Protein AF-A0A3M0W443-F1 (afdb_monomer)

Radius of gyration: 32.16 Å; Cα contacts (8 Å, |Δi|>4): 1362; chains: 1; bounding box: 77×66×103 Å

Structure (mmCIF, N/CA/C/O backbone):
data_AF-A0A3M0W443-F1
#
_entry.id   AF-A0A3M0W443-F1
#
loop_
_atom_site.group_PDB
_atom_site.id
_atom_site.type_symbol
_atom_site.label_atom_id
_atom_site.label_alt_id
_atom_site.label_comp_id
_atom_site.label_asym_id
_atom_site.label_entity_id
_atom_site.label_seq_id
_atom_site.pdbx_PDB_ins_code
_atom_site.Cartn_x
_atom_site.Cartn_y
_atom_site.Cartn_z
_atom_site.occupancy
_atom_site.B_iso_or_equiv
_atom_site.auth_seq_id
_atom_site.auth_comp_id
_atom_site.auth_asym_id
_atom_site.auth_atom_id
_atom_site.pdbx_PDB_model_num
ATOM 1 N N . MET A 1 1 ? 9.229 -8.876 -56.384 1.00 38.84 1 MET A N 1
ATOM 2 C CA . MET A 1 1 ? 10.598 -8.695 -56.905 1.00 38.84 1 MET A CA 1
ATOM 3 C C . MET A 1 1 ? 10.706 -7.308 -57.513 1.00 38.84 1 MET A C 1
ATOM 5 O O . MET A 1 1 ? 10.241 -7.099 -58.625 1.00 38.84 1 MET A O 1
ATOM 9 N N . ALA A 1 2 ? 11.272 -6.370 -56.761 1.00 31.39 2 ALA A N 1
ATOM 10 C CA . ALA A 1 2 ? 11.863 -5.150 -57.291 1.00 31.39 2 ALA A CA 1
ATOM 11 C C . ALA A 1 2 ? 13.340 -5.218 -56.890 1.00 31.39 2 ALA A C 1
ATOM 13 O O . ALA A 1 2 ? 13.657 -5.441 -55.725 1.00 31.39 2 ALA A O 1
ATOM 14 N N . SER A 1 3 ? 14.213 -5.166 -57.888 1.00 41.12 3 SER A N 1
ATOM 15 C CA . SER A 1 3 ? 15.664 -5.176 -57.744 1.00 41.12 3 SER A CA 1
ATOM 16 C C . SER A 1 3 ? 16.095 -3.906 -57.006 1.00 41.12 3 SER A C 1
ATOM 18 O O . SER A 1 3 ? 15.983 -2.812 -57.553 1.00 41.12 3 SER A O 1
ATOM 20 N N . VAL A 1 4 ? 16.552 -4.056 -55.760 1.00 38.44 4 VAL A N 1
ATOM 21 C CA . VAL A 1 4 ? 17.279 -3.011 -55.033 1.00 38.44 4 VAL A CA 1
ATOM 22 C C . VAL A 1 4 ? 18.750 -3.382 -55.111 1.00 38.44 4 VAL A C 1
ATOM 24 O O . VAL A 1 4 ? 19.192 -4.401 -54.588 1.00 38.44 4 VAL A O 1
ATOM 27 N N . THR A 1 5 ? 19.496 -2.577 -55.851 1.00 38.31 5 THR A N 1
ATOM 28 C CA . THR A 1 5 ? 20.954 -2.570 -55.858 1.00 38.31 5 THR A CA 1
ATOM 29 C C . THR A 1 5 ? 21.461 -2.375 -54.430 1.00 38.31 5 THR A C 1
ATOM 31 O O . THR A 1 5 ? 21.249 -1.319 -53.838 1.00 38.31 5 THR A O 1
ATOM 34 N N . ASN A 1 6 ? 22.103 -3.410 -53.889 1.00 46.53 6 ASN A N 1
ATOM 35 C CA . ASN A 1 6 ? 22.711 -3.452 -52.563 1.00 46.53 6 ASN A CA 1
ATOM 36 C C . ASN A 1 6 ? 23.965 -2.553 -52.560 1.00 46.53 6 ASN A C 1
ATOM 38 O O . ASN A 1 6 ? 25.074 -3.010 -52.826 1.00 46.53 6 ASN A O 1
ATOM 42 N N . GLY A 1 7 ? 23.783 -1.244 -52.377 1.00 52.50 7 GLY A N 1
ATOM 43 C CA . GLY A 1 7 ? 24.890 -0.326 -52.123 1.00 52.50 7 GLY A CA 1
ATOM 44 C C . GLY A 1 7 ? 25.320 -0.471 -50.667 1.00 52.50 7 GLY A C 1
ATOM 45 O O . GLY A 1 7 ? 24.514 -0.201 -49.782 1.00 52.50 7 GLY A O 1
ATOM 46 N N . GLN A 1 8 ? 26.556 -0.912 -50.415 1.00 63.31 8 GLN A N 1
ATOM 47 C CA . GLN A 1 8 ? 27.132 -0.928 -49.065 1.00 63.31 8 GLN A CA 1
ATOM 48 C C . GLN A 1 8 ? 27.006 0.463 -48.428 1.00 63.31 8 GLN A C 1
ATOM 50 O O . GLN A 1 8 ? 27.448 1.462 -49.002 1.00 63.31 8 GLN A O 1
ATOM 55 N N . ARG A 1 9 ? 26.393 0.523 -47.246 1.00 85.06 9 ARG A N 1
ATOM 56 C CA . ARG A 1 9 ? 26.243 1.744 -46.456 1.00 85.06 9 ARG A CA 1
ATOM 57 C C . ARG A 1 9 ? 27.448 1.882 -45.529 1.00 85.06 9 ARG A C 1
ATOM 59 O O . ARG A 1 9 ? 27.934 0.887 -45.008 1.00 85.06 9 ARG A O 1
ATOM 66 N N . SER A 1 10 ? 27.937 3.095 -45.281 1.00 90.62 10 SER A N 1
ATOM 67 C CA . SER A 1 10 ? 29.006 3.294 -44.293 1.00 90.62 10 SER A CA 1
ATOM 68 C C . SER A 1 10 ? 28.479 3.189 -42.856 1.00 90.62 10 SER A C 1
ATOM 70 O O . SER A 1 10 ? 27.363 3.628 -42.570 1.00 90.62 10 SER A O 1
ATOM 72 N N . LEU A 1 11 ? 29.312 2.691 -41.934 1.00 92.19 11 LEU A N 1
ATOM 73 C CA . LEU A 1 11 ? 28.991 2.642 -40.501 1.00 92.19 11 LEU A CA 1
ATOM 74 C C . LEU A 1 11 ? 28.669 4.039 -39.938 1.00 92.19 11 LEU A C 1
ATOM 76 O O . LEU A 1 11 ? 27.749 4.190 -39.142 1.00 92.19 11 LEU A O 1
ATOM 80 N N . ALA A 1 12 ? 29.355 5.078 -40.425 1.00 92.44 12 ALA A N 1
ATOM 81 C CA . ALA A 1 12 ? 29.089 6.469 -40.057 1.00 92.44 12 ALA A CA 1
ATOM 82 C C . ALA A 1 12 ? 27.677 6.939 -40.456 1.00 92.44 12 ALA A C 1
ATOM 84 O O . ALA A 1 12 ? 27.015 7.624 -39.684 1.00 92.44 12 ALA A O 1
ATOM 85 N N . SER A 1 13 ? 27.188 6.544 -41.639 1.00 94.25 13 SER A N 1
ATOM 86 C CA . SER A 1 13 ? 25.825 6.877 -42.070 1.00 94.25 13 SER A CA 1
ATOM 87 C C . SER A 1 13 ? 24.769 6.163 -41.226 1.00 94.25 13 SER A C 1
ATOM 89 O O . SER A 1 13 ? 23.693 6.719 -41.004 1.00 94.25 13 SER A O 1
ATOM 91 N N . LEU A 1 14 ? 25.038 4.931 -40.781 1.00 95.69 14 LEU A N 1
ATOM 92 C CA . LEU A 1 14 ? 24.151 4.224 -39.857 1.00 95.69 14 LEU A CA 1
ATOM 93 C C . LEU A 1 14 ? 24.172 4.862 -38.465 1.00 95.69 14 LEU A C 1
ATOM 95 O O . LEU A 1 14 ? 23.110 5.049 -37.884 1.00 95.69 14 LEU A O 1
ATOM 99 N N . ALA A 1 15 ? 25.346 5.262 -37.971 1.00 95.81 15 ALA A N 1
ATOM 100 C CA . ALA A 1 15 ? 25.482 5.982 -36.706 1.00 95.81 15 ALA A CA 1
ATOM 101 C C . ALA A 1 15 ? 24.633 7.264 -36.686 1.00 95.81 15 ALA A C 1
ATOM 103 O O . ALA A 1 15 ? 23.873 7.478 -35.748 1.00 95.81 15 ALA A O 1
ATOM 104 N N . GLU A 1 16 ? 24.678 8.064 -37.758 1.00 95.94 16 GLU A N 1
ATOM 105 C CA . GLU A 1 16 ? 23.859 9.277 -37.881 1.00 95.94 16 GLU A CA 1
ATOM 106 C C . GLU A 1 16 ? 22.350 8.970 -37.890 1.00 95.94 16 GLU A C 1
ATOM 108 O O . GLU A 1 16 ? 21.563 9.713 -37.304 1.00 95.94 16 GLU A O 1
ATOM 113 N N . GLU A 1 17 ? 21.922 7.866 -38.516 1.00 96.31 17 GLU A N 1
ATOM 114 C CA . GLU A 1 17 ? 20.520 7.433 -38.446 1.00 96.31 17 GLU A CA 1
ATOM 115 C C . GLU A 1 17 ? 20.123 7.016 -37.035 1.00 96.31 17 GLU A C 1
ATOM 117 O O . GLU A 1 17 ? 19.039 7.396 -36.599 1.00 96.31 17 GLU A O 1
ATOM 122 N N . VAL A 1 18 ? 20.964 6.250 -36.336 1.00 97.50 18 VAL A N 1
ATOM 123 C CA . VAL A 1 18 ? 20.711 5.836 -34.951 1.00 97.50 18 VAL A CA 1
ATOM 124 C C . VAL A 1 18 ? 20.575 7.078 -34.072 1.00 97.50 18 VAL A C 1
ATOM 126 O O . VAL A 1 18 ? 19.527 7.278 -33.459 1.00 97.50 18 VAL A O 1
ATOM 129 N N . ASP A 1 19 ? 21.559 7.975 -34.089 1.00 96.06 19 ASP A N 1
ATOM 130 C CA . ASP A 1 19 ? 21.515 9.208 -33.301 1.00 96.06 19 ASP A CA 1
ATOM 131 C C . ASP A 1 19 ? 20.263 10.025 -33.622 1.00 96.06 19 ASP A C 1
ATOM 133 O O . ASP A 1 19 ? 19.522 10.420 -32.724 1.00 96.06 19 ASP A O 1
ATOM 137 N N . LYS A 1 20 ? 19.951 10.224 -34.905 1.00 96.00 20 LYS A N 1
ATOM 138 C CA . LYS A 1 20 ? 18.750 10.958 -35.308 1.00 96.00 20 LYS A CA 1
ATOM 139 C C . LYS A 1 20 ? 17.468 10.272 -34.831 1.00 96.00 20 LYS A C 1
ATOM 141 O O . LYS A 1 20 ? 16.594 10.925 -34.265 1.00 96.00 20 LYS A O 1
ATOM 146 N N . ALA A 1 21 ? 17.334 8.968 -35.047 1.00 96.75 21 ALA A N 1
ATOM 147 C CA . ALA A 1 21 ? 16.121 8.225 -34.731 1.00 96.75 21 ALA A CA 1
ATOM 148 C C . ALA A 1 21 ? 15.843 8.187 -33.221 1.00 96.75 21 ALA A C 1
ATOM 150 O O . ALA A 1 21 ? 14.692 8.343 -32.810 1.00 96.75 21 ALA A O 1
ATOM 151 N N . PHE A 1 22 ? 16.882 8.008 -32.402 1.00 97.19 22 PHE A N 1
ATOM 152 C CA . PHE A 1 22 ? 16.743 7.889 -30.952 1.00 97.19 22 PHE A CA 1
ATOM 153 C C . PHE A 1 22 ? 16.803 9.244 -30.225 1.00 97.19 22 PHE A C 1
ATOM 155 O O . PHE A 1 22 ? 16.067 9.424 -29.258 1.00 97.19 22 PHE A O 1
ATOM 162 N N . LEU A 1 23 ? 17.607 10.216 -30.679 1.00 94.62 23 LEU A N 1
ATOM 163 C CA . LEU A 1 23 ? 17.858 11.469 -29.943 1.00 94.62 23 LEU A CA 1
ATOM 164 C C . LEU A 1 23 ? 17.062 12.679 -30.435 1.00 94.62 23 LEU A C 1
ATOM 166 O O . LEU A 1 23 ? 16.750 13.561 -29.634 1.00 94.62 23 LEU A O 1
ATOM 170 N N . GLU A 1 24 ? 16.687 12.755 -31.716 1.00 93.38 24 GLU A N 1
ATOM 171 C CA . GLU A 1 24 ? 15.877 13.874 -32.225 1.00 93.38 24 GLU A CA 1
ATOM 172 C C . GLU A 1 24 ? 14.530 14.025 -31.475 1.00 93.38 24 GLU A C 1
ATOM 174 O O . GLU A 1 24 ? 14.090 15.159 -31.242 1.00 93.38 24 GLU A O 1
ATOM 179 N N . PRO A 1 25 ? 13.851 12.939 -31.040 1.00 93.31 25 PRO A N 1
ATOM 180 C CA . PRO A 1 25 ? 12.674 13.030 -30.172 1.00 93.31 25 PRO A CA 1
ATOM 181 C C . PRO A 1 25 ? 12.939 13.629 -28.779 1.00 93.31 25 PRO A C 1
ATOM 183 O O . PRO A 1 25 ? 12.010 14.156 -28.170 1.00 93.31 25 PRO A O 1
ATOM 186 N N . CYS A 1 26 ? 14.177 13.600 -28.282 1.00 91.19 26 CYS A N 1
ATOM 187 C CA . CYS A 1 26 ? 14.545 13.923 -26.895 1.00 91.19 26 CYS A CA 1
ATOM 188 C C . CYS A 1 26 ? 14.793 15.418 -26.639 1.00 91.19 26 CYS A C 1
ATOM 190 O O . CYS A 1 26 ? 15.353 15.804 -25.614 1.00 91.19 26 CYS A O 1
ATOM 192 N N . THR A 1 27 ? 14.384 16.291 -27.560 1.00 87.69 27 THR A N 1
ATOM 193 C CA . THR A 1 27 ? 14.431 17.742 -27.333 1.00 87.69 27 THR A CA 1
ATOM 194 C C . THR A 1 27 ? 13.337 18.173 -26.354 1.00 87.69 27 THR A C 1
ATOM 196 O O . THR A 1 27 ? 12.224 17.645 -26.384 1.00 87.69 27 THR A O 1
ATOM 199 N N . ILE A 1 28 ? 13.612 19.189 -25.525 1.00 83.50 28 ILE A N 1
ATOM 200 C CA . ILE A 1 28 ? 12.654 19.695 -24.522 1.00 83.50 28 ILE A CA 1
ATOM 201 C C . ILE A 1 28 ? 11.259 19.976 -25.122 1.00 83.50 28 ILE A C 1
ATOM 203 O O . ILE A 1 28 ? 10.278 19.489 -24.558 1.00 83.50 28 ILE A O 1
ATOM 207 N N . PRO A 1 29 ? 11.107 20.680 -26.267 1.00 88.12 29 PRO A N 1
ATOM 208 C CA . PRO A 1 29 ? 9.782 20.941 -26.835 1.00 88.12 29 PRO A CA 1
ATOM 209 C C . PRO A 1 29 ? 9.017 19.668 -27.217 1.00 88.12 29 PRO A C 1
ATOM 211 O O . PRO A 1 29 ? 7.807 19.589 -27.010 1.00 88.12 29 PRO A O 1
ATOM 214 N N . ARG A 1 30 ? 9.712 18.652 -27.744 1.00 90.94 30 ARG A N 1
ATOM 215 C CA . ARG A 1 30 ? 9.094 17.371 -28.108 1.00 90.94 30 ARG A CA 1
ATOM 216 C C . ARG A 1 30 ? 8.718 16.560 -26.876 1.00 90.94 30 ARG A C 1
ATOM 218 O O . ARG A 1 30 ? 7.613 16.034 -26.830 1.00 90.94 30 ARG A O 1
ATOM 225 N N . MET A 1 31 ? 9.570 16.527 -25.855 1.00 89.81 31 MET A N 1
ATOM 226 C CA . MET A 1 31 ? 9.254 15.877 -24.580 1.00 89.81 31 MET A CA 1
ATOM 227 C C . MET A 1 31 ? 8.050 16.526 -23.882 1.00 89.81 31 MET A C 1
ATOM 229 O O . MET A 1 31 ? 7.203 15.821 -23.339 1.00 89.81 31 MET A O 1
ATOM 233 N N . LEU A 1 32 ? 7.919 17.857 -23.939 1.00 84.12 32 LEU A N 1
ATOM 234 C CA . LEU A 1 32 ? 6.736 18.563 -23.433 1.00 84.12 32 LEU A CA 1
ATOM 235 C C . LEU A 1 32 ? 5.469 18.200 -24.220 1.00 84.12 32 LEU A C 1
ATOM 237 O O . LEU A 1 32 ? 4.416 18.00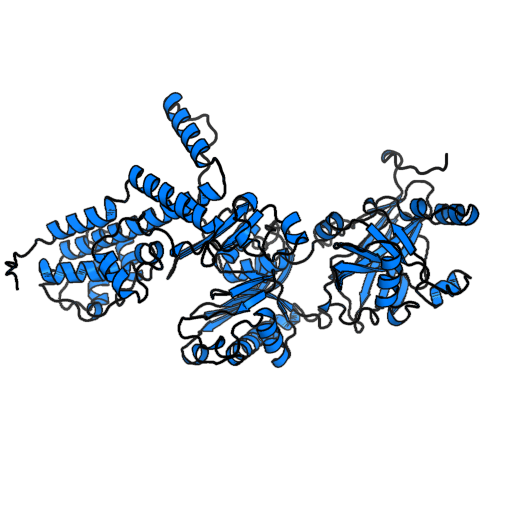5 -23.613 1.00 84.12 32 LEU A O 1
ATOM 241 N N . ALA A 1 33 ? 5.566 18.057 -25.546 1.00 90.12 33 ALA A N 1
ATOM 242 C CA . ALA A 1 33 ? 4.456 17.587 -26.374 1.00 90.12 33 ALA A CA 1
ATOM 243 C C . ALA A 1 33 ? 4.066 16.133 -26.046 1.00 90.12 33 ALA A C 1
ATOM 245 O O . ALA A 1 33 ? 2.881 15.840 -25.891 1.00 90.12 33 ALA A O 1
ATOM 246 N N . MET A 1 34 ? 5.048 15.242 -25.853 1.00 95.12 34 MET A N 1
ATOM 247 C CA . MET A 1 34 ? 4.806 13.868 -25.396 1.00 95.12 34 MET A CA 1
ATOM 248 C C . MET A 1 34 ? 4.117 13.855 -24.032 1.00 95.12 34 MET A C 1
ATOM 250 O O . MET A 1 34 ? 3.130 13.153 -23.840 1.00 95.12 34 MET A O 1
ATOM 254 N N . SER A 1 35 ? 4.597 14.667 -23.089 1.00 92.44 35 SER A N 1
ATOM 255 C CA . SER A 1 35 ? 4.005 14.772 -21.758 1.00 92.44 35 SER A CA 1
ATOM 256 C C . SER A 1 35 ? 2.559 15.277 -21.808 1.00 92.44 35 SER A C 1
ATOM 258 O O . SER A 1 35 ? 1.697 14.741 -21.113 1.00 92.44 35 SER A O 1
ATOM 260 N N . ALA A 1 36 ? 2.252 16.250 -22.671 1.00 89.56 36 ALA A N 1
ATOM 261 C CA . ALA A 1 36 ? 0.882 16.709 -22.886 1.00 89.56 36 ALA A CA 1
ATOM 262 C C . ALA A 1 36 ? -0.016 15.583 -23.432 1.00 89.56 36 ALA A C 1
ATOM 264 O O . ALA A 1 36 ? -1.065 15.316 -22.849 1.00 89.56 36 ALA A O 1
ATOM 265 N N . GLY A 1 37 ? 0.430 14.863 -24.468 1.00 96.12 37 GLY A N 1
ATOM 266 C CA . GLY A 1 37 ? -0.318 13.730 -25.025 1.00 96.12 37 GLY A CA 1
ATOM 267 C C . GLY A 1 37 ? -0.519 12.586 -24.023 1.00 96.12 37 GLY A C 1
ATOM 268 O O . GLY A 1 37 ? -1.605 12.021 -23.930 1.00 96.12 37 GLY A O 1
ATOM 269 N N . LEU A 1 38 ? 0.492 12.275 -23.206 1.00 95.88 38 LEU A N 1
ATOM 270 C CA . LEU A 1 38 ? 0.377 11.286 -22.128 1.00 95.88 38 LEU A CA 1
ATOM 271 C C . LEU A 1 38 ? -0.598 11.746 -21.039 1.00 95.88 38 LEU A C 1
ATOM 273 O O . LEU A 1 38 ? -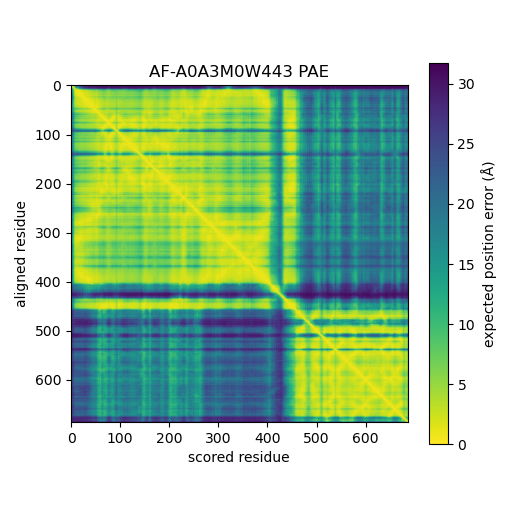1.378 10.938 -20.543 1.00 95.88 38 LEU A O 1
ATOM 277 N N . THR A 1 39 ? -0.609 13.040 -20.705 1.00 93.75 39 THR A N 1
ATOM 278 C CA . THR A 1 39 ? -1.568 13.617 -19.746 1.00 93.75 39 THR A CA 1
ATOM 279 C C . THR A 1 39 ? -3.007 13.410 -20.216 1.00 93.75 39 THR A C 1
ATOM 281 O O . THR A 1 39 ? -3.857 13.004 -19.424 1.00 93.75 39 THR A O 1
ATOM 284 N N . GLU A 1 40 ? -3.279 13.630 -21.505 1.00 95.12 40 GLU A N 1
ATOM 285 C CA . GLU A 1 40 ? -4.598 13.387 -22.099 1.00 95.12 40 GLU A CA 1
ATOM 286 C C . GLU A 1 40 ? -4.990 11.906 -22.025 1.00 95.12 40 GLU A C 1
ATOM 288 O O . GLU A 1 40 ? -6.088 11.585 -21.567 1.00 95.12 40 GLU A O 1
ATOM 293 N N . GLN A 1 41 ? -4.079 10.996 -22.394 1.00 96.88 41 GLN A N 1
ATOM 294 C CA . GLN A 1 41 ? -4.338 9.555 -22.314 1.00 96.88 41 GLN A CA 1
ATOM 295 C C . GLN A 1 41 ? -4.622 9.105 -20.878 1.00 96.88 41 GLN A C 1
ATOM 297 O O . GLN A 1 41 ? -5.580 8.377 -20.629 1.00 96.88 41 GLN A O 1
ATOM 302 N N . TYR A 1 42 ? -3.813 9.535 -19.915 1.00 95.88 42 TYR A N 1
ATOM 303 C CA . TYR A 1 42 ? -4.025 9.217 -18.508 1.00 95.88 42 TYR A CA 1
ATOM 304 C C . TYR A 1 42 ? -5.362 9.755 -17.989 1.00 95.88 42 TYR A C 1
ATOM 306 O O . TYR A 1 42 ? -6.069 9.035 -17.282 1.00 95.88 42 TYR A O 1
ATOM 314 N N . HIS A 1 43 ? -5.725 10.994 -18.339 1.00 93.81 43 HIS A N 1
ATOM 315 C CA . HIS A 1 43 ? -6.994 11.587 -17.927 1.00 93.81 43 HIS A CA 1
ATOM 316 C C . HIS A 1 43 ? -8.186 10.793 -18.475 1.00 93.81 43 HIS A C 1
ATOM 318 O O . HIS A 1 43 ? -9.071 10.425 -17.705 1.00 93.81 43 HIS A O 1
ATOM 324 N N . ASP A 1 44 ? -8.171 10.439 -19.763 1.00 95.19 44 ASP A N 1
ATOM 325 C CA . ASP A 1 44 ? -9.199 9.592 -20.381 1.00 95.19 44 ASP A CA 1
ATOM 326 C C . ASP A 1 44 ? -9.332 8.232 -19.668 1.00 95.19 44 ASP A C 1
ATOM 328 O O . ASP A 1 44 ? -10.425 7.807 -19.272 1.00 95.19 44 ASP A O 1
ATOM 332 N N . ARG A 1 45 ? -8.205 7.562 -19.393 1.00 96.12 45 ARG A N 1
ATOM 333 C CA . ARG A 1 45 ? -8.209 6.246 -18.730 1.00 96.12 45 ARG A CA 1
ATOM 334 C C . ARG A 1 45 ? -8.592 6.304 -17.248 1.00 96.12 45 ARG A C 1
ATOM 336 O O . ARG A 1 45 ? -9.142 5.325 -16.728 1.00 96.12 45 ARG A O 1
ATOM 343 N N . LEU A 1 46 ? -8.368 7.434 -16.576 1.00 94.75 46 LEU A N 1
ATOM 344 C CA . LEU A 1 46 ? -8.901 7.710 -15.237 1.00 94.75 46 LEU A CA 1
ATOM 345 C C . LEU A 1 46 ? -10.422 7.842 -15.222 1.00 94.75 46 LEU A C 1
ATOM 347 O O . LEU A 1 46 ? -11.028 7.580 -14.186 1.00 94.75 46 LEU A O 1
ATOM 351 N N . GLN A 1 47 ? -11.047 8.209 -16.341 1.00 94.81 47 GLN A N 1
ATOM 352 C CA . GLN A 1 47 ? -12.501 8.282 -16.404 1.00 94.81 47 GLN A CA 1
ATOM 353 C C . GLN A 1 47 ? -13.134 6.903 -16.589 1.00 94.81 47 GLN A C 1
ATOM 355 O O . GLN A 1 47 ? -14.083 6.581 -15.885 1.00 94.81 47 GLN A O 1
ATOM 360 N N . ASN A 1 48 ? -12.624 6.078 -17.515 1.00 90.75 48 ASN A N 1
ATOM 361 C CA . ASN A 1 48 ? -13.423 4.953 -18.030 1.00 90.75 48 ASN A CA 1
ATOM 362 C C . ASN A 1 48 ? -12.677 3.621 -18.248 1.00 90.75 48 ASN A C 1
ATOM 364 O O . ASN A 1 48 ? -13.276 2.668 -18.743 1.00 90.75 48 ASN A O 1
ATOM 368 N N . SER A 1 49 ? -11.384 3.510 -17.920 1.00 92.38 49 SER A N 1
ATOM 369 C CA . SER A 1 49 ? -10.623 2.278 -18.199 1.00 92.38 49 SER A CA 1
ATOM 370 C C . SER A 1 49 ? -10.759 1.223 -17.103 1.00 92.38 49 SER A C 1
ATOM 372 O O . SER A 1 49 ? -10.443 1.501 -15.951 1.00 92.38 49 SER A O 1
ATOM 374 N N . SER A 1 50 ? -11.110 -0.013 -17.455 1.00 88.62 50 SER A N 1
ATOM 375 C CA . SER A 1 50 ? -11.050 -1.163 -16.537 1.00 88.62 50 SER A CA 1
ATOM 376 C C . SER A 1 50 ? -9.679 -1.850 -16.487 1.00 88.62 50 SER A C 1
ATOM 378 O O . SER A 1 50 ? -9.474 -2.717 -15.646 1.00 88.62 50 SER A O 1
ATOM 380 N N . ALA A 1 51 ? -8.747 -1.485 -17.374 1.00 88.75 51 ALA A N 1
ATOM 381 C CA . ALA A 1 51 ? -7.457 -2.168 -17.522 1.00 88.75 51 ALA A CA 1
ATOM 382 C C . ALA A 1 51 ? -6.269 -1.418 -16.897 1.00 88.75 51 ALA A C 1
ATOM 384 O O . ALA A 1 51 ? -5.251 -2.029 -16.607 1.00 88.75 51 ALA A O 1
ATOM 385 N N . CYS A 1 52 ? -6.383 -0.102 -16.708 1.00 93.69 52 CYS A N 1
ATOM 386 C CA . CYS A 1 52 ? -5.305 0.759 -16.216 1.00 93.69 52 CYS A CA 1
ATOM 387 C C . CYS A 1 52 ? -5.868 1.931 -15.401 1.00 93.69 52 CYS A C 1
ATOM 389 O O . CYS A 1 52 ? -7.088 2.124 -15.351 1.00 93.69 52 CYS A O 1
ATOM 391 N N . MET A 1 53 ? -5.000 2.720 -14.759 1.00 95.56 53 MET A N 1
ATOM 392 C CA . MET A 1 53 ? -5.383 3.785 -13.814 1.00 95.56 53 MET A CA 1
ATOM 393 C C . MET A 1 53 ? -6.334 3.279 -12.718 1.00 95.56 53 MET A C 1
ATOM 395 O O . MET A 1 53 ? -7.362 3.895 -12.434 1.00 95.56 53 MET A O 1
ATOM 399 N N . LEU A 1 54 ? -6.041 2.105 -12.170 1.00 94.19 54 LEU A N 1
ATOM 400 C CA . LEU A 1 54 ? -6.899 1.334 -11.281 1.00 94.19 54 LEU A CA 1
ATOM 401 C C . LEU A 1 54 ? -6.872 1.930 -9.862 1.00 94.19 54 LEU A C 1
ATOM 403 O O . LEU A 1 54 ? -5.814 1.920 -9.226 1.00 94.19 54 LEU A O 1
ATOM 407 N N . PRO A 1 55 ? -7.999 2.455 -9.342 1.00 94.31 55 PRO A N 1
ATOM 408 C CA . PRO A 1 55 ? -8.050 2.927 -7.968 1.00 94.31 55 PRO A CA 1
ATOM 409 C C . PRO A 1 55 ? -7.950 1.753 -6.998 1.00 94.31 55 PRO A C 1
ATOM 411 O O . PRO A 1 55 ? -8.765 0.832 -7.034 1.00 94.31 55 PRO A O 1
ATOM 414 N N . SER A 1 56 ? -6.968 1.799 -6.105 1.00 92.81 56 SER A N 1
ATOM 415 C CA . SER A 1 56 ? -6.857 0.838 -5.006 1.00 92.81 56 SER A CA 1
ATOM 416 C C . SER A 1 56 ? -7.915 1.108 -3.927 1.00 92.81 56 SER A C 1
ATOM 418 O O . SER A 1 56 ? -8.766 1.989 -4.064 1.00 92.81 56 SER A O 1
ATOM 420 N N . PHE A 1 57 ? -7.892 0.354 -2.830 1.00 90.44 57 PHE A N 1
ATOM 421 C CA . PHE A 1 57 ? -8.659 0.673 -1.617 1.00 90.44 57 PHE A CA 1
ATOM 422 C C . PHE A 1 57 ? -7.863 1.489 -0.590 1.00 90.44 57 PHE A C 1
ATOM 424 O O . PHE A 1 57 ? -8.420 1.841 0.448 1.00 90.44 57 PHE A O 1
ATOM 431 N N . CYS A 1 58 ? -6.605 1.832 -0.886 1.00 90.38 58 CYS A N 1
ATOM 432 C CA . CYS A 1 58 ? -5.745 2.633 -0.020 1.00 90.38 58 CYS A CA 1
ATOM 433 C C . CYS A 1 58 ? -6.049 4.127 -0.222 1.00 90.38 58 CYS A C 1
ATOM 435 O O . CYS A 1 58 ? -5.545 4.763 -1.152 1.00 90.38 58 CYS A O 1
ATOM 437 N N . TYR A 1 59 ? -6.926 4.672 0.624 1.00 88.25 59 TYR A N 1
ATOM 438 C CA . TYR A 1 59 ? -7.305 6.094 0.637 1.00 88.25 59 TYR A CA 1
ATOM 439 C C . TYR A 1 59 ? -6.651 6.886 1.776 1.00 88.25 59 TYR A C 1
ATOM 441 O O . TYR A 1 59 ? -6.820 8.098 1.865 1.00 88.25 59 TYR A O 1
ATOM 449 N N . THR A 1 60 ? -5.908 6.204 2.643 1.00 84.31 60 THR A N 1
ATOM 450 C CA . THR A 1 60 ? -5.043 6.776 3.673 1.00 84.31 60 THR A CA 1
ATOM 451 C C . THR A 1 60 ? -3.590 6.740 3.203 1.00 84.31 60 THR A C 1
ATOM 453 O O . THR A 1 60 ? -3.204 5.913 2.375 1.00 84.31 60 THR A O 1
ATOM 456 N N . PHE A 1 61 ? -2.787 7.678 3.698 1.00 87.69 61 PHE A N 1
ATOM 457 C CA . PHE A 1 61 ? -1.365 7.811 3.386 1.00 87.69 61 PHE A CA 1
ATOM 458 C C . PHE A 1 61 ? -0.588 7.824 4.704 1.00 87.69 61 PHE A C 1
ATOM 460 O O . PHE A 1 61 ? -1.130 8.352 5.680 1.00 87.69 61 PHE A O 1
ATOM 467 N N . PRO A 1 62 ? 0.623 7.248 4.766 1.00 90.00 62 PRO A N 1
ATOM 468 C CA . PRO A 1 62 ? 1.303 7.067 6.037 1.00 90.00 62 PRO A CA 1
ATOM 469 C C . PRO A 1 62 ? 1.732 8.388 6.663 1.00 90.00 62 PRO A C 1
ATOM 471 O O . PRO A 1 62 ? 2.161 9.317 5.975 1.00 90.00 62 PRO A O 1
ATOM 474 N N . THR A 1 63 ? 1.620 8.459 7.987 1.00 86.19 63 THR A N 1
ATOM 475 C CA . THR A 1 63 ? 2.126 9.576 8.791 1.00 86.19 63 THR A CA 1
ATOM 476 C C . THR A 1 63 ? 3.607 9.401 9.117 1.00 86.19 63 THR A C 1
ATOM 478 O O . THR A 1 63 ? 4.300 10.385 9.396 1.00 86.19 63 THR A O 1
ATOM 481 N N . GLY A 1 64 ? 4.098 8.160 9.064 1.00 86.19 64 GLY A N 1
ATOM 482 C CA . GLY A 1 64 ? 5.406 7.765 9.562 1.00 86.19 64 GLY A CA 1
ATOM 483 C C . GLY A 1 64 ? 5.389 7.438 11.056 1.00 86.19 64 GLY A C 1
ATOM 484 O O . GLY A 1 64 ? 6.449 7.230 11.632 1.00 86.19 64 GLY A O 1
ATOM 485 N N . GLU A 1 65 ? 4.231 7.430 11.714 1.00 83.44 65 GLU A N 1
ATOM 486 C CA . GLU A 1 65 ? 4.086 7.070 13.134 1.00 83.44 65 GLU A CA 1
ATOM 487 C C . GLU A 1 65 ? 3.525 5.659 13.324 1.00 83.44 65 GLU A C 1
ATOM 489 O O . GLU A 1 65 ? 3.370 5.192 14.452 1.00 83.44 65 GLU A O 1
ATOM 494 N N . GLU A 1 66 ? 3.215 4.971 12.227 1.00 85.88 66 GLU A N 1
ATOM 495 C CA . GLU A 1 66 ? 2.708 3.612 12.250 1.00 85.88 66 GLU A CA 1
ATOM 496 C C . GLU A 1 66 ? 3.686 2.674 12.967 1.00 85.88 66 GLU A C 1
ATOM 498 O O . GLU A 1 66 ? 4.902 2.720 12.763 1.00 85.88 66 GLU A O 1
ATOM 503 N N . THR A 1 67 ? 3.139 1.796 13.810 1.00 86.12 67 THR A N 1
ATOM 504 C CA . THR A 1 67 ? 3.915 0.819 14.575 1.00 86.12 67 THR A CA 1
ATOM 505 C C . THR A 1 67 ? 3.284 -0.566 14.526 1.00 86.12 67 THR A C 1
ATOM 507 O O . THR A 1 67 ? 2.070 -0.703 14.362 1.00 86.12 67 THR A O 1
ATOM 510 N N . GLY A 1 68 ? 4.101 -1.606 14.684 1.00 85.69 68 GLY A N 1
ATOM 511 C CA . GLY A 1 68 ? 3.642 -2.987 14.815 1.00 85.69 68 GLY A CA 1
ATOM 512 C C . GLY A 1 68 ? 4.494 -3.990 14.048 1.00 85.69 68 GLY A C 1
ATOM 513 O O . GLY A 1 68 ? 5.373 -3.621 13.277 1.00 85.69 68 GLY A O 1
ATOM 514 N N . HIS A 1 69 ? 4.209 -5.275 14.266 1.00 88.94 69 HIS A N 1
ATOM 515 C CA . HIS A 1 69 ? 4.856 -6.390 13.574 1.00 88.94 69 HIS A CA 1
ATOM 516 C C . HIS A 1 69 ? 3.885 -7.025 12.577 1.00 88.94 69 HIS A C 1
ATOM 518 O O . HIS A 1 69 ? 2.819 -7.520 12.971 1.00 88.94 69 HIS A O 1
ATOM 524 N N . PHE A 1 70 ? 4.279 -7.052 11.307 1.00 94.12 70 PHE A N 1
ATOM 525 C CA . PHE A 1 70 ? 3.451 -7.472 10.183 1.00 94.12 70 PHE A CA 1
ATOM 526 C C . PHE A 1 70 ? 4.182 -8.499 9.325 1.00 94.12 70 PHE A C 1
ATOM 528 O O . PHE A 1 70 ? 5.381 -8.381 9.068 1.00 94.12 70 PHE A O 1
ATOM 535 N N . LEU A 1 71 ? 3.448 -9.503 8.855 1.00 97.25 71 LEU A N 1
ATOM 536 C CA . LEU A 1 71 ? 3.945 -10.413 7.836 1.00 97.25 71 LEU A CA 1
ATOM 537 C C . LEU A 1 71 ? 3.777 -9.736 6.471 1.00 97.25 71 LEU A C 1
ATOM 539 O O . LEU A 1 71 ? 2.667 -9.387 6.079 1.00 97.25 71 LEU A O 1
ATOM 543 N N . ALA A 1 72 ? 4.868 -9.539 5.747 1.00 98.25 72 ALA A N 1
ATOM 544 C CA . ALA A 1 72 ? 4.874 -8.919 4.432 1.00 98.25 72 ALA A CA 1
ATOM 545 C C . ALA A 1 72 ? 5.256 -9.942 3.366 1.00 98.25 72 ALA A C 1
ATOM 547 O O . ALA A 1 72 ? 6.249 -10.660 3.504 1.00 98.25 72 ALA A O 1
ATOM 548 N N . LEU A 1 73 ? 4.470 -9.995 2.296 1.00 98.38 73 LEU A N 1
ATOM 549 C CA . LEU A 1 73 ? 4.673 -10.889 1.167 1.00 98.38 73 LEU A CA 1
ATOM 550 C C . LEU A 1 73 ? 4.880 -10.093 -0.117 1.00 98.38 73 LEU A C 1
ATOM 552 O O . LEU A 1 73 ? 4.194 -9.103 -0.352 1.00 98.38 73 LEU A O 1
ATOM 556 N N . ASP A 1 74 ? 5.759 -10.581 -0.982 1.00 97.81 74 ASP A N 1
ATOM 557 C CA . ASP A 1 74 ? 5.930 -10.075 -2.341 1.00 97.81 74 ASP A CA 1
ATOM 558 C C . ASP A 1 74 ? 5.975 -11.236 -3.337 1.00 97.81 74 ASP A C 1
ATOM 560 O O . ASP A 1 74 ? 6.869 -12.089 -3.283 1.00 97.81 74 ASP A O 1
ATOM 564 N N . VAL A 1 75 ? 4.995 -11.279 -4.242 1.00 95.12 75 VAL A N 1
ATOM 565 C CA . VAL A 1 75 ? 4.857 -12.341 -5.244 1.00 95.12 75 VAL A CA 1
ATOM 566 C C . VAL A 1 75 ? 4.992 -11.755 -6.645 1.00 95.12 75 VAL A C 1
ATOM 568 O O . VAL A 1 75 ? 4.083 -11.106 -7.168 1.00 95.12 75 VAL A O 1
ATOM 571 N N . GLY A 1 76 ? 6.121 -12.065 -7.285 1.00 90.12 76 GLY A N 1
ATOM 572 C CA . GLY A 1 76 ? 6.401 -11.732 -8.678 1.00 90.12 76 GLY A CA 1
ATOM 573 C C . GLY A 1 76 ? 6.328 -12.942 -9.617 1.00 90.12 76 GLY A C 1
ATOM 574 O O . GLY A 1 76 ? 5.932 -14.045 -9.250 1.00 90.12 76 GLY A O 1
ATOM 575 N N . GLY A 1 77 ? 6.770 -12.761 -10.866 1.00 86.12 77 GLY A N 1
ATOM 576 C CA . GLY A 1 77 ? 6.769 -13.835 -11.877 1.00 86.12 77 GLY A CA 1
ATOM 577 C C . GLY A 1 77 ? 7.870 -14.896 -11.713 1.00 86.12 77 GLY A C 1
ATOM 578 O O . GLY A 1 77 ? 7.791 -15.963 -12.329 1.00 86.12 77 GLY A O 1
ATOM 579 N N . SER A 1 78 ? 8.893 -14.592 -10.911 1.00 88.94 78 SER A N 1
ATOM 580 C CA . SER A 1 78 ? 10.118 -15.397 -10.779 1.00 88.94 78 SER A CA 1
ATOM 581 C C . SER A 1 78 ? 10.543 -15.632 -9.331 1.00 88.94 78 SER A C 1
ATOM 583 O O . SER A 1 78 ? 11.381 -16.499 -9.082 1.00 88.94 78 SER A O 1
ATOM 585 N N . THR A 1 79 ? 9.993 -14.882 -8.380 1.00 94.25 79 THR A N 1
ATOM 586 C CA . THR A 1 79 ? 10.390 -14.905 -6.970 1.00 94.25 79 THR A CA 1
ATOM 587 C C . THR A 1 79 ? 9.178 -14.711 -6.072 1.00 94.25 79 THR A C 1
ATOM 589 O O . THR A 1 79 ? 8.281 -13.935 -6.396 1.00 94.25 79 THR A O 1
ATOM 592 N N . PHE A 1 80 ? 9.186 -15.407 -4.940 1.00 97.50 80 PHE A N 1
ATOM 593 C CA . PHE A 1 80 ? 8.284 -15.193 -3.819 1.00 97.50 80 PHE A CA 1
ATOM 594 C C . PHE A 1 80 ? 9.124 -14.822 -2.599 1.00 97.50 80 PHE A C 1
ATOM 596 O O . PHE A 1 80 ? 9.993 -15.602 -2.205 1.00 97.50 80 PHE A O 1
ATOM 603 N N . ARG A 1 81 ? 8.901 -13.637 -2.035 1.00 98.06 81 ARG A N 1
ATOM 604 C CA . ARG A 1 81 ? 9.613 -13.139 -0.855 1.00 98.06 81 ARG A CA 1
ATOM 605 C C . ARG A 1 81 ? 8.650 -12.973 0.308 1.00 98.06 81 ARG A C 1
ATOM 607 O O . ARG A 1 81 ? 7.490 -12.614 0.115 1.00 98.06 81 ARG A O 1
ATOM 614 N N . ILE A 1 82 ? 9.145 -13.262 1.501 1.00 98.19 82 ILE A N 1
ATOM 615 C CA . ILE A 1 82 ? 8.365 -13.323 2.734 1.00 98.19 82 ILE A CA 1
ATOM 616 C C . ILE A 1 82 ? 9.223 -12.707 3.822 1.00 98.19 82 ILE A C 1
ATOM 618 O O . ILE A 1 82 ? 10.374 -13.118 3.974 1.00 98.19 82 ILE A O 1
ATOM 622 N N . ALA A 1 83 ? 8.678 -11.762 4.579 1.00 97.69 83 ALA A N 1
ATOM 623 C CA . ALA A 1 83 ? 9.384 -11.170 5.700 1.00 97.69 83 ALA A CA 1
ATOM 624 C C . ALA A 1 83 ? 8.475 -10.894 6.896 1.00 97.69 83 ALA A C 1
ATOM 626 O O . ALA A 1 83 ? 7.313 -10.528 6.725 1.00 97.69 83 ALA A O 1
ATOM 627 N N . LEU A 1 84 ? 9.027 -11.014 8.105 1.00 96.69 84 LEU A N 1
ATOM 628 C CA . LEU A 1 84 ? 8.450 -10.376 9.286 1.00 96.69 84 LEU A CA 1
ATOM 629 C C . LEU A 1 84 ? 9.055 -8.974 9.410 1.00 96.69 84 LEU A C 1
ATOM 631 O O . LEU A 1 84 ? 10.264 -8.825 9.604 1.00 96.69 84 LEU A O 1
ATOM 635 N N . VAL A 1 85 ? 8.204 -7.963 9.278 1.00 95.38 85 VAL A N 1
ATOM 636 C CA . VAL A 1 85 ? 8.572 -6.546 9.290 1.00 95.38 85 VAL A CA 1
ATOM 637 C C . VAL A 1 85 ? 8.060 -5.900 10.570 1.00 95.38 85 VAL A C 1
ATOM 639 O O . VAL A 1 85 ? 6.905 -6.093 10.943 1.00 95.38 85 VAL A O 1
ATOM 642 N N . GLU A 1 86 ? 8.902 -5.104 11.216 1.00 92.75 86 GLU A N 1
ATOM 643 C CA . GLU A 1 86 ? 8.506 -4.184 12.278 1.00 92.75 86 GLU A CA 1
ATOM 644 C C . GLU A 1 86 ? 8.485 -2.752 11.738 1.00 92.75 86 GLU A C 1
ATOM 646 O O . GLU A 1 86 ? 9.462 -2.272 11.160 1.00 92.75 86 GLU A O 1
ATOM 651 N N . LEU A 1 87 ? 7.367 -2.063 11.960 1.00 92.62 87 LEU A N 1
ATOM 652 C CA . LEU A 1 87 ? 7.296 -0.609 11.900 1.00 92.62 87 LEU A CA 1
ATOM 653 C C . LEU A 1 87 ? 7.440 -0.079 13.330 1.00 92.62 87 LEU A C 1
ATOM 655 O O . LEU A 1 87 ? 6.737 -0.533 14.234 1.00 92.62 87 LEU A O 1
ATOM 659 N N . ALA A 1 88 ? 8.349 0.868 13.538 1.00 88.00 88 ALA A N 1
ATOM 660 C CA . ALA A 1 88 ? 8.659 1.437 14.853 1.00 88.00 88 ALA A CA 1
ATOM 661 C C . ALA A 1 88 ? 8.365 2.948 14.943 1.00 88.00 88 ALA A C 1
ATOM 663 O O . ALA A 1 88 ? 8.646 3.578 15.960 1.00 88.00 88 ALA A O 1
ATOM 664 N N . GLY A 1 89 ? 7.789 3.542 13.899 1.00 85.25 89 GLY A N 1
ATOM 665 C CA . GLY A 1 89 ? 7.717 4.986 13.701 1.00 85.25 89 GLY A CA 1
ATOM 666 C C . GLY A 1 89 ? 9.043 5.556 13.179 1.00 85.25 89 GLY A C 1
ATOM 667 O O . GLY A 1 89 ? 10.121 5.258 13.696 1.00 85.25 89 GLY A O 1
ATOM 668 N N . ARG A 1 90 ? 8.986 6.424 12.165 1.00 83.69 90 ARG A N 1
ATOM 669 C CA . ARG A 1 90 ? 10.139 6.982 11.431 1.00 83.69 90 ARG A CA 1
ATOM 670 C C . ARG A 1 90 ? 11.179 7.693 12.300 1.00 83.69 90 ARG A C 1
ATOM 672 O O . ARG A 1 90 ? 12.328 7.826 11.892 1.00 83.69 90 ARG A O 1
ATOM 679 N N . ALA A 1 91 ? 10.777 8.167 13.482 1.00 77.81 91 ALA A N 1
ATOM 680 C CA . ALA A 1 91 ? 11.654 8.844 14.437 1.00 77.81 91 ALA A CA 1
ATOM 681 C C . ALA A 1 91 ? 12.584 7.883 15.209 1.00 77.81 91 ALA A C 1
ATOM 683 O O . ALA A 1 91 ? 13.488 8.345 15.904 1.00 77.81 91 ALA A O 1
ATOM 684 N N . GLN A 1 92 ? 12.371 6.567 15.110 1.00 74.56 92 GLN A N 1
ATOM 685 C CA . GLN A 1 92 ? 13.159 5.543 15.799 1.00 74.56 92 GLN A CA 1
ATOM 686 C C . GLN A 1 92 ? 14.352 5.035 14.959 1.00 74.56 92 GLN A C 1
ATOM 688 O O . GLN A 1 92 ? 14.609 5.485 13.839 1.00 74.56 92 GLN A O 1
ATOM 693 N N . LYS A 1 93 ? 15.122 4.095 15.530 1.00 57.41 93 LYS A N 1
ATOM 694 C CA . LYS A 1 93 ? 16.304 3.460 14.914 1.00 57.41 93 LYS A CA 1
ATOM 695 C C . LYS A 1 93 ? 15.988 2.905 13.508 1.00 57.41 93 LYS A C 1
ATOM 697 O O . LYS A 1 93 ? 14.869 2.480 13.250 1.00 57.41 93 LYS A O 1
ATOM 702 N N . GLU A 1 94 ? 16.973 2.929 12.599 1.00 65.56 94 GLU A N 1
ATOM 703 C CA . GLU A 1 94 ? 16.846 2.433 11.206 1.00 65.56 94 GLU A CA 1
ATOM 704 C C . GLU A 1 94 ? 15.698 3.086 10.406 1.00 65.56 94 GLU A C 1
ATOM 706 O O . GLU A 1 94 ? 15.065 2.464 9.561 1.00 65.56 94 GLU A O 1
ATOM 711 N N . LYS A 1 95 ? 15.429 4.374 10.670 1.00 70.81 95 LYS A N 1
ATOM 712 C CA . LYS A 1 95 ? 14.301 5.127 10.094 1.00 70.81 95 LYS A CA 1
ATOM 713 C C . LYS A 1 95 ? 12.932 4.470 10.357 1.00 70.81 95 LYS A C 1
ATOM 715 O O . LYS A 1 95 ? 11.982 4.695 9.611 1.00 70.81 95 LYS A O 1
ATOM 720 N N . GLY A 1 96 ? 12.822 3.657 11.408 1.00 81.56 96 GLY A N 1
ATOM 721 C CA . GLY A 1 96 ? 11.560 3.080 11.855 1.00 81.56 96 GLY A CA 1
ATOM 722 C C . GLY A 1 96 ? 11.030 1.905 11.036 1.00 81.56 96 GLY A C 1
ATOM 723 O O . GLY A 1 96 ? 9.847 1.604 11.179 1.00 81.56 96 GLY A O 1
ATOM 724 N N . MET A 1 97 ? 11.844 1.271 10.184 1.00 92.19 97 MET A N 1
ATOM 725 C CA . MET A 1 97 ? 11.473 0.057 9.445 1.00 92.19 97 MET A CA 1
ATOM 726 C C . MET A 1 97 ? 12.549 -1.013 9.618 1.00 92.19 97 MET A C 1
ATOM 728 O O . MET A 1 97 ? 13.684 -0.822 9.191 1.00 92.19 97 MET A O 1
ATOM 732 N N . VAL A 1 98 ? 12.188 -2.145 10.222 1.00 92.75 98 VAL A N 1
ATOM 733 C CA . VAL A 1 98 ? 13.127 -3.225 10.552 1.00 92.75 98 VAL A CA 1
ATOM 734 C C . VAL A 1 98 ? 12.654 -4.533 9.927 1.00 92.75 98 VAL A C 1
ATOM 736 O O . VAL A 1 98 ? 11.485 -4.906 10.023 1.00 92.75 98 VAL A O 1
ATOM 739 N N . MET A 1 99 ? 13.576 -5.244 9.280 1.00 93.88 99 MET A N 1
ATOM 740 C CA . MET A 1 99 ? 13.330 -6.561 8.695 1.00 93.88 99 MET A CA 1
ATOM 741 C C . MET A 1 99 ? 13.934 -7.638 9.598 1.00 93.88 99 MET A C 1
ATOM 743 O O . MET A 1 99 ? 15.137 -7.882 9.562 1.00 93.88 99 MET A O 1
ATOM 747 N N . HIS A 1 100 ? 13.098 -8.281 10.416 1.00 93.06 100 HIS A N 1
ATOM 748 C CA . HIS A 1 100 ? 13.552 -9.270 11.405 1.00 93.06 100 HIS A CA 1
ATOM 749 C C . HIS A 1 100 ? 14.006 -10.576 10.763 1.00 93.06 100 HIS A C 1
ATOM 751 O O . HIS A 1 100 ? 14.996 -11.182 11.168 1.00 93.06 100 HIS A O 1
ATOM 757 N N . HIS A 1 101 ? 13.272 -11.018 9.748 1.00 95.44 101 HIS A N 1
ATOM 758 C CA . HIS A 1 101 ? 13.602 -12.212 8.990 1.00 95.44 101 HIS A CA 1
ATOM 759 C C . HIS A 1 101 ? 13.031 -12.089 7.587 1.00 95.44 101 HIS A C 1
ATOM 761 O O . HIS A 1 101 ? 11.901 -11.627 7.437 1.00 95.44 101 HIS A O 1
ATOM 767 N N . MET A 1 102 ? 13.789 -12.516 6.578 1.00 95.94 102 MET A N 1
ATOM 768 C CA . MET A 1 102 ? 13.339 -12.560 5.192 1.00 95.94 102 MET A CA 1
ATOM 769 C C . MET A 1 102 ? 13.841 -13.827 4.512 1.00 95.94 102 MET A C 1
ATOM 771 O O . MET A 1 102 ? 15.024 -14.156 4.591 1.00 95.94 102 MET A O 1
ATOM 775 N N . ILE A 1 103 ? 12.946 -14.490 3.783 1.00 96.19 103 ILE A N 1
ATOM 776 C CA . ILE A 1 103 ? 13.286 -15.603 2.899 1.00 96.19 103 ILE A CA 1
ATOM 777 C C . ILE A 1 103 ? 12.794 -15.279 1.487 1.00 96.19 103 ILE A C 1
ATOM 779 O O . ILE A 1 103 ? 11.714 -14.717 1.294 1.00 96.19 103 ILE A O 1
ATOM 783 N N . ALA A 1 104 ? 13.599 -15.643 0.488 1.00 97.06 104 ALA A N 1
ATOM 784 C CA . ALA A 1 104 ? 13.262 -15.531 -0.924 1.00 97.06 104 ALA A CA 1
ATOM 785 C C . ALA A 1 104 ? 13.305 -16.911 -1.593 1.00 97.06 104 ALA A C 1
ATOM 787 O O . ALA A 1 104 ? 14.325 -17.600 -1.573 1.00 97.06 104 ALA A O 1
ATOM 788 N N . HIS A 1 105 ? 12.210 -17.296 -2.243 1.00 97.56 105 HIS A N 1
ATOM 789 C CA . HIS A 1 105 ? 12.092 -18.537 -2.999 1.00 97.56 105 HIS A CA 1
ATOM 790 C C . HIS A 1 105 ? 11.975 -18.257 -4.491 1.00 97.56 105 HIS A C 1
ATOM 792 O O . HIS A 1 105 ? 11.197 -17.411 -4.932 1.00 97.56 105 HIS A O 1
ATOM 798 N N . LYS A 1 106 ? 12.714 -19.019 -5.298 1.00 96.31 106 LYS A N 1
ATOM 799 C CA . LYS A 1 106 ? 12.600 -18.965 -6.756 1.00 96.31 106 LYS A CA 1
ATOM 800 C C . LYS A 1 106 ? 11.308 -19.644 -7.213 1.00 96.31 106 LYS A C 1
ATOM 802 O O . LYS A 1 106 ? 11.053 -20.798 -6.877 1.00 96.31 106 LYS A O 1
ATOM 807 N N . ILE A 1 107 ? 10.547 -18.960 -8.058 1.00 95.62 107 ILE A N 1
ATOM 808 C CA . ILE A 1 107 ? 9.381 -19.509 -8.750 1.00 95.62 107 ILE A CA 1
ATOM 809 C C . ILE A 1 107 ? 9.842 -20.046 -10.109 1.00 95.62 107 ILE A C 1
ATOM 811 O O . ILE A 1 107 ? 9.933 -19.331 -11.108 1.00 95.62 107 ILE A O 1
ATOM 815 N N . GLY A 1 108 ? 10.200 -21.329 -10.119 1.00 94.06 108 GLY A N 1
ATOM 816 C CA . GLY A 1 108 ? 10.539 -22.067 -11.333 1.00 94.06 108 GLY A CA 1
ATOM 817 C C . GLY A 1 108 ? 9.311 -22.570 -12.093 1.00 94.06 108 GLY A C 1
ATOM 818 O O . GLY A 1 108 ? 8.171 -22.435 -11.655 1.00 94.06 108 GLY A O 1
ATOM 819 N N . GLU A 1 109 ? 9.556 -23.215 -13.231 1.00 94.44 109 GLU A N 1
ATOM 820 C CA . GLU A 1 109 ? 8.509 -23.817 -14.063 1.00 94.44 109 GLU A CA 1
ATOM 821 C C . GLU A 1 109 ? 7.619 -24.845 -13.328 1.00 94.44 109 GLU A C 1
ATOM 823 O O . GLU A 1 109 ? 6.399 -24.732 -13.467 1.00 94.44 109 GLU A O 1
ATOM 828 N N . PRO A 1 110 ? 8.147 -25.719 -12.444 1.00 96.50 110 PRO A N 1
ATOM 829 C CA . PRO A 1 110 ? 7.306 -26.627 -11.663 1.00 96.50 110 PRO A CA 1
ATOM 830 C C . PRO A 1 110 ? 6.308 -25.904 -10.751 1.00 96.50 110 PRO A C 1
ATOM 832 O O . PRO A 1 110 ? 5.173 -26.343 -10.618 1.00 96.50 110 PRO A O 1
ATOM 835 N N . VAL A 1 111 ? 6.714 -24.776 -10.155 1.00 96.81 111 VAL A N 1
ATOM 836 C CA . VAL A 1 111 ? 5.851 -23.982 -9.264 1.00 96.81 111 VAL A CA 1
ATOM 837 C C . VAL A 1 111 ? 4.783 -23.245 -10.071 1.00 96.81 111 VAL A C 1
ATOM 839 O O . VAL A 1 111 ? 3.624 -23.218 -9.671 1.00 96.81 111 VAL A O 1
ATOM 842 N N . ARG A 1 112 ? 5.139 -22.700 -11.244 1.00 96.12 112 ARG A N 1
ATOM 843 C CA . ARG A 1 112 ? 4.175 -22.037 -12.142 1.00 96.12 112 ARG A CA 1
ATOM 844 C C . ARG A 1 112 ? 3.085 -22.987 -12.642 1.00 96.12 112 ARG A C 1
ATOM 846 O O . ARG A 1 112 ? 1.959 -22.556 -12.859 1.00 96.12 112 ARG A O 1
ATOM 853 N N . LYS A 1 113 ? 3.406 -24.271 -12.799 1.00 96.00 113 LYS A N 1
ATOM 854 C CA . LYS A 1 113 ? 2.472 -25.307 -13.256 1.00 96.00 113 LYS A CA 1
ATOM 855 C C . LYS A 1 113 ? 1.525 -25.845 -12.179 1.00 96.00 113 LYS A C 1
ATOM 857 O O . LYS A 1 113 ? 0.666 -26.645 -12.532 1.00 96.00 113 LYS A O 1
ATOM 862 N N . LEU A 1 114 ? 1.667 -25.441 -10.914 1.00 96.94 114 LEU A N 1
ATOM 863 C CA . LEU A 1 114 ? 0.728 -25.825 -9.857 1.00 96.94 114 LEU A CA 1
ATOM 864 C C . LEU A 1 114 ? -0.668 -25.268 -10.168 1.00 96.94 114 LEU A C 1
ATOM 866 O O . LEU A 1 114 ? -0.810 -24.082 -10.474 1.00 96.94 114 LEU A O 1
ATOM 870 N N . GLU A 1 115 ? -1.682 -26.130 -10.097 1.00 95.50 115 GLU A N 1
ATOM 871 C CA . GLU A 1 115 ? -3.054 -25.811 -10.510 1.00 95.50 115 GLU A CA 1
ATOM 872 C C . GLU A 1 115 ? -3.937 -25.508 -9.293 1.00 95.50 115 GLU A C 1
ATOM 874 O O . GLU A 1 115 ? -3.791 -26.105 -8.219 1.00 95.50 115 GLU A O 1
ATOM 879 N N . GLY A 1 116 ? -4.864 -24.567 -9.456 1.00 93.44 116 GLY A N 1
ATOM 880 C CA . GLY A 1 116 ? -5.825 -24.189 -8.428 1.00 93.44 116 GLY A CA 1
ATOM 881 C C . GLY A 1 116 ? -5.181 -23.809 -7.089 1.00 93.44 116 GLY A C 1
ATOM 882 O O . GLY A 1 116 ? -4.299 -22.952 -7.013 1.00 93.44 116 GLY A O 1
ATOM 883 N N . THR A 1 117 ? -5.615 -24.458 -6.004 1.00 95.94 117 THR A N 1
ATOM 884 C CA . THR A 1 117 ? -5.141 -24.150 -4.643 1.00 95.94 117 THR A CA 1
ATOM 885 C C . THR A 1 117 ? -3.704 -24.590 -4.371 1.00 95.94 117 THR A C 1
ATOM 887 O O . THR A 1 117 ? -3.112 -24.109 -3.410 1.00 95.94 117 THR A O 1
ATOM 890 N N . GLN A 1 118 ? -3.109 -25.448 -5.207 1.00 97.38 118 GLN A N 1
ATOM 891 C CA . GLN A 1 118 ? -1.779 -26.019 -4.962 1.00 97.38 118 GLN A CA 1
ATOM 892 C C . GLN A 1 118 ? -0.677 -24.955 -4.918 1.00 97.38 118 GLN A C 1
ATOM 894 O O . GLN A 1 118 ? 0.275 -25.071 -4.147 1.00 97.38 118 GLN A O 1
ATOM 899 N N . PHE A 1 119 ? -0.804 -23.901 -5.729 1.00 97.06 119 PHE A N 1
ATOM 900 C CA . PHE A 1 119 ? 0.122 -22.771 -5.692 1.00 97.06 119 PHE A CA 1
ATOM 901 C C . PHE A 1 119 ? 0.041 -22.025 -4.353 1.00 97.06 119 PHE A C 1
ATOM 903 O O . PHE A 1 119 ? 1.067 -21.706 -3.756 1.00 97.06 119 PHE A O 1
ATOM 910 N N . PHE A 1 120 ? -1.172 -21.812 -3.842 1.00 97.81 120 PHE A N 1
ATOM 911 C CA . PHE A 1 120 ? -1.391 -21.175 -2.546 1.00 97.81 120 PHE A CA 1
ATOM 912 C C . PHE A 1 120 ? -0.934 -22.073 -1.394 1.00 97.81 120 PHE A C 1
ATOM 914 O O . PHE A 1 120 ? -0.329 -21.576 -0.453 1.00 97.81 120 PHE A O 1
ATOM 921 N N . ASP A 1 121 ? -1.125 -23.393 -1.490 1.00 97.75 121 ASP A N 1
ATOM 922 C CA . ASP A 1 121 ? -0.583 -24.363 -0.528 1.00 97.75 121 ASP A CA 1
ATOM 923 C C . ASP A 1 121 ? 0.945 -24.314 -0.475 1.00 97.75 121 ASP A C 1
ATOM 925 O O . ASP A 1 121 ? 1.535 -24.321 0.608 1.00 97.75 121 ASP A O 1
ATOM 929 N N . TRP A 1 122 ? 1.590 -24.199 -1.640 1.00 97.94 122 TRP A N 1
ATOM 930 C CA . TRP A 1 122 ? 3.027 -23.967 -1.721 1.00 97.94 122 TRP A CA 1
ATOM 931 C C . TRP A 1 122 ? 3.415 -22.644 -1.051 1.00 97.94 122 TRP A C 1
ATOM 933 O O . TRP A 1 122 ? 4.358 -22.638 -0.262 1.00 97.94 122 TRP A O 1
ATOM 943 N N . MET A 1 123 ? 2.679 -21.551 -1.288 1.00 98.00 123 MET A N 1
ATOM 944 C CA . MET A 1 123 ? 2.924 -20.275 -0.603 1.00 98.00 123 MET A CA 1
ATOM 945 C C . MET A 1 123 ? 2.775 -20.406 0.918 1.00 98.00 123 MET A C 1
ATOM 947 O O . MET A 1 123 ? 3.664 -19.977 1.648 1.00 98.00 123 MET A O 1
ATOM 951 N N . GLY A 1 124 ? 1.702 -21.041 1.397 1.00 97.88 124 GLY A N 1
ATOM 952 C CA . GLY A 1 124 ? 1.445 -21.267 2.820 1.00 97.88 124 GLY A CA 1
ATOM 953 C C . GLY A 1 124 ? 2.577 -22.034 3.504 1.00 97.88 124 GLY A C 1
ATOM 954 O O . GLY A 1 124 ? 2.986 -21.677 4.607 1.00 97.88 124 GLY A O 1
ATOM 955 N N . ALA A 1 125 ? 3.143 -23.045 2.833 1.00 97.81 125 ALA A N 1
ATOM 956 C CA . ALA A 1 125 ? 4.274 -23.806 3.364 1.00 97.81 125 ALA A CA 1
ATOM 957 C C . ALA A 1 125 ? 5.540 -22.944 3.511 1.00 97.81 125 ALA A C 1
ATOM 959 O O . ALA A 1 125 ? 6.266 -23.085 4.488 1.00 97.81 125 ALA A O 1
ATOM 960 N N . ARG A 1 126 ? 5.791 -22.021 2.573 1.00 97.81 126 ARG A N 1
ATOM 961 C CA . ARG A 1 126 ? 6.913 -21.071 2.662 1.00 97.81 126 ARG A CA 1
ATOM 962 C C . ARG A 1 126 ? 6.674 -19.997 3.724 1.00 97.81 126 ARG A C 1
ATOM 964 O O . ARG A 1 126 ? 7.598 -19.613 4.430 1.00 97.81 126 ARG A O 1
ATOM 971 N N . ILE A 1 127 ? 5.430 -19.541 3.875 1.00 97.81 127 ILE A N 1
ATOM 972 C CA . ILE A 1 127 ? 5.042 -18.592 4.928 1.00 97.81 127 ILE A CA 1
ATOM 973 C C . ILE A 1 127 ? 5.314 -19.195 6.303 1.00 97.81 127 ILE A C 1
ATOM 975 O O . ILE A 1 127 ? 5.890 -18.525 7.159 1.00 97.81 127 ILE A O 1
ATOM 979 N N . LYS A 1 128 ? 4.977 -20.475 6.489 1.00 96.31 128 LYS A N 1
ATOM 980 C CA . LYS A 1 128 ? 5.269 -21.206 7.720 1.00 96.31 128 LYS A CA 1
ATOM 981 C C . LYS A 1 128 ? 6.748 -21.163 8.107 1.00 96.31 128 LYS A C 1
ATOM 983 O O . LYS A 1 128 ? 7.036 -21.002 9.284 1.00 96.31 128 LYS A O 1
ATOM 988 N N . GLU A 1 129 ? 7.670 -21.251 7.148 1.00 96.44 129 GLU A N 1
ATOM 989 C CA . GLU A 1 129 ? 9.113 -21.210 7.430 1.00 96.44 129 GLU A CA 1
ATOM 990 C C . GLU A 1 129 ? 9.522 -19.900 8.126 1.00 96.44 129 GLU A C 1
ATOM 992 O O . GLU A 1 129 ? 10.251 -19.934 9.114 1.00 96.44 129 GLU A O 1
ATOM 997 N N . VAL A 1 130 ? 9.001 -18.753 7.672 1.00 95.94 130 VAL A N 1
ATOM 998 C CA . VAL A 1 130 ? 9.273 -17.444 8.298 1.00 95.94 130 VAL A CA 1
ATOM 999 C C . VAL A 1 130 ? 8.579 -17.306 9.649 1.00 95.94 130 VAL A C 1
ATOM 1001 O O . VAL A 1 130 ? 9.174 -16.776 10.588 1.00 95.94 130 VAL A O 1
ATOM 1004 N N . VAL A 1 131 ? 7.336 -17.780 9.762 1.00 93.88 131 VAL A N 1
ATOM 1005 C CA . VAL A 1 131 ? 6.588 -17.757 11.027 1.00 93.88 131 VAL A CA 1
ATOM 1006 C C . VAL A 1 131 ? 7.309 -18.587 12.089 1.00 93.88 131 VAL A C 1
ATOM 1008 O O . VAL A 1 131 ? 7.606 -18.079 13.163 1.00 93.88 131 VAL A O 1
ATOM 1011 N N . ASP A 1 132 ? 7.703 -19.818 11.769 1.00 93.62 132 ASP A N 1
ATOM 1012 C CA . ASP A 1 132 ? 8.435 -20.679 12.700 1.00 93.62 132 ASP A CA 1
ATOM 1013 C C . ASP A 1 132 ? 9.798 -20.070 13.078 1.00 93.62 132 ASP A C 1
ATOM 1015 O O . ASP A 1 132 ? 10.184 -20.092 14.245 1.00 93.62 132 ASP A O 1
ATOM 1019 N N . ALA A 1 133 ? 10.515 -19.471 12.117 1.00 93.94 133 ALA A N 1
ATOM 1020 C CA . ALA A 1 133 ? 11.816 -18.840 12.360 1.00 93.94 133 ALA A CA 1
ATOM 1021 C C . ALA A 1 133 ? 11.745 -17.574 13.232 1.00 93.94 133 ALA A C 1
ATOM 1023 O O . ALA A 1 133 ? 12.769 -17.129 13.750 1.00 93.94 133 ALA A O 1
ATOM 1024 N N . THR A 1 134 ? 10.559 -16.983 13.388 1.00 92.00 134 THR A N 1
ATOM 1025 C CA . THR A 1 134 ? 10.352 -15.737 14.139 1.00 92.00 134 THR A CA 1
ATOM 1026 C C . THR A 1 134 ? 9.440 -15.907 15.349 1.00 92.00 134 THR A C 1
ATOM 1028 O O . THR A 1 134 ? 8.970 -14.900 15.882 1.00 92.00 134 THR A O 1
ATOM 1031 N N . SER A 1 135 ? 9.196 -17.148 15.799 1.00 86.75 135 SER A N 1
ATOM 1032 C CA . SER A 1 135 ? 8.218 -17.476 16.852 1.00 86.75 135 SER A CA 1
ATOM 1033 C C . SER A 1 135 ? 8.350 -16.587 18.090 1.00 86.75 135 SER A C 1
ATOM 1035 O O . SER A 1 135 ? 7.361 -16.028 18.560 1.00 86.75 135 SER A O 1
ATOM 1037 N N . SER A 1 136 ? 9.581 -16.329 18.537 1.00 84.81 136 SER A N 1
ATOM 1038 C CA . SER A 1 136 ? 9.881 -15.513 19.718 1.00 84.81 136 SER A CA 1
ATOM 1039 C C . SER A 1 136 ? 9.361 -14.072 19.646 1.00 84.8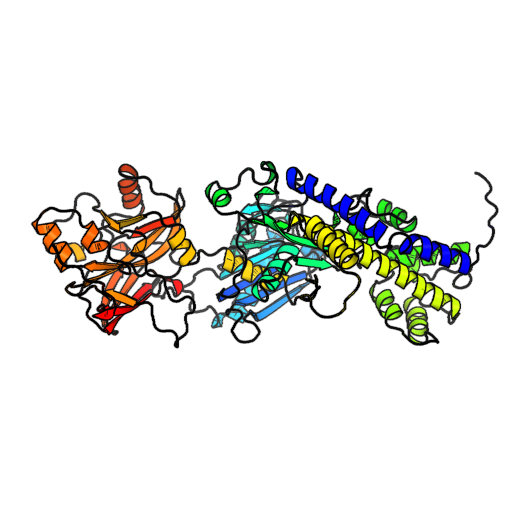1 136 SER A C 1
ATOM 1041 O O . SER A 1 136 ? 9.229 -13.421 20.675 1.00 84.81 136 SER A O 1
ATOM 1043 N N . LEU A 1 137 ? 9.084 -13.546 18.449 1.00 80.75 137 LEU A N 1
ATOM 1044 C CA . LEU A 1 137 ? 8.557 -12.190 18.239 1.00 80.75 137 LEU A CA 1
ATOM 1045 C C . LEU A 1 137 ? 7.021 -12.138 18.248 1.00 80.75 137 LEU A C 1
ATOM 1047 O O . LEU A 1 137 ? 6.431 -11.062 18.150 1.00 80.75 137 LEU A O 1
ATOM 1051 N N . HIS A 1 138 ? 6.355 -13.291 18.317 1.00 74.56 138 HIS A N 1
ATOM 1052 C CA . HIS A 1 138 ? 4.897 -13.377 18.267 1.00 74.56 138 HIS A CA 1
ATOM 1053 C C . HIS A 1 138 ? 4.288 -14.502 19.123 1.00 74.56 138 HIS A C 1
ATOM 1055 O O . HIS A 1 138 ? 3.091 -14.769 19.016 1.00 74.56 138 HIS A O 1
ATOM 1061 N N . GLU A 1 139 ? 5.068 -15.118 20.011 1.00 66.56 139 GLU A N 1
ATOM 1062 C CA . GLU A 1 139 ? 4.615 -16.129 20.977 1.00 66.56 139 GLU A CA 1
ATOM 1063 C C . GLU A 1 139 ? 3.532 -15.597 21.938 1.00 66.56 139 GLU A C 1
ATOM 1065 O O . GLU A 1 139 ? 2.585 -16.317 22.269 1.00 66.56 139 GLU A O 1
ATOM 1070 N N . ASP A 1 140 ? 3.591 -14.309 22.292 1.00 59.84 140 ASP A N 1
ATOM 1071 C CA . ASP A 1 140 ? 2.653 -13.660 23.221 1.00 59.84 140 ASP A CA 1
ATOM 1072 C C . ASP A 1 140 ? 1.274 -13.352 22.606 1.00 59.84 140 ASP A C 1
ATOM 1074 O O . ASP A 1 140 ? 0.383 -12.848 23.285 1.00 59.84 140 ASP A O 1
ATOM 1078 N N . ARG A 1 141 ? 1.042 -13.666 21.322 1.00 62.62 141 ARG A N 1
ATOM 1079 C CA . ARG A 1 141 ? -0.166 -13.240 20.587 1.00 62.62 141 ARG A CA 1
ATOM 1080 C C . ARG A 1 141 ? -1.459 -13.959 20.954 1.00 62.62 141 ARG A C 1
ATOM 1082 O O . ARG A 1 141 ? -2.455 -13.792 20.259 1.00 62.62 141 ARG A O 1
ATOM 1089 N N . GLY A 1 142 ? -1.495 -14.806 21.976 1.00 58.34 142 GLY A N 1
ATOM 1090 C CA . GLY A 1 142 ? -2.773 -15.423 22.344 1.00 58.34 142 GLY A CA 1
ATOM 1091 C C . GLY A 1 142 ? -3.274 -16.522 21.396 1.00 58.34 142 GLY A C 1
ATOM 1092 O O . GLY A 1 142 ? -4.294 -17.127 21.679 1.00 58.34 142 GLY A O 1
ATOM 1093 N N . GLY A 1 143 ? -2.577 -16.803 20.286 1.00 64.94 143 GLY A N 1
ATOM 1094 C CA . GLY A 1 143 ? -3.140 -17.547 19.148 1.00 64.94 143 GLY A CA 1
ATOM 1095 C C . GLY A 1 143 ? -3.825 -16.658 18.099 1.00 64.94 143 GLY A C 1
ATOM 1096 O O . GLY A 1 143 ? -4.351 -17.177 17.116 1.00 64.94 143 GLY A O 1
ATOM 1097 N N . ALA A 1 144 ? -3.794 -15.331 18.269 1.00 68.06 144 ALA A N 1
ATOM 1098 C CA . ALA A 1 144 ? -4.295 -14.391 17.279 1.00 68.06 144 ALA A CA 1
ATOM 1099 C C . ALA A 1 144 ? -3.509 -14.492 15.955 1.00 68.06 144 ALA A C 1
ATOM 1101 O O . ALA A 1 144 ? -2.276 -14.598 15.982 1.00 68.06 144 ALA A O 1
ATOM 1102 N N . PRO A 1 145 ? -4.188 -14.403 14.797 1.00 80.44 145 PRO A N 1
ATOM 1103 C CA . PRO A 1 145 ? -3.536 -14.454 13.498 1.00 80.44 145 PRO A CA 1
ATOM 1104 C C . PRO A 1 145 ? -2.475 -13.366 13.294 1.00 80.44 145 PRO A C 1
ATOM 1106 O O . PRO A 1 145 ? -2.620 -12.216 13.721 1.00 80.44 145 PRO A O 1
ATOM 1109 N N . LEU A 1 146 ? -1.411 -13.711 12.569 1.00 88.06 146 LEU A N 1
ATOM 1110 C CA . LEU A 1 146 ? -0.439 -12.733 12.088 1.00 88.06 146 LEU A CA 1
ATOM 1111 C C . LEU A 1 146 ? -1.069 -11.881 10.981 1.00 88.06 146 LEU A C 1
ATOM 1113 O O . LEU A 1 146 ? -1.507 -12.402 9.955 1.00 88.06 146 LEU A O 1
ATOM 1117 N N . ARG A 1 147 ? -1.100 -10.563 11.189 1.00 90.75 147 ARG A N 1
ATOM 1118 C CA . ARG A 1 147 ? -1.593 -9.605 10.193 1.00 90.75 147 ARG A CA 1
ATOM 1119 C C . ARG A 1 147 ? -0.644 -9.566 9.000 1.00 90.75 147 ARG A C 1
ATOM 1121 O O . ARG A 1 147 ? 0.569 -9.429 9.181 1.00 90.75 147 ARG A O 1
ATOM 1128 N N . LEU A 1 148 ? -1.210 -9.698 7.808 1.00 95.50 148 LEU A N 1
ATOM 1129 C CA . LEU A 1 148 ? -0.496 -9.964 6.571 1.00 95.50 148 LEU A CA 1
ATOM 1130 C C . LEU A 1 148 ? -0.796 -8.894 5.521 1.00 95.50 148 LEU A C 1
ATOM 1132 O O . LEU A 1 148 ? -1.957 -8.603 5.224 1.00 95.50 148 LEU A O 1
ATOM 1136 N N . GLY A 1 149 ? 0.270 -8.365 4.923 1.00 97.81 149 GLY A N 1
ATOM 1137 C CA . GLY A 1 149 ? 0.233 -7.527 3.730 1.00 97.81 149 GLY A CA 1
ATOM 1138 C C . GLY A 1 149 ? 0.808 -8.275 2.537 1.00 97.81 149 GLY A C 1
ATOM 1139 O O . GLY A 1 149 ? 1.839 -8.938 2.654 1.00 97.81 149 GLY A O 1
ATOM 1140 N N . LEU A 1 150 ? 0.155 -8.165 1.385 1.00 97.81 150 LEU A N 1
ATOM 1141 C CA . LEU A 1 150 ? 0.549 -8.844 0.160 1.00 97.81 150 LEU A CA 1
ATOM 1142 C C . LEU A 1 150 ? 0.755 -7.843 -0.977 1.00 97.81 150 LEU A C 1
ATOM 1144 O O . LEU A 1 150 ? -0.194 -7.230 -1.465 1.00 97.81 150 LEU A O 1
ATOM 1148 N N . THR A 1 151 ? 1.996 -7.747 -1.443 1.00 97.75 151 THR A N 1
ATOM 1149 C CA . THR A 1 151 ? 2.332 -7.139 -2.728 1.00 97.75 151 THR A CA 1
ATOM 1150 C C . THR A 1 151 ? 2.140 -8.179 -3.827 1.00 97.75 151 THR A C 1
ATOM 1152 O O . THR A 1 151 ? 2.848 -9.187 -3.900 1.00 97.75 151 THR A O 1
ATOM 1155 N N . TRP A 1 152 ? 1.125 -7.956 -4.658 1.00 95.44 152 TRP A N 1
ATOM 1156 C CA . TRP A 1 152 ? 0.656 -8.886 -5.678 1.00 95.44 152 TRP A CA 1
ATOM 1157 C C . TRP A 1 152 ? 0.824 -8.285 -7.075 1.00 95.44 152 TRP A C 1
ATOM 1159 O O . TRP A 1 152 ? 0.085 -7.387 -7.476 1.00 95.44 152 TRP A O 1
ATOM 1169 N N . SER A 1 153 ? 1.780 -8.806 -7.848 1.00 89.12 153 SER A N 1
ATOM 1170 C CA . SER A 1 153 ? 2.092 -8.316 -9.203 1.00 89.12 153 SER A CA 1
ATOM 1171 C C . SER A 1 153 ? 1.349 -9.075 -10.316 1.00 89.12 153 SER A C 1
ATOM 1173 O O . SER A 1 153 ? 1.887 -9.269 -11.416 1.00 89.12 153 SER A O 1
ATOM 1175 N N . PHE A 1 154 ? 0.125 -9.538 -10.039 1.00 90.50 154 PHE A N 1
ATOM 1176 C CA . PHE A 1 154 ? -0.749 -10.191 -11.020 1.00 90.50 154 PHE A CA 1
ATOM 1177 C C . PHE A 1 154 ? -2.142 -9.553 -11.051 1.00 90.50 154 PHE A C 1
ATOM 1179 O O . PHE A 1 154 ? -2.558 -8.933 -10.073 1.00 90.50 154 PHE A O 1
ATOM 1186 N N . PRO A 1 155 ? -2.894 -9.715 -12.154 1.00 88.69 155 PRO A N 1
ATOM 1187 C CA . PRO A 1 155 ? -4.213 -9.112 -12.276 1.00 88.69 155 PRO A CA 1
ATOM 1188 C C . PRO A 1 155 ? -5.191 -9.617 -11.204 1.00 88.69 155 PRO A C 1
ATOM 1190 O O . PRO A 1 155 ? -5.315 -10.824 -10.974 1.00 88.69 155 PRO A O 1
ATOM 1193 N N . ILE A 1 156 ? -5.913 -8.683 -10.585 1.00 92.62 156 ILE A N 1
ATOM 1194 C CA . ILE A 1 156 ? -7.058 -8.929 -9.701 1.00 92.62 156 ILE A CA 1
ATOM 1195 C C . ILE A 1 156 ? -8.144 -7.892 -9.982 1.00 92.62 156 ILE A C 1
ATOM 1197 O O . ILE A 1 156 ? -7.852 -6.752 -10.340 1.00 92.62 156 ILE A O 1
ATOM 1201 N N . GLU A 1 157 ? -9.400 -8.270 -9.775 1.00 91.44 157 GLU A N 1
ATOM 1202 C CA . GLU A 1 157 ? -10.480 -7.301 -9.582 1.00 91.44 157 GLU A CA 1
ATOM 1203 C C . GLU A 1 157 ? -10.533 -7.002 -8.084 1.00 91.44 157 GLU A C 1
ATOM 1205 O O . GLU A 1 157 ? -11.079 -7.790 -7.314 1.00 91.44 157 GLU A O 1
ATOM 1210 N N . GLN A 1 158 ? -9.882 -5.921 -7.648 1.00 90.88 158 GLN A N 1
ATOM 1211 C CA . GLN A 1 158 ? -9.810 -5.599 -6.224 1.00 90.88 158 GLN A CA 1
ATOM 1212 C C . GLN A 1 158 ? -11.214 -5.300 -5.676 1.00 90.88 158 GLN A C 1
ATOM 1214 O O . GLN A 1 158 ? -11.924 -4.451 -6.215 1.00 90.88 158 GLN A O 1
ATOM 1219 N N . THR A 1 159 ? -11.603 -5.986 -4.603 1.00 87.81 159 THR A N 1
ATOM 1220 C CA . THR A 1 159 ? -12.940 -5.900 -3.986 1.00 87.81 159 THR A CA 1
ATOM 1221 C C . THR A 1 159 ? -12.909 -5.206 -2.630 1.00 87.81 159 THR A C 1
ATOM 1223 O O . THR A 1 159 ? -13.928 -4.689 -2.177 1.00 87.81 159 THR A O 1
ATOM 1226 N N . SER A 1 160 ? -11.744 -5.164 -1.978 1.00 88.25 160 SER A N 1
ATOM 1227 C CA . SER A 1 160 ? -11.538 -4.498 -0.693 1.00 88.25 160 SER A CA 1
ATOM 1228 C C . SER A 1 160 ? -10.060 -4.164 -0.461 1.00 88.25 160 SER A C 1
ATOM 1230 O O . SER A 1 160 ? -9.191 -4.507 -1.263 1.00 88.25 160 SER A O 1
ATOM 1232 N N . HIS A 1 161 ? -9.748 -3.526 0.672 1.00 87.88 161 HIS A N 1
ATOM 1233 C CA . HIS A 1 161 ? -8.357 -3.338 1.096 1.00 87.88 161 HIS A CA 1
ATOM 1234 C C . HIS A 1 161 ? -7.632 -4.679 1.268 1.00 87.88 161 HIS A C 1
ATOM 1236 O O . HIS A 1 161 ? -6.485 -4.821 0.852 1.00 87.88 161 HIS A O 1
ATOM 1242 N N . ARG A 1 162 ? -8.332 -5.682 1.806 1.00 91.19 162 ARG A N 1
ATOM 1243 C CA . ARG A 1 162 ? -7.771 -7.000 2.107 1.00 91.19 162 ARG A CA 1
ATOM 1244 C C . ARG A 1 162 ? -7.767 -7.982 0.945 1.00 91.19 162 ARG A C 1
ATOM 1246 O O . ARG A 1 162 ? -7.132 -9.022 1.058 1.00 91.19 162 ARG A O 1
ATOM 1253 N N . SER A 1 163 ? -8.513 -7.728 -0.130 1.00 92.81 163 SER A N 1
ATOM 1254 C CA . SER A 1 163 ? -8.712 -8.755 -1.152 1.00 92.81 163 SER A CA 1
ATOM 1255 C C . SER A 1 163 ? -9.107 -8.252 -2.532 1.00 92.81 163 SER A C 1
ATOM 1257 O O . SER A 1 163 ? -9.423 -7.082 -2.756 1.00 92.81 163 SER A O 1
ATOM 1259 N N . GLY A 1 164 ? -9.092 -9.195 -3.462 1.00 91.94 164 GLY A N 1
ATOM 1260 C CA . GLY A 1 164 ? -9.582 -9.044 -4.814 1.00 91.94 164 GLY A CA 1
ATOM 1261 C C . GLY A 1 164 ? -9.807 -10.404 -5.445 1.00 91.94 164 GLY A C 1
ATOM 1262 O O . GLY A 1 164 ? -9.116 -11.378 -5.128 1.00 91.94 164 GLY A O 1
ATOM 1263 N N . LYS A 1 165 ? -10.748 -10.452 -6.383 1.00 94.75 165 LYS A N 1
ATOM 1264 C CA . LYS A 1 165 ? -11.038 -11.658 -7.148 1.00 94.75 165 LYS A CA 1
ATOM 1265 C C . LYS A 1 165 ? -9.890 -11.946 -8.097 1.00 94.75 165 LYS A C 1
ATOM 1267 O O . LYS A 1 165 ? -9.523 -11.098 -8.920 1.00 94.75 165 LYS A O 1
ATOM 1272 N N . LEU A 1 166 ? -9.350 -13.154 -7.995 1.00 94.88 166 LEU A N 1
ATOM 1273 C CA . LEU A 1 166 ? -8.237 -13.596 -8.819 1.00 94.88 166 LEU A CA 1
ATOM 1274 C C . LEU A 1 166 ? -8.624 -13.612 -10.302 1.00 94.88 166 LEU A C 1
ATOM 1276 O O . LEU A 1 166 ? -9.652 -14.173 -10.685 1.00 94.88 166 LEU A O 1
ATOM 1280 N N . GLN A 1 167 ? -7.769 -13.029 -11.139 1.00 93.62 167 GLN A N 1
ATOM 1281 C CA . GLN A 1 167 ? -7.890 -13.065 -12.595 1.00 93.62 167 GLN A CA 1
ATOM 1282 C C . GLN A 1 167 ? -6.796 -13.965 -13.195 1.00 93.62 167 GLN A C 1
ATOM 1284 O O . GLN A 1 167 ? -5.951 -14.515 -12.487 1.00 93.62 167 GLN A O 1
ATOM 1289 N N . GLY A 1 168 ? -6.797 -14.132 -14.520 1.00 89.50 168 GLY A N 1
ATOM 1290 C CA . GLY A 1 168 ? -5.751 -14.893 -15.206 1.00 89.50 168 GLY A CA 1
ATOM 1291 C C . GLY A 1 168 ? -4.359 -14.303 -14.946 1.00 89.50 168 GLY A C 1
ATOM 1292 O O . GLY A 1 168 ? -4.082 -13.164 -15.316 1.00 89.50 168 GLY A O 1
ATOM 1293 N N . MET A 1 169 ? -3.466 -15.089 -14.338 1.00 86.25 169 MET A N 1
ATOM 1294 C CA . MET A 1 169 ? -2.140 -14.615 -13.911 1.00 86.25 169 MET A CA 1
ATOM 1295 C C . MET A 1 169 ? -1.134 -14.474 -15.070 1.00 86.25 169 MET A C 1
ATOM 1297 O O . MET A 1 169 ? -0.155 -13.735 -14.969 1.00 86.25 169 MET A O 1
ATOM 1301 N N . GLY A 1 170 ? -1.360 -15.155 -16.198 1.00 83.69 170 GLY A N 1
ATOM 1302 C CA . GLY A 1 170 ? -0.413 -15.165 -17.317 1.00 83.69 170 GLY A CA 1
ATOM 1303 C C . GLY A 1 170 ? 0.956 -15.733 -16.913 1.00 83.69 170 GLY A C 1
ATOM 1304 O O . GLY A 1 170 ? 1.056 -16.520 -15.978 1.00 83.69 170 GLY A O 1
ATOM 1305 N N . LYS A 1 171 ? 2.030 -15.371 -17.635 1.00 80.31 171 LYS A N 1
ATOM 1306 C CA . LYS A 1 171 ? 3.434 -15.746 -17.320 1.00 80.31 171 LYS A CA 1
ATOM 1307 C C . LYS A 1 171 ? 3.666 -17.259 -17.087 1.00 80.31 171 LYS A C 1
ATOM 1309 O O . LYS A 1 171 ? 4.616 -17.643 -16.410 1.00 80.31 171 LYS A O 1
ATOM 1314 N N . GLY A 1 172 ? 2.806 -18.113 -17.647 1.00 85.62 172 GLY A N 1
ATOM 1315 C CA . GLY A 1 172 ? 2.839 -19.570 -17.474 1.00 85.62 172 GLY A CA 1
ATOM 1316 C C . GLY A 1 172 ? 2.276 -20.091 -16.146 1.00 85.62 172 GLY A C 1
ATOM 1317 O O . GLY A 1 172 ? 2.390 -21.287 -15.899 1.00 85.62 172 GLY A O 1
ATOM 1318 N N . PHE A 1 173 ? 1.695 -19.231 -15.302 1.00 94.31 173 PHE A N 1
ATOM 1319 C CA . PHE A 1 173 ? 1.043 -19.637 -14.058 1.00 94.31 173 PHE A CA 1
ATOM 1320 C C . PHE A 1 173 ? -0.304 -20.299 -14.336 1.00 94.31 173 PHE A C 1
ATOM 1322 O O . PHE A 1 173 ? -1.110 -19.769 -15.100 1.00 94.31 173 PHE A O 1
ATOM 1329 N N . LYS A 1 174 ? -0.553 -21.418 -13.657 1.00 94.94 174 LYS A N 1
ATOM 1330 C CA . LYS A 1 174 ? -1.819 -22.157 -13.685 1.00 94.94 174 LYS A CA 1
ATOM 1331 C C . LYS A 1 174 ? -2.629 -22.059 -12.394 1.00 94.94 174 LYS A C 1
ATOM 1333 O O . LYS A 1 174 ? -3.660 -22.709 -12.258 1.00 94.94 174 LYS A O 1
ATOM 1338 N N . ALA A 1 175 ? -2.206 -21.230 -11.443 1.00 93.56 175 ALA A N 1
ATOM 1339 C CA . ALA A 1 175 ? -2.905 -21.105 -10.166 1.00 93.56 175 ALA A CA 1
ATOM 1340 C C . ALA A 1 175 ? -4.374 -20.676 -10.344 1.00 93.56 175 ALA A C 1
ATOM 1342 O O . ALA A 1 175 ? -5.225 -21.143 -9.596 1.00 93.56 175 ALA A O 1
ATOM 1343 N N . SER A 1 176 ? -4.687 -19.867 -11.369 1.00 91.81 176 SER A N 1
ATOM 1344 C CA . SER A 1 176 ? -6.057 -19.453 -11.716 1.00 91.81 176 SER A CA 1
ATOM 1345 C C . SER A 1 176 ? -6.943 -20.584 -12.259 1.00 91.81 176 SER A C 1
ATOM 1347 O O . SER A 1 176 ? -8.167 -20.432 -12.294 1.00 91.81 176 SER A O 1
ATOM 1349 N N . ASP A 1 177 ? -6.362 -21.716 -12.667 1.00 92.69 177 ASP A N 1
ATOM 1350 C CA . ASP A 1 177 ? -7.100 -22.871 -13.178 1.00 92.69 177 ASP A CA 1
ATOM 1351 C C . ASP A 1 177 ? -7.870 -23.509 -12.012 1.00 92.69 177 ASP A C 1
ATOM 1353 O O . ASP A 1 177 ? -7.310 -24.212 -11.175 1.00 92.69 177 ASP A O 1
ATOM 1357 N N . GLY A 1 178 ? -9.167 -23.207 -11.915 1.00 90.75 178 GLY A N 1
ATOM 1358 C CA . GLY A 1 178 ? -10.027 -23.650 -10.812 1.00 90.75 178 GLY A CA 1
ATOM 1359 C C . GLY A 1 178 ? -10.113 -22.694 -9.616 1.00 90.75 178 GLY A C 1
ATOM 1360 O O . GLY A 1 178 ? -10.817 -23.009 -8.661 1.00 90.75 178 GLY A O 1
ATOM 1361 N N . THR A 1 179 ? -9.457 -21.526 -9.658 1.00 95.06 179 THR A N 1
ATOM 1362 C CA . THR A 1 179 ? -9.585 -20.478 -8.617 1.00 95.06 179 THR A CA 1
ATOM 1363 C C . THR A 1 179 ? -9.948 -19.093 -9.162 1.00 95.06 179 THR A C 1
ATOM 1365 O O . THR A 1 179 ? -10.036 -18.127 -8.404 1.00 95.06 179 THR A O 1
ATOM 1368 N N . LEU A 1 180 ? -10.194 -18.978 -10.471 1.00 95.81 180 LEU A N 1
ATOM 1369 C CA . LEU A 1 180 ? -10.644 -17.740 -11.103 1.00 95.81 180 LEU A CA 1
ATOM 1370 C C . LEU A 1 180 ? -11.894 -17.180 -10.403 1.00 95.81 180 LEU A C 1
ATOM 1372 O O . LEU A 1 180 ? -12.874 -17.894 -10.195 1.00 95.81 180 LEU A O 1
ATOM 1376 N N . GLY A 1 181 ? -11.866 -15.892 -10.068 1.00 94.06 181 GLY A N 1
ATOM 1377 C CA . GLY A 1 181 ? -12.977 -15.205 -9.413 1.00 94.06 181 GLY A CA 1
ATOM 1378 C C . GLY A 1 181 ? -13.078 -15.422 -7.898 1.00 94.06 181 GLY A C 1
ATOM 1379 O O . GLY A 1 181 ? -13.924 -14.784 -7.276 1.00 94.06 181 GLY A O 1
ATOM 1380 N N . ILE A 1 182 ? -12.244 -16.282 -7.302 1.00 96.19 182 ILE A N 1
ATOM 1381 C CA . ILE A 1 182 ? -12.186 -16.481 -5.847 1.00 96.19 182 ILE A CA 1
ATOM 1382 C C . ILE A 1 182 ? -11.382 -15.339 -5.208 1.00 96.19 182 ILE A C 1
ATOM 1384 O O . ILE A 1 182 ? -10.425 -14.835 -5.802 1.00 96.19 182 ILE A O 1
ATOM 1388 N N . GLU A 1 183 ? -11.780 -14.928 -4.003 1.00 94.75 183 GLU A N 1
ATOM 1389 C CA . GLU A 1 183 ? -11.077 -13.913 -3.216 1.00 94.75 183 GLU A CA 1
ATOM 1390 C C . GLU A 1 183 ? -9.667 -14.388 -2.832 1.00 94.75 183 GLU A C 1
ATOM 1392 O O . GLU A 1 183 ? -9.471 -15.455 -2.242 1.00 94.75 183 GLU A O 1
ATOM 1397 N N . LEU A 1 184 ? -8.667 -13.572 -3.166 1.00 96.38 184 LEU A N 1
ATOM 1398 C CA . LEU A 1 184 ? -7.252 -13.878 -2.951 1.00 96.38 184 LEU A CA 1
ATOM 1399 C C . LEU A 1 184 ? -6.905 -14.093 -1.469 1.00 96.38 184 LEU A C 1
ATOM 1401 O O . LEU A 1 184 ? -6.086 -14.953 -1.142 1.00 96.38 184 LEU A O 1
ATOM 1405 N N . ALA A 1 185 ? -7.544 -13.330 -0.581 1.00 94.44 185 ALA A N 1
ATOM 1406 C CA . ALA A 1 185 ? -7.363 -13.459 0.866 1.00 94.44 185 ALA A CA 1
ATOM 1407 C C . ALA A 1 185 ? -7.804 -14.843 1.342 1.00 94.44 185 ALA A C 1
ATOM 1409 O O . ALA A 1 185 ? -7.033 -15.526 2.006 1.00 94.44 185 ALA A O 1
ATOM 1410 N N . ASP A 1 186 ? -8.989 -15.293 0.927 1.00 93.69 186 ASP A N 1
ATOM 1411 C CA . ASP A 1 186 ? -9.544 -16.582 1.343 1.00 93.69 186 ASP A CA 1
ATOM 1412 C C . ASP A 1 186 ? -8.665 -17.749 0.874 1.00 93.69 186 ASP A C 1
ATOM 1414 O O . ASP A 1 186 ? -8.439 -18.702 1.627 1.00 93.69 186 ASP A O 1
ATOM 1418 N N . LEU A 1 187 ? -8.123 -17.671 -0.350 1.00 97.00 187 LEU A N 1
ATOM 1419 C CA . LEU A 1 187 ? -7.188 -18.667 -0.886 1.00 97.00 187 LEU A CA 1
ATOM 1420 C C . LEU A 1 187 ? -5.923 -18.773 -0.029 1.00 97.00 187 LEU A C 1
ATOM 1422 O O . LEU A 1 187 ? -5.497 -19.883 0.307 1.00 97.00 187 LEU A O 1
ATOM 1426 N N . LEU A 1 188 ? -5.338 -17.629 0.333 1.00 97.31 188 LEU A N 1
ATOM 1427 C CA . LEU A 1 188 ? -4.095 -17.564 1.091 1.00 97.31 188 LEU A CA 1
ATOM 1428 C C . LEU A 1 188 ? -4.293 -17.938 2.566 1.00 97.31 188 LEU A C 1
ATOM 1430 O O . LEU A 1 188 ? -3.545 -18.761 3.088 1.00 97.31 188 LEU A O 1
ATOM 1434 N N . GLU A 1 189 ? -5.320 -17.395 3.223 1.00 96.56 189 GLU A N 1
ATOM 1435 C CA . GLU A 1 189 ? -5.662 -17.700 4.620 1.00 96.56 189 GLU A CA 1
ATOM 1436 C C . GLU A 1 189 ? -5.970 -19.190 4.787 1.00 96.56 189 GLU A C 1
ATOM 1438 O O . GLU A 1 189 ? -5.426 -19.841 5.680 1.00 96.56 189 GLU A O 1
ATOM 1443 N N . SER A 1 190 ? -6.755 -19.770 3.872 1.00 94.88 190 SER A N 1
ATOM 1444 C CA . SER A 1 190 ? -7.060 -21.204 3.894 1.00 94.88 190 SER A CA 1
ATOM 1445 C C . SER A 1 190 ? -5.816 -22.067 3.673 1.00 94.88 190 SER A C 1
ATOM 1447 O O . SER A 1 190 ? -5.687 -23.131 4.281 1.00 94.88 190 SER A O 1
ATOM 1449 N N . ALA A 1 191 ? -4.901 -21.637 2.800 1.00 97.44 191 ALA A N 1
ATOM 1450 C CA . ALA A 1 191 ? -3.651 -22.347 2.562 1.00 97.44 191 ALA A CA 1
ATOM 1451 C C . ALA A 1 191 ? -2.727 -22.315 3.783 1.00 97.44 191 ALA A C 1
ATOM 1453 O O . ALA A 1 191 ? -2.217 -23.359 4.185 1.00 97.44 191 ALA A O 1
ATOM 1454 N N . CYS A 1 192 ? -2.565 -21.157 4.423 1.00 96.75 192 CYS A N 1
ATOM 1455 C CA . CYS A 1 192 ? -1.820 -21.033 5.675 1.00 96.75 192 CYS A CA 1
ATOM 1456 C C . CYS A 1 192 ? -2.455 -21.867 6.799 1.00 96.75 192 CYS A C 1
ATOM 1458 O O . CYS A 1 192 ? -1.745 -22.597 7.494 1.00 96.75 192 CYS A O 1
ATOM 1460 N N . ALA A 1 193 ? -3.787 -21.856 6.920 1.00 93.81 193 ALA A N 1
ATOM 1461 C CA . ALA A 1 193 ? -4.505 -22.648 7.916 1.00 93.81 193 ALA A CA 1
ATOM 1462 C C . ALA A 1 193 ? -4.260 -24.159 7.749 1.00 93.81 193 ALA A C 1
ATOM 1464 O O . ALA A 1 193 ? -4.046 -24.857 8.740 1.00 93.81 193 ALA A O 1
ATOM 1465 N N . ARG A 1 194 ? -4.194 -24.672 6.508 1.00 95.38 194 ARG A N 1
ATOM 1466 C CA . ARG A 1 194 ? -3.817 -26.075 6.227 1.00 95.38 194 ARG A CA 1
ATOM 1467 C C . ARG A 1 194 ? -2.390 -26.422 6.662 1.00 95.38 194 ARG A C 1
ATOM 1469 O O . ARG A 1 194 ? -2.119 -27.585 6.940 1.00 95.38 194 ARG A O 1
ATOM 1476 N N . GLN A 1 195 ? -1.503 -25.432 6.752 1.00 95.38 195 GLN A N 1
ATOM 1477 C CA . GLN A 1 195 ? -0.144 -25.587 7.283 1.00 95.38 195 GLN A CA 1
ATOM 1478 C C . GLN A 1 195 ? -0.067 -25.367 8.804 1.00 95.38 195 GLN A C 1
ATOM 1480 O O . GLN A 1 195 ? 1.018 -25.428 9.379 1.00 95.38 195 GLN A O 1
ATOM 1485 N N . GLY A 1 196 ? -1.196 -25.109 9.473 1.00 90.75 196 GLY A N 1
ATOM 1486 C CA . GLY A 1 196 ? -1.238 -24.802 10.904 1.00 90.75 196 GLY A CA 1
ATOM 1487 C C . GLY A 1 196 ? -0.771 -23.385 11.247 1.00 90.75 196 GLY A C 1
ATOM 1488 O O . GLY A 1 196 ? -0.352 -23.146 12.375 1.00 90.75 196 GLY A O 1
ATOM 1489 N N . VAL A 1 197 ? -0.819 -22.453 10.290 1.00 91.31 197 VAL A N 1
ATOM 1490 C CA . VAL A 1 197 ? -0.429 -21.051 10.483 1.00 91.31 197 VAL A CA 1
ATOM 1491 C C . VAL A 1 197 ? -1.664 -20.159 10.397 1.00 91.31 197 VAL A C 1
ATOM 1493 O O . VAL A 1 197 ? -2.327 -20.099 9.363 1.00 91.31 197 VAL A O 1
ATOM 1496 N N . ALA A 1 198 ? -1.957 -19.435 11.475 1.00 87.69 198 ALA A N 1
ATOM 1497 C CA . ALA A 1 198 ? -3.035 -18.454 11.503 1.00 87.69 198 ALA A CA 1
ATOM 1498 C C . ALA A 1 198 ? -2.532 -17.100 10.976 1.00 87.69 198 ALA A C 1
ATOM 1500 O O . ALA A 1 198 ? -1.686 -16.457 11.600 1.00 87.69 198 ALA A O 1
ATOM 1501 N N . VAL A 1 199 ? -3.067 -16.654 9.839 1.00 90.62 199 VAL A N 1
ATOM 1502 C CA . VAL A 1 199 ? -2.821 -15.317 9.272 1.00 90.62 199 VAL A CA 1
ATOM 1503 C C . VAL A 1 199 ? -4.140 -14.612 8.983 1.00 90.62 199 VAL A C 1
ATOM 1505 O O . VAL A 1 199 ? -5.150 -15.269 8.743 1.00 90.62 199 VAL A O 1
ATOM 1508 N N . ALA A 1 200 ? -4.116 -13.284 8.999 1.00 89.12 200 ALA A N 1
ATOM 1509 C CA . ALA A 1 200 ? -5.211 -12.437 8.544 1.00 89.12 200 ALA A CA 1
ATOM 1510 C C . ALA A 1 200 ? -4.669 -11.494 7.471 1.00 89.12 200 ALA A C 1
ATOM 1512 O O . ALA A 1 200 ? -3.795 -10.677 7.755 1.00 89.12 200 ALA A O 1
ATOM 1513 N N . VAL A 1 201 ? -5.148 -11.620 6.236 1.00 94.62 201 VAL A N 1
ATOM 1514 C CA . VAL A 1 201 ? -4.810 -10.690 5.158 1.00 94.62 201 VAL A CA 1
ATOM 1515 C C . VAL A 1 201 ? -5.582 -9.401 5.398 1.00 94.62 201 VAL A C 1
ATOM 1517 O O . VAL A 1 201 ? -6.813 -9.395 5.399 1.00 94.62 201 VAL A O 1
ATOM 1520 N N . GLU A 1 202 ? -4.839 -8.317 5.598 1.00 92.31 202 GLU A N 1
ATOM 1521 C CA . GLU A 1 202 ? -5.370 -6.975 5.868 1.00 92.31 202 GLU A CA 1
ATOM 1522 C C . GLU A 1 202 ? -5.177 -6.047 4.659 1.00 92.31 202 GLU A C 1
ATOM 1524 O O . GLU A 1 202 ? -5.941 -5.102 4.446 1.00 92.31 202 GLU A O 1
ATOM 1529 N N . ALA A 1 203 ? -4.168 -6.324 3.826 1.00 95.12 203 ALA A N 1
ATOM 1530 C CA . ALA A 1 203 ? -3.824 -5.487 2.685 1.00 95.12 203 ALA A CA 1
ATOM 1531 C C . ALA A 1 203 ? -3.363 -6.290 1.467 1.00 95.12 203 ALA A C 1
ATOM 1533 O O . ALA A 1 203 ? -2.470 -7.128 1.573 1.00 95.12 203 ALA A O 1
ATOM 1534 N N . VAL A 1 204 ? -3.921 -5.965 0.298 1.00 96.62 204 VAL A N 1
ATOM 1535 C CA . VAL A 1 204 ? -3.410 -6.375 -1.015 1.00 96.62 204 VAL A CA 1
ATOM 1536 C C . VAL A 1 204 ? -3.144 -5.126 -1.850 1.00 96.62 204 VAL A C 1
ATOM 1538 O O . VAL A 1 204 ? -4.045 -4.320 -2.094 1.00 96.62 204 VAL A O 1
ATOM 1541 N N . ILE A 1 205 ? -1.901 -4.972 -2.295 1.00 96.25 205 ILE A N 1
ATOM 1542 C CA . ILE A 1 205 ? -1.430 -3.832 -3.089 1.00 96.25 205 ILE A CA 1
ATOM 1543 C C . ILE A 1 205 ? -0.595 -4.318 -4.275 1.00 96.25 205 ILE A C 1
ATOM 1545 O O . ILE A 1 205 ? -0.107 -5.446 -4.271 1.00 96.25 205 ILE A O 1
ATOM 1549 N N . ASN A 1 206 ? -0.411 -3.479 -5.295 1.00 94.19 206 ASN A N 1
ATOM 1550 C CA . ASN A 1 206 ? 0.565 -3.761 -6.348 1.00 94.19 206 ASN A CA 1
ATOM 1551 C C . ASN A 1 206 ? 1.955 -3.226 -5.970 1.00 94.19 206 ASN A C 1
ATOM 1553 O O . ASN A 1 206 ? 2.095 -2.394 -5.075 1.00 94.19 206 ASN A O 1
ATOM 1557 N N . ASP A 1 207 ? 2.969 -3.662 -6.708 1.00 91.88 207 ASP A N 1
ATOM 1558 C CA . ASP A 1 207 ? 4.366 -3.234 -6.571 1.00 91.88 207 ASP A CA 1
ATOM 1559 C C . ASP A 1 207 ? 4.564 -1.711 -6.583 1.00 91.88 207 ASP A C 1
ATOM 1561 O O . ASP A 1 207 ? 5.234 -1.170 -5.709 1.00 91.88 207 ASP A O 1
ATOM 1565 N N . GLY A 1 208 ? 3.930 -0.997 -7.514 1.00 93.38 208 GLY A N 1
ATOM 1566 C CA . GLY A 1 208 ? 3.981 0.463 -7.570 1.00 93.38 208 GLY A CA 1
ATOM 1567 C C . GLY A 1 208 ? 3.410 1.120 -6.311 1.00 93.38 208 GLY A C 1
ATOM 1568 O O . GLY A 1 208 ? 4.009 2.060 -5.786 1.00 93.38 208 GLY A O 1
ATOM 1569 N N . ALA A 1 209 ? 2.271 0.630 -5.804 1.00 95.62 209 ALA A N 1
ATOM 1570 C CA . ALA A 1 209 ? 1.678 1.132 -4.566 1.00 95.62 209 ALA A CA 1
ATOM 1571 C C . ALA A 1 209 ? 2.554 0.801 -3.353 1.00 95.62 209 ALA A C 1
ATOM 1573 O O . ALA A 1 209 ? 2.727 1.659 -2.492 1.00 95.62 209 ALA A O 1
ATOM 1574 N N . ALA A 1 210 ? 3.164 -0.385 -3.314 1.00 96.56 210 ALA A N 1
ATOM 1575 C CA . ALA A 1 210 ? 4.114 -0.754 -2.271 1.00 96.56 210 ALA A CA 1
ATOM 1576 C C . ALA A 1 210 ? 5.313 0.206 -2.246 1.00 96.56 210 ALA A C 1
ATOM 1578 O O . ALA A 1 210 ? 5.618 0.769 -1.200 1.00 96.56 210 ALA A O 1
ATOM 1579 N N . THR A 1 211 ? 5.905 0.490 -3.410 1.00 95.31 211 THR A N 1
ATOM 1580 C CA . THR A 1 211 ? 6.978 1.483 -3.576 1.00 95.31 211 THR A CA 1
ATOM 1581 C C . THR A 1 211 ? 6.580 2.884 -3.141 1.00 95.31 211 THR A C 1
ATOM 1583 O O . THR A 1 211 ? 7.369 3.576 -2.501 1.00 95.31 211 THR A O 1
ATOM 1586 N N . LEU A 1 212 ? 5.358 3.314 -3.459 1.00 96.00 212 LEU A N 1
ATOM 1587 C CA . LEU A 1 212 ? 4.859 4.607 -3.005 1.00 96.00 212 LEU A CA 1
ATOM 1588 C C . LEU A 1 212 ? 4.731 4.646 -1.475 1.00 96.00 212 LEU A C 1
ATOM 1590 O O . LEU A 1 212 ? 5.213 5.587 -0.852 1.00 96.00 212 LEU A O 1
ATOM 1594 N N . LEU A 1 213 ? 4.081 3.646 -0.875 1.00 96.00 213 LEU A N 1
ATOM 1595 C CA . LEU A 1 213 ? 3.772 3.629 0.556 1.00 96.00 213 LEU A CA 1
ATOM 1596 C C . LEU A 1 213 ? 5.019 3.438 1.425 1.00 96.00 213 LEU A C 1
ATOM 1598 O O . LEU A 1 213 ? 5.130 4.087 2.464 1.00 96.00 213 LEU A O 1
ATOM 1602 N N . SER A 1 214 ? 5.975 2.606 0.998 1.00 95.69 214 SER A N 1
ATOM 1603 C CA . SER A 1 214 ? 7.227 2.392 1.733 1.00 95.69 214 SER A CA 1
ATOM 1604 C C . SER A 1 214 ? 8.037 3.679 1.854 1.00 95.69 214 SER A C 1
ATOM 1606 O O . SER A 1 214 ? 8.501 4.021 2.940 1.00 95.69 214 SER A O 1
ATOM 1608 N N . GLN A 1 215 ? 8.184 4.420 0.751 1.00 94.12 215 GLN A N 1
ATOM 1609 C CA . GLN A 1 215 ? 8.935 5.671 0.756 1.00 94.12 215 GLN A CA 1
ATOM 1610 C C . GLN A 1 215 ? 8.141 6.796 1.426 1.00 94.12 215 GLN A C 1
ATOM 1612 O O . GLN A 1 215 ? 8.717 7.589 2.162 1.00 94.12 215 GLN A O 1
ATOM 1617 N N . ALA A 1 216 ? 6.815 6.821 1.272 1.00 92.81 216 ALA A N 1
ATOM 1618 C CA . ALA A 1 216 ? 5.951 7.794 1.936 1.00 92.81 216 ALA A CA 1
ATOM 1619 C C . ALA A 1 216 ? 6.002 7.730 3.466 1.00 92.81 216 ALA A C 1
ATOM 1621 O O . ALA A 1 216 ? 5.908 8.761 4.129 1.00 92.81 216 ALA A O 1
ATOM 1622 N N . TYR A 1 217 ? 6.167 6.530 4.025 1.00 93.44 217 TYR A N 1
ATOM 1623 C CA . TYR A 1 217 ? 6.360 6.349 5.462 1.00 93.44 217 TYR A CA 1
ATOM 1624 C C . TYR A 1 217 ? 7.646 7.040 5.956 1.00 93.44 217 TYR A C 1
ATOM 1626 O O . TYR A 1 217 ? 7.668 7.639 7.033 1.00 93.44 217 TYR A O 1
ATOM 1634 N N . LEU A 1 218 ? 8.709 7.005 5.146 1.00 91.44 218 LEU A N 1
ATOM 1635 C CA . LEU A 1 218 ? 9.993 7.640 5.447 1.00 91.44 218 LEU A CA 1
ATOM 1636 C C . LEU A 1 218 ? 9.991 9.146 5.186 1.00 91.44 218 LEU A C 1
ATOM 1638 O O . LEU A 1 218 ? 10.523 9.912 5.991 1.00 91.44 218 LEU A O 1
ATOM 1642 N N . ASP A 1 219 ? 9.400 9.561 4.071 1.00 87.75 219 ASP A N 1
ATOM 1643 C CA . ASP A 1 219 ? 9.330 10.946 3.633 1.00 87.75 219 ASP A CA 1
ATOM 1644 C C . ASP A 1 219 ? 7.922 11.284 3.130 1.00 87.75 219 ASP A C 1
ATOM 1646 O O . ASP A 1 219 ? 7.482 10.838 2.067 1.00 87.75 219 ASP A O 1
ATOM 1650 N N . ALA A 1 220 ? 7.241 12.161 3.867 1.00 83.25 220 ALA A N 1
ATOM 1651 C CA . ALA A 1 220 ? 5.905 12.640 3.528 1.00 83.25 220 ALA A CA 1
ATOM 1652 C C . ALA A 1 220 ? 5.857 13.459 2.219 1.00 83.25 220 ALA A C 1
ATOM 1654 O O . ALA A 1 220 ? 4.770 13.692 1.688 1.00 83.25 220 ALA A O 1
ATOM 1655 N N . SER A 1 221 ? 7.005 13.893 1.681 1.00 81.69 221 SER A N 1
ATOM 1656 C CA . SER A 1 221 ? 7.103 14.557 0.375 1.00 81.69 221 SER A CA 1
ATOM 1657 C C . SER A 1 221 ? 6.916 13.587 -0.806 1.00 81.69 221 SER A C 1
ATOM 1659 O O . SER A 1 221 ? 6.592 14.007 -1.930 1.00 81.69 221 SER A O 1
ATOM 1661 N N . THR A 1 222 ? 7.046 12.278 -0.547 1.00 88.12 222 THR A N 1
ATOM 1662 C CA . THR A 1 222 ? 6.950 11.217 -1.553 1.00 88.12 222 THR A CA 1
ATOM 1663 C C . THR A 1 222 ? 5.655 11.319 -2.327 1.00 88.12 222 THR A C 1
ATOM 1665 O O . THR A 1 222 ? 4.547 11.323 -1.782 1.00 88.12 222 THR A O 1
ATOM 1668 N N . SER A 1 223 ? 5.802 11.388 -3.647 1.00 78.62 223 SER A N 1
ATOM 1669 C CA . SER A 1 223 ? 4.693 11.770 -4.502 1.00 78.62 223 SER A CA 1
ATOM 1670 C C . SER A 1 223 ? 4.263 10.739 -5.527 1.00 78.62 223 SER A C 1
ATOM 1672 O O . SER A 1 223 ? 3.081 10.732 -5.882 1.00 78.62 223 SER A O 1
ATOM 1674 N N . VAL A 1 224 ? 5.191 9.900 -5.977 1.00 90.31 224 VAL A N 1
ATOM 1675 C CA . VAL A 1 224 ? 4.995 8.876 -7.002 1.00 90.31 224 VAL A CA 1
ATOM 1676 C C . VAL A 1 224 ? 5.866 7.684 -6.623 1.00 90.31 224 VAL A C 1
ATOM 1678 O O . VAL A 1 224 ? 7.039 7.863 -6.309 1.00 90.31 224 VAL A O 1
ATOM 1681 N N . GLY A 1 225 ? 5.298 6.483 -6.658 1.00 93.31 225 GLY A N 1
ATOM 1682 C CA . GLY A 1 225 ? 6.075 5.251 -6.645 1.00 93.31 225 GLY A CA 1
ATOM 1683 C C . GLY A 1 225 ? 6.422 4.879 -8.079 1.00 93.31 225 GLY A C 1
ATOM 1684 O O . GLY A 1 225 ? 5.526 4.857 -8.921 1.00 93.31 225 GLY A O 1
ATOM 1685 N N . LEU A 1 226 ? 7.694 4.610 -8.369 1.00 92.62 226 LEU A N 1
ATOM 1686 C CA . LEU A 1 226 ? 8.174 4.255 -9.703 1.00 92.62 226 LEU A CA 1
ATOM 1687 C C . LEU A 1 226 ? 8.907 2.915 -9.657 1.00 92.62 226 LEU A C 1
ATOM 1689 O O . LEU A 1 226 ? 9.860 2.747 -8.904 1.00 92.62 226 LEU A O 1
ATOM 1693 N N . ILE A 1 227 ? 8.488 1.996 -10.522 1.00 90.69 227 ILE A N 1
ATOM 1694 C CA . ILE A 1 227 ? 9.198 0.756 -10.821 1.00 90.69 227 ILE A CA 1
ATOM 1695 C C . ILE A 1 227 ? 9.794 0.886 -12.220 1.00 90.69 227 ILE A C 1
ATOM 1697 O O . ILE A 1 227 ? 9.060 1.112 -13.185 1.00 90.69 227 ILE A O 1
ATOM 1701 N N . VAL A 1 228 ? 11.110 0.706 -12.338 1.00 88.38 228 VAL A N 1
ATOM 1702 C CA . VAL A 1 228 ? 11.822 0.581 -13.619 1.00 88.38 228 VAL A CA 1
ATOM 1703 C C . VAL A 1 228 ? 12.814 -0.571 -13.504 1.00 88.38 228 VAL A C 1
ATOM 1705 O O . VAL A 1 228 ? 13.738 -0.529 -12.701 1.00 88.38 228 VAL A O 1
ATOM 1708 N N . GLY A 1 229 ? 12.609 -1.617 -14.299 1.00 86.12 229 GLY A N 1
ATOM 1709 C CA . GLY A 1 229 ? 13.455 -2.808 -14.320 1.00 86.12 229 GLY A CA 1
ATOM 1710 C C . GLY A 1 229 ? 13.209 -3.612 -15.592 1.00 86.12 229 GLY A C 1
ATOM 1711 O O . GLY A 1 229 ? 13.315 -3.076 -16.693 1.00 86.12 229 GLY A O 1
ATOM 1712 N N . THR A 1 230 ? 12.840 -4.893 -15.464 1.00 84.75 230 THR A N 1
ATOM 1713 C CA . THR A 1 230 ? 12.371 -5.702 -16.608 1.00 84.75 230 THR A CA 1
ATOM 1714 C C . THR A 1 230 ? 11.115 -5.099 -17.250 1.00 84.75 230 THR A C 1
ATOM 1716 O O . THR A 1 230 ? 10.998 -5.078 -18.472 1.00 84.75 230 THR A O 1
ATOM 1719 N N . GLY A 1 231 ? 10.196 -4.593 -16.426 1.00 87.12 231 GLY A N 1
ATOM 1720 C CA . GLY A 1 231 ? 9.034 -3.805 -16.840 1.00 87.12 231 GLY A CA 1
ATOM 1721 C C . GLY A 1 231 ? 9.040 -2.433 -16.171 1.00 87.12 231 GLY A C 1
ATOM 1722 O O . GLY A 1 231 ? 9.991 -2.094 -15.456 1.00 87.12 231 GLY A O 1
ATOM 1723 N N . CYS A 1 232 ? 7.992 -1.645 -16.399 1.00 89.31 232 CYS A N 1
ATOM 1724 C CA . CYS A 1 232 ? 7.808 -0.380 -15.695 1.00 89.31 232 CYS A CA 1
ATOM 1725 C C . CYS A 1 232 ? 6.363 -0.162 -15.254 1.00 89.31 232 CYS A C 1
ATOM 1727 O O . CYS A 1 232 ? 5.409 -0.551 -15.928 1.00 89.31 232 CYS A O 1
ATOM 1729 N N . ASN A 1 233 ? 6.204 0.480 -14.103 1.00 93.00 233 ASN A N 1
ATOM 1730 C CA . ASN A 1 233 ? 4.901 0.873 -13.591 1.00 93.00 233 ASN A CA 1
ATOM 1731 C C . ASN A 1 233 ? 5.049 2.055 -12.632 1.00 93.00 233 ASN A C 1
ATOM 1733 O O . ASN A 1 233 ? 6.141 2.332 -12.133 1.00 93.00 233 ASN A O 1
ATOM 1737 N N . THR A 1 234 ? 3.949 2.745 -12.352 1.00 94.19 234 THR A N 1
ATOM 1738 C CA . THR A 1 234 ? 3.902 3.746 -11.290 1.00 94.19 234 THR A CA 1
ATOM 1739 C C . THR A 1 234 ? 2.627 3.646 -10.473 1.00 94.19 234 THR A C 1
ATOM 1741 O O . THR A 1 234 ? 1.577 3.223 -10.969 1.00 94.19 234 THR A O 1
ATOM 1744 N N . ALA A 1 235 ? 2.708 4.102 -9.228 1.00 95.44 235 ALA A N 1
ATOM 1745 C CA . ALA A 1 235 ? 1.535 4.426 -8.438 1.00 95.44 235 ALA A CA 1
ATOM 1746 C C . ALA A 1 235 ? 1.571 5.873 -7.963 1.00 95.44 235 ALA A C 1
ATOM 1748 O O . ALA A 1 235 ? 2.632 6.450 -7.719 1.00 95.44 235 ALA A O 1
ATOM 1749 N N . VAL A 1 236 ? 0.389 6.464 -7.824 1.00 94.69 236 VAL A N 1
ATOM 1750 C CA . VAL A 1 236 ? 0.245 7.874 -7.462 1.00 94.69 236 VAL A CA 1
ATOM 1751 C C . VAL A 1 236 ? -0.973 8.083 -6.571 1.00 94.69 236 VAL A C 1
ATOM 1753 O O . VAL A 1 236 ? -2.023 7.487 -6.789 1.00 94.69 236 VAL A O 1
ATOM 1756 N N . TYR A 1 237 ? -0.840 8.943 -5.563 1.00 91.94 237 TYR A N 1
ATOM 1757 C CA . TYR A 1 237 ? -1.928 9.307 -4.656 1.00 91.94 237 TYR A CA 1
ATOM 1758 C C . TYR A 1 237 ? -2.642 10.567 -5.157 1.00 91.94 237 TYR A C 1
ATOM 1760 O O . TYR A 1 237 ? -2.089 11.670 -5.067 1.00 91.94 237 TYR A O 1
ATOM 1768 N N . VAL A 1 238 ? -3.859 10.427 -5.693 1.00 90.12 238 VAL A N 1
ATOM 1769 C CA . VAL A 1 238 ? -4.594 11.507 -6.391 1.00 90.12 238 VAL A CA 1
ATOM 1770 C C . VAL A 1 238 ? -5.958 11.782 -5.753 1.00 90.12 238 VAL A C 1
ATOM 1772 O O . VAL A 1 238 ? -6.495 10.894 -5.094 1.00 90.12 238 VAL A O 1
ATOM 1775 N N . PRO A 1 239 ? -6.544 12.981 -5.941 1.00 89.62 239 PRO A N 1
ATOM 1776 C CA . PRO A 1 239 ? -7.921 13.259 -5.533 1.00 89.62 239 PRO A CA 1
ATOM 1777 C C . PRO A 1 239 ? -8.931 12.319 -6.194 1.00 89.62 239 PRO A C 1
ATOM 1779 O O . PRO A 1 239 ? -8.845 12.062 -7.392 1.00 89.62 239 PRO A O 1
ATOM 1782 N N . THR A 1 240 ? -9.941 11.859 -5.461 1.00 91.25 240 THR A N 1
ATOM 1783 C CA . THR A 1 240 ? -11.012 11.041 -6.060 1.00 91.25 240 THR A CA 1
ATOM 1784 C C . THR A 1 240 ? -11.862 11.821 -7.058 1.00 91.25 240 THR A C 1
ATOM 1786 O O . THR A 1 240 ? -12.414 11.230 -7.979 1.00 91.25 240 THR A O 1
ATOM 1789 N N . SER A 1 241 ? -11.884 13.154 -6.959 1.00 89.50 241 SER A N 1
ATOM 1790 C CA . SER A 1 241 ? -12.578 14.041 -7.898 1.00 89.50 241 SER A CA 1
ATOM 1791 C C . SER A 1 241 ? -12.037 14.011 -9.331 1.00 89.50 241 SER A C 1
ATOM 1793 O O . SER A 1 241 ? -12.744 14.439 -10.239 1.00 89.50 241 SER A O 1
ATOM 1795 N N . VAL A 1 242 ? -10.812 13.513 -9.560 1.00 89.62 242 VAL A N 1
ATOM 1796 C CA . VAL A 1 242 ? -10.263 13.349 -10.921 1.00 89.62 242 VAL A CA 1
ATOM 1797 C C . VAL A 1 242 ? -10.568 11.977 -11.530 1.00 89.62 242 VAL A C 1
ATOM 1799 O O . VAL A 1 242 ? -10.162 11.711 -12.659 1.00 89.62 242 VAL A O 1
ATOM 1802 N N . ILE A 1 243 ? -11.263 11.102 -10.800 1.00 94.25 243 ILE A N 1
ATOM 1803 C CA . ILE A 1 243 ? -11.576 9.729 -11.203 1.00 94.25 243 ILE A CA 1
ATOM 1804 C C . ILE A 1 243 ? -13.027 9.671 -11.679 1.00 94.25 243 ILE A C 1
ATOM 1806 O O . ILE A 1 243 ? -13.924 10.218 -11.037 1.00 94.25 243 ILE A O 1
ATOM 1810 N N . GLY A 1 244 ? -13.273 8.976 -12.789 1.00 94.44 244 GLY A N 1
ATOM 1811 C CA . GLY A 1 244 ? -14.635 8.766 -13.270 1.00 94.44 244 GLY A CA 1
ATOM 1812 C C . GLY A 1 244 ? -15.454 7.923 -12.294 1.00 94.44 244 GLY A C 1
ATOM 1813 O O . GLY A 1 244 ? -14.978 6.921 -11.755 1.00 94.44 244 GLY A O 1
ATOM 1814 N N . SER A 1 245 ? -16.716 8.304 -12.088 1.00 90.62 245 SER A N 1
ATOM 1815 C CA . SER A 1 245 ? -17.623 7.639 -11.140 1.00 90.62 245 SER A CA 1
ATOM 1816 C C . SER A 1 245 ? -17.806 6.145 -11.424 1.00 90.62 245 SER A C 1
ATOM 1818 O O . SER A 1 245 ? -17.965 5.359 -10.493 1.00 90.62 245 SER A O 1
ATOM 1820 N N . SER A 1 246 ? -17.712 5.732 -12.691 1.00 90.75 246 SER A N 1
ATOM 1821 C CA . SER A 1 246 ? -17.768 4.329 -13.115 1.00 90.75 246 SER A CA 1
ATOM 1822 C C . SER A 1 246 ? -16.647 3.476 -12.509 1.00 90.75 246 SER A C 1
ATOM 1824 O O . SER A 1 246 ? -16.876 2.311 -12.197 1.00 90.75 246 SER A O 1
ATOM 1826 N N . LYS A 1 247 ? -15.457 4.044 -12.271 1.00 92.56 247 LYS A N 1
ATOM 1827 C CA . LYS A 1 247 ? -14.312 3.331 -11.675 1.00 92.56 247 LYS A CA 1
ATOM 1828 C C . LYS A 1 247 ? -14.399 3.187 -10.162 1.00 92.56 247 LYS A C 1
ATOM 1830 O O . LYS A 1 247 ? -13.694 2.368 -9.578 1.00 92.56 247 LYS A O 1
ATOM 1835 N N . LEU A 1 248 ? -15.234 4.007 -9.537 1.00 90.19 248 LEU A N 1
ATOM 1836 C CA . LEU A 1 248 ? -15.533 3.959 -8.110 1.00 90.19 248 LEU A CA 1
ATOM 1837 C C . LEU A 1 248 ? -16.879 3.266 -7.839 1.00 90.19 248 LEU A C 1
ATOM 1839 O O . LEU A 1 248 ? -17.303 3.166 -6.688 1.00 90.19 248 LEU A O 1
ATOM 1843 N N . ALA A 1 249 ? -17.555 2.774 -8.881 1.00 83.69 249 ALA A N 1
ATOM 1844 C CA . ALA A 1 249 ? -18.811 2.056 -8.745 1.00 83.69 249 ALA A CA 1
ATOM 1845 C C . ALA A 1 249 ? -18.619 0.762 -7.937 1.00 83.69 249 ALA A C 1
ATOM 1847 O O . ALA A 1 249 ? -17.605 0.077 -8.056 1.00 83.69 249 ALA A O 1
ATOM 1848 N N . GLY A 1 250 ? -19.603 0.433 -7.099 1.00 78.81 250 GLY A N 1
ATOM 1849 C CA . GLY A 1 250 ? -19.557 -0.746 -6.228 1.00 78.81 250 GLY A CA 1
ATOM 1850 C C . GLY A 1 250 ? -18.705 -0.582 -4.966 1.00 78.81 250 GLY A C 1
ATOM 1851 O O . GLY A 1 250 ? -18.673 -1.500 -4.151 1.00 78.81 250 GLY A O 1
ATOM 1852 N N . ARG A 1 251 ? -18.049 0.572 -4.768 1.00 83.75 251 ARG A N 1
ATOM 1853 C CA . ARG A 1 251 ? -17.405 0.912 -3.493 1.00 83.75 251 ARG A CA 1
ATOM 1854 C C . ARG A 1 251 ? -18.455 1.172 -2.420 1.00 83.75 251 ARG A C 1
ATOM 1856 O O . ARG A 1 251 ? -19.539 1.682 -2.705 1.00 83.75 251 ARG A O 1
ATOM 1863 N N . ASP A 1 252 ? -18.093 0.852 -1.185 1.00 77.69 252 ASP A N 1
ATOM 1864 C CA . ASP A 1 252 ? -18.906 1.159 -0.015 1.00 77.69 252 ASP A CA 1
ATOM 1865 C C . ASP A 1 252 ? -19.172 2.683 0.073 1.00 77.69 252 ASP A C 1
ATOM 1867 O O . ASP A 1 252 ? -18.226 3.469 -0.072 1.00 77.69 252 ASP A O 1
ATOM 1871 N N . PRO A 1 253 ? -20.421 3.135 0.302 1.00 74.62 253 PRO A N 1
ATOM 1872 C CA . PRO A 1 253 ? -20.730 4.552 0.487 1.00 74.62 253 PRO A CA 1
ATOM 1873 C C . PRO A 1 253 ? -19.879 5.245 1.561 1.00 74.62 253 PRO A C 1
ATOM 1875 O O . PRO A 1 253 ? -19.439 6.375 1.352 1.00 74.62 253 PRO A O 1
ATOM 1878 N N . ALA A 1 254 ? -19.582 4.566 2.671 1.00 70.19 254 ALA A N 1
ATOM 1879 C CA . ALA A 1 254 ? -18.741 5.094 3.739 1.00 70.19 254 ALA A CA 1
ATOM 1880 C C . ALA A 1 254 ? -17.272 5.214 3.312 1.00 70.19 254 ALA A C 1
ATOM 1882 O O . ALA A 1 254 ? -16.553 6.085 3.802 1.00 70.19 254 ALA A O 1
ATOM 1883 N N . TRP A 1 255 ? -16.807 4.368 2.385 1.00 82.56 255 TRP A N 1
ATOM 1884 C CA . TRP A 1 255 ? -15.492 4.532 1.763 1.00 82.56 255 TRP A CA 1
ATOM 1885 C C . TRP A 1 255 ? -15.469 5.782 0.878 1.00 82.56 255 TRP A C 1
ATOM 1887 O O . TRP A 1 255 ? -14.544 6.581 0.986 1.00 82.56 255 TRP A O 1
ATOM 1897 N N . LEU A 1 256 ? -16.500 5.990 0.049 1.00 80.06 256 LEU A N 1
ATOM 1898 C CA . LEU A 1 256 ? -16.597 7.145 -0.857 1.00 80.06 256 LEU A CA 1
ATOM 1899 C C . LEU A 1 256 ? -16.654 8.482 -0.107 1.00 80.06 256 LEU A C 1
ATOM 1901 O O . LEU A 1 256 ? -16.072 9.459 -0.570 1.00 80.06 256 LEU A O 1
ATOM 1905 N N . GLU A 1 257 ? -17.318 8.521 1.049 1.00 78.19 257 GLU A N 1
ATOM 1906 C CA . GLU A 1 257 ? -17.370 9.708 1.913 1.00 78.19 257 GLU A CA 1
ATOM 1907 C C . GLU A 1 257 ? -15.984 10.073 2.475 1.00 78.19 257 GLU A C 1
ATOM 1909 O O . GLU A 1 257 ? -15.634 11.250 2.562 1.00 78.19 257 GLU A O 1
ATOM 1914 N N . LYS A 1 258 ? -15.171 9.067 2.824 1.00 77.06 258 LYS A N 1
ATOM 1915 C CA . LYS A 1 258 ? -13.855 9.250 3.465 1.00 77.06 258 LYS A CA 1
ATOM 1916 C C . LYS A 1 258 ? -12.726 9.462 2.457 1.00 77.06 258 LYS A C 1
ATOM 1918 O O . LYS A 1 258 ? -11.778 10.205 2.719 1.00 77.06 258 LYS A O 1
ATOM 1923 N N . ALA A 1 259 ? -12.800 8.798 1.309 1.00 86.31 259 ALA A N 1
ATOM 1924 C CA . ALA A 1 259 ? -11.751 8.796 0.304 1.00 86.31 259 ALA A CA 1
ATOM 1925 C C . ALA A 1 259 ? -11.768 10.094 -0.515 1.00 86.31 259 ALA A C 1
ATOM 1927 O O . ALA A 1 259 ? -12.199 10.127 -1.664 1.00 86.31 259 ALA A O 1
ATOM 1928 N N . SER A 1 260 ? -11.252 11.185 0.054 1.00 87.38 260 SER A N 1
ATOM 1929 C CA . SER A 1 260 ? -10.981 12.419 -0.705 1.00 87.38 260 SER A CA 1
ATOM 1930 C C . SER A 1 260 ? -9.837 12.241 -1.714 1.00 87.38 260 SER A C 1
ATOM 1932 O O . SER A 1 260 ? -9.737 12.965 -2.709 1.00 87.38 260 SER A O 1
ATOM 1934 N N . ARG A 1 261 ? -8.969 11.258 -1.466 1.00 90.44 261 ARG A N 1
ATOM 1935 C CA . ARG A 1 261 ? -7.848 10.851 -2.309 1.00 90.44 261 ARG A CA 1
ATOM 1936 C C . ARG A 1 261 ? -7.691 9.334 -2.252 1.00 90.44 261 ARG A C 1
ATOM 1938 O O . ARG A 1 261 ? -8.156 8.700 -1.314 1.00 90.44 261 ARG A O 1
ATOM 1945 N N . VAL A 1 262 ? -7.036 8.751 -3.249 1.00 93.19 262 VAL A N 1
ATOM 1946 C CA . VAL A 1 262 ? -6.787 7.305 -3.317 1.00 93.19 262 VAL A CA 1
ATOM 1947 C C . VAL A 1 262 ? -5.516 7.006 -4.104 1.00 93.19 262 VAL A C 1
ATOM 1949 O O . VAL A 1 262 ? -5.150 7.744 -5.024 1.00 93.19 262 VAL A O 1
ATOM 1952 N N . VAL A 1 263 ? -4.811 5.938 -3.723 1.00 95.06 263 VAL A N 1
ATOM 1953 C CA . VAL A 1 263 ? -3.663 5.434 -4.483 1.00 95.06 263 VAL A CA 1
ATOM 1954 C C . VAL A 1 263 ? -4.164 4.760 -5.758 1.00 95.06 263 VAL A C 1
ATOM 1956 O O . VAL A 1 263 ? -5.012 3.868 -5.710 1.00 95.06 263 VAL A O 1
ATOM 1959 N N . ILE A 1 264 ? -3.625 5.178 -6.897 1.00 95.50 264 ILE A N 1
ATOM 1960 C CA . ILE A 1 264 ? -3.889 4.614 -8.219 1.00 95.50 264 ILE A CA 1
ATOM 1961 C C . ILE A 1 264 ? -2.713 3.740 -8.626 1.00 95.50 264 ILE A C 1
ATOM 1963 O O . ILE A 1 264 ? -1.589 4.234 -8.677 1.00 95.50 264 ILE A O 1
ATOM 1967 N N . ASN A 1 265 ? -2.979 2.489 -8.994 1.00 95.38 265 ASN A N 1
ATOM 1968 C CA . ASN A 1 265 ? -2.064 1.713 -9.825 1.00 95.38 265 ASN A CA 1
ATOM 1969 C C . ASN A 1 265 ? -2.255 2.151 -11.283 1.00 95.38 265 ASN A C 1
ATOM 1971 O O . ASN A 1 265 ? -3.319 1.940 -11.866 1.00 95.38 265 ASN A O 1
ATOM 1975 N N . THR A 1 266 ? -1.262 2.810 -11.870 1.00 95.19 266 THR A N 1
ATOM 1976 C CA . THR A 1 266 ? -1.446 3.444 -13.182 1.00 95.19 266 THR A CA 1
ATOM 1977 C C . THR A 1 266 ? -1.415 2.455 -14.341 1.00 95.19 266 THR A C 1
ATOM 1979 O O . THR A 1 266 ? -2.097 2.699 -15.334 1.00 95.19 266 THR A O 1
ATOM 1982 N N . GLU A 1 267 ? -0.671 1.351 -14.219 1.00 94.38 267 GLU A N 1
ATOM 1983 C CA . GLU A 1 267 ? -0.242 0.523 -15.356 1.00 94.38 267 GLU A CA 1
ATOM 1984 C C . GLU A 1 267 ? 0.436 1.379 -16.446 1.00 94.38 267 GLU A C 1
ATOM 1986 O O . GLU A 1 267 ? 0.118 1.296 -17.635 1.00 94.38 267 GLU A O 1
ATOM 1991 N N . MET A 1 268 ? 1.362 2.257 -16.027 1.00 94.38 268 MET A N 1
ATOM 1992 C CA . MET A 1 268 ? 2.006 3.281 -16.871 1.00 94.38 268 MET A CA 1
ATOM 1993 C C . MET A 1 268 ? 2.614 2.722 -18.169 1.00 94.38 268 MET A C 1
ATOM 1995 O O . MET A 1 268 ? 2.645 3.412 -19.188 1.00 94.38 268 MET A O 1
ATOM 1999 N N . SER A 1 269 ? 3.061 1.465 -18.156 1.00 93.69 269 SER A N 1
ATOM 2000 C CA . SER A 1 269 ? 3.609 0.764 -19.324 1.00 93.69 269 SER A CA 1
ATOM 2001 C C . SER A 1 269 ? 2.666 0.724 -20.532 1.00 93.69 269 SER A C 1
ATOM 2003 O O . SER A 1 269 ? 3.140 0.659 -21.666 1.00 93.69 269 SER A O 1
ATOM 2005 N N . MET A 1 270 ? 1.347 0.784 -20.315 1.00 94.69 270 MET A N 1
ATOM 2006 C CA . MET A 1 270 ? 0.316 0.692 -21.359 1.00 94.69 270 MET A CA 1
ATOM 2007 C C . MET A 1 270 ? 0.126 1.979 -22.181 1.00 94.69 270 MET A C 1
ATOM 2009 O O . MET A 1 270 ? -0.673 2.004 -23.118 1.00 94.69 270 MET A O 1
ATOM 2013 N N . PHE A 1 271 ? 0.830 3.059 -21.845 1.00 96.56 271 PHE A N 1
ATOM 2014 C CA . PHE A 1 271 ? 0.613 4.386 -22.423 1.00 96.56 271 PHE A CA 1
ATOM 2015 C C . PHE A 1 271 ? 1.677 4.770 -23.451 1.00 96.56 271 PHE A C 1
ATOM 2017 O O . PHE A 1 271 ? 2.762 4.194 -23.502 1.00 96.56 271 PHE A O 1
ATOM 2024 N N . GLY A 1 272 ? 1.353 5.749 -24.299 1.00 96.31 272 GLY A N 1
ATOM 2025 C CA . GLY A 1 272 ? 2.277 6.299 -25.293 1.00 96.31 272 GLY A CA 1
ATOM 2026 C C . GLY A 1 272 ? 1.994 5.917 -26.744 1.00 96.31 272 GLY A C 1
ATOM 2027 O O . GLY A 1 272 ? 2.665 6.436 -27.636 1.00 96.31 272 GLY A O 1
ATOM 2028 N N . LEU A 1 273 ? 0.989 5.075 -27.022 1.00 96.00 273 LEU A N 1
ATOM 2029 C CA . LEU A 1 273 ? 0.565 4.790 -28.399 1.00 96.00 273 LEU A CA 1
ATOM 2030 C C . LEU A 1 273 ? 0.146 6.090 -29.099 1.00 96.00 273 LEU A C 1
ATOM 2032 O O . LEU A 1 273 ? -0.685 6.826 -28.575 1.00 96.00 273 LEU A O 1
ATOM 2036 N N . GLY A 1 274 ? 0.726 6.380 -30.265 1.00 95.31 274 GLY A N 1
ATOM 2037 C CA . GLY A 1 274 ? 0.450 7.607 -31.023 1.00 95.31 274 GLY A CA 1
ATOM 2038 C C . GLY A 1 274 ? 1.031 8.894 -30.420 1.00 95.31 274 GLY A C 1
ATOM 2039 O O . GLY A 1 274 ? 0.849 9.958 -31.002 1.00 95.31 274 GLY A O 1
ATOM 2040 N N . VAL A 1 275 ? 1.735 8.808 -29.286 1.00 97.12 275 VAL A N 1
ATOM 2041 C CA . VAL A 1 275 ? 2.354 9.956 -28.600 1.00 97.12 275 VAL A CA 1
ATOM 2042 C C . VAL A 1 275 ? 3.874 9.844 -28.601 1.00 97.12 275 VAL A C 1
ATOM 2044 O O . VAL A 1 275 ? 4.562 10.818 -28.894 1.00 97.12 275 VAL A O 1
ATOM 2047 N N . LEU A 1 276 ? 4.401 8.661 -28.283 1.00 96.56 276 LEU A N 1
ATOM 2048 C CA . LEU A 1 276 ? 5.832 8.386 -28.241 1.00 96.56 276 LEU A CA 1
ATOM 2049 C C . LEU A 1 276 ? 6.326 7.987 -29.642 1.00 96.56 276 LEU A C 1
ATOM 2051 O O . LEU A 1 276 ? 5.839 6.992 -30.189 1.00 96.56 276 LEU A O 1
ATOM 2055 N N . PRO A 1 277 ? 7.276 8.731 -30.238 1.00 96.69 277 PRO A N 1
ATOM 2056 C CA . PRO A 1 277 ? 7.841 8.381 -31.534 1.00 96.69 277 PRO A CA 1
ATOM 2057 C C . PRO A 1 277 ? 8.574 7.041 -31.491 1.00 96.69 277 PRO A C 1
ATOM 2059 O O . PRO A 1 277 ? 9.398 6.807 -30.603 1.00 96.69 277 PRO A O 1
ATOM 2062 N N . ARG A 1 278 ? 8.298 6.191 -32.481 1.00 96.25 278 ARG A N 1
ATOM 2063 C CA . ARG A 1 278 ? 8.936 4.885 -32.658 1.00 96.25 278 ARG A CA 1
ATOM 2064 C C . ARG A 1 278 ? 9.952 4.933 -33.788 1.00 96.25 278 ARG A C 1
ATOM 2066 O O . ARG A 1 278 ? 9.725 5.564 -34.820 1.00 96.25 278 ARG A O 1
ATOM 2073 N N . THR A 1 279 ? 11.057 4.234 -33.596 1.00 97.81 279 THR A N 1
ATOM 2074 C CA . THR A 1 279 ? 12.028 3.916 -34.642 1.00 97.81 279 THR A CA 1
ATOM 2075 C C . THR A 1 279 ? 11.602 2.651 -35.393 1.00 97.81 279 THR A C 1
ATOM 2077 O O . THR A 1 279 ? 10.702 1.924 -34.970 1.00 97.81 279 THR A O 1
ATOM 2080 N N . ARG A 1 280 ? 12.287 2.325 -36.495 1.00 96.94 280 ARG A N 1
ATOM 2081 C CA . ARG A 1 280 ? 12.052 1.049 -37.195 1.00 96.94 280 ARG A CA 1
ATOM 2082 C C . ARG A 1 280 ? 12.404 -0.179 -36.348 1.00 96.94 280 ARG A C 1
ATOM 2084 O O . ARG A 1 280 ? 11.780 -1.220 -36.517 1.00 96.94 280 ARG A O 1
ATOM 2091 N N . TRP A 1 281 ? 13.371 -0.060 -35.436 1.00 98.06 281 TRP A N 1
ATOM 2092 C CA . TRP A 1 281 ? 13.752 -1.146 -34.530 1.00 98.06 281 TRP A CA 1
ATOM 2093 C C . TRP A 1 281 ? 12.693 -1.373 -33.450 1.00 98.06 281 TRP A C 1
ATOM 2095 O O . TRP A 1 281 ? 12.376 -2.517 -33.134 1.00 98.06 281 TRP A O 1
ATOM 2105 N N . ASP A 1 282 ? 12.073 -0.295 -32.963 1.00 97.88 282 ASP A N 1
ATOM 2106 C CA . ASP A 1 282 ? 10.926 -0.387 -32.057 1.00 97.88 282 ASP A CA 1
ATOM 2107 C C . ASP A 1 282 ? 9.747 -1.113 -32.717 1.00 97.88 282 ASP A C 1
ATOM 2109 O O . ASP A 1 282 ? 9.097 -1.929 -32.071 1.00 97.88 282 ASP A O 1
ATOM 2113 N N . GLU A 1 283 ? 9.486 -0.869 -34.007 1.00 97.06 283 GLU A N 1
ATOM 2114 C CA . GLU A 1 283 ? 8.414 -1.564 -34.731 1.00 97.06 283 GLU A CA 1
ATOM 2115 C C . GLU A 1 283 ? 8.679 -3.067 -34.879 1.00 97.06 283 GLU A C 1
ATOM 2117 O O . GLU A 1 283 ? 7.755 -3.866 -34.723 1.00 97.06 283 GLU A O 1
ATOM 2122 N N . ILE A 1 284 ? 9.936 -3.476 -35.097 1.00 97.00 284 ILE A N 1
ATOM 2123 C CA . ILE A 1 284 ? 10.316 -4.899 -35.110 1.00 97.00 284 ILE A CA 1
ATOM 2124 C C . ILE A 1 284 ? 10.018 -5.538 -33.752 1.00 97.00 284 ILE A C 1
ATOM 2126 O O . ILE A 1 284 ? 9.441 -6.625 -33.701 1.00 97.00 284 ILE A O 1
ATOM 2130 N N . ILE A 1 285 ? 10.367 -4.876 -32.647 1.00 96.56 285 ILE A N 1
ATOM 2131 C CA . ILE A 1 285 ? 10.038 -5.380 -31.310 1.00 96.56 285 ILE A CA 1
ATOM 2132 C C . ILE A 1 285 ? 8.519 -5.444 -31.131 1.00 96.56 285 ILE A C 1
ATOM 2134 O O . ILE A 1 285 ? 7.999 -6.491 -30.748 1.00 96.56 285 ILE A O 1
ATOM 2138 N N . ASN A 1 286 ? 7.805 -4.361 -31.453 1.00 95.25 286 ASN A N 1
ATOM 2139 C CA . ASN A 1 286 ? 6.364 -4.215 -31.261 1.00 95.25 286 ASN A CA 1
ATOM 2140 C C . ASN A 1 286 ? 5.575 -5.376 -31.884 1.00 95.25 286 ASN A C 1
ATOM 2142 O O . ASN A 1 286 ? 4.790 -6.032 -31.190 1.00 95.25 286 ASN A O 1
ATOM 2146 N N . VAL A 1 287 ? 5.833 -5.691 -33.159 1.00 95.06 287 VAL A N 1
ATOM 2147 C CA . VAL A 1 287 ? 5.131 -6.775 -33.869 1.00 95.06 287 VAL A CA 1
ATOM 2148 C C . VAL A 1 287 ? 5.459 -8.170 -33.320 1.00 95.06 287 VAL A C 1
ATOM 2150 O O . VAL A 1 287 ? 4.648 -9.084 -33.462 1.00 95.06 287 VAL A O 1
ATOM 2153 N N . ASN A 1 288 ? 6.603 -8.331 -32.645 1.00 91.31 288 ASN A N 1
ATOM 2154 C CA . ASN A 1 288 ? 7.078 -9.603 -32.090 1.00 91.31 288 ASN A CA 1
ATOM 2155 C C . ASN A 1 288 ? 6.813 -9.772 -30.579 1.00 91.31 288 ASN A C 1
ATOM 2157 O O . ASN A 1 288 ? 7.113 -10.824 -30.018 1.00 91.31 288 ASN A O 1
ATOM 2161 N N . THR A 1 289 ? 6.190 -8.796 -29.908 1.00 83.69 289 THR A N 1
ATOM 2162 C CA . THR A 1 289 ? 5.814 -8.895 -28.478 1.00 83.69 289 THR A CA 1
ATOM 2163 C C . THR A 1 289 ? 4.724 -9.938 -28.183 1.00 83.69 289 THR A C 1
ATOM 2165 O O . THR A 1 289 ? 4.433 -10.233 -27.022 1.00 83.69 289 THR A O 1
ATOM 2168 N N . GLY A 1 290 ? 4.062 -10.468 -29.217 1.00 85.06 290 GLY A N 1
ATOM 2169 C CA . GLY A 1 290 ? 2.881 -11.334 -29.110 1.00 85.06 290 GLY A CA 1
ATOM 2170 C C . GLY A 1 290 ? 1.575 -10.581 -28.821 1.00 85.06 290 GLY A C 1
ATOM 2171 O O . GLY A 1 290 ? 0.496 -11.139 -29.019 1.00 85.06 290 GLY A O 1
ATOM 2172 N N . LYS A 1 291 ? 1.655 -9.311 -28.401 1.00 87.62 291 LYS A N 1
ATOM 2173 C CA . LYS A 1 291 ? 0.526 -8.381 -28.259 1.00 87.62 291 LYS A CA 1
ATOM 2174 C C . LYS A 1 291 ? 0.952 -6.980 -28.724 1.00 87.62 291 LYS A C 1
ATOM 2176 O O . LYS A 1 291 ? 1.227 -6.127 -27.877 1.00 87.62 291 LYS A O 1
ATOM 2181 N N . PRO A 1 292 ? 1.020 -6.745 -30.047 1.00 93.00 292 PRO A N 1
ATOM 2182 C CA . PRO A 1 292 ? 1.416 -5.450 -30.586 1.00 93.00 292 PRO A CA 1
ATOM 2183 C C . PRO A 1 292 ? 0.592 -4.307 -29.986 1.00 93.00 292 PRO A C 1
ATOM 2185 O O . PRO A 1 292 ? -0.601 -4.461 -29.723 1.00 93.00 292 PRO A O 1
ATOM 2188 N N . ASP A 1 293 ? 1.252 -3.178 -29.745 1.00 93.62 293 ASP A N 1
ATOM 2189 C CA . ASP A 1 293 ? 0.702 -1.939 -29.186 1.00 93.62 293 ASP A CA 1
ATOM 2190 C C . ASP A 1 293 ? 0.150 -2.023 -27.751 1.00 93.62 293 ASP A C 1
ATOM 2192 O O . ASP A 1 293 ? -0.381 -1.034 -27.246 1.00 93.62 293 ASP A O 1
ATOM 2196 N N . PHE A 1 294 ? 0.309 -3.155 -27.056 1.00 90.62 294 PHE A N 1
ATOM 2197 C CA . PHE A 1 294 ? -0.229 -3.332 -25.704 1.00 90.62 294 PHE A CA 1
ATOM 2198 C C . PHE A 1 294 ? 0.513 -2.512 -24.635 1.00 90.62 294 PHE A C 1
ATOM 2200 O O . PHE A 1 294 ? -0.130 -1.940 -23.757 1.00 90.62 294 PHE A O 1
ATOM 2207 N N . GLN A 1 295 ? 1.850 -2.441 -24.704 1.00 93.06 295 GLN A N 1
ATOM 2208 C CA . GLN A 1 295 ? 2.692 -1.718 -23.734 1.00 93.06 295 GLN A CA 1
ATOM 2209 C C . GLN A 1 295 ? 3.749 -0.831 -24.419 1.00 93.06 295 GLN A C 1
ATOM 2211 O O . GLN A 1 295 ? 4.940 -1.151 -24.394 1.00 93.06 295 GLN A O 1
ATOM 2216 N N . PRO A 1 296 ? 3.323 0.271 -25.066 1.00 94.25 296 PRO A N 1
ATOM 2217 C CA . PRO A 1 296 ? 4.199 1.119 -25.864 1.00 94.25 296 PRO A CA 1
ATOM 2218 C C . PRO A 1 296 ? 5.373 1.696 -25.076 1.00 94.25 296 PRO A C 1
ATOM 2220 O O . PRO A 1 296 ? 6.507 1.604 -25.535 1.00 94.25 296 PRO A O 1
ATOM 2223 N N . LEU A 1 297 ? 5.132 2.267 -23.895 1.00 95.38 297 LEU A N 1
ATOM 2224 C CA . LEU A 1 297 ? 6.209 2.830 -23.084 1.00 95.38 297 LEU A CA 1
ATOM 2225 C C . LEU A 1 297 ? 7.226 1.752 -22.683 1.00 95.38 297 LEU A C 1
ATOM 2227 O O . LEU A 1 297 ? 8.427 1.973 -22.801 1.00 95.38 297 LEU A O 1
ATOM 2231 N N . GLU A 1 298 ? 6.761 0.570 -22.269 1.00 93.88 298 GLU A N 1
ATOM 2232 C CA . GLU A 1 298 ? 7.634 -0.473 -21.723 1.00 93.88 298 GLU A CA 1
ATOM 2233 C C . GLU A 1 298 ? 8.705 -0.931 -22.717 1.00 93.88 298 GLU A C 1
ATOM 2235 O O . GLU A 1 298 ? 9.894 -0.892 -22.388 1.00 93.88 298 GLU A O 1
ATOM 2240 N N . PHE A 1 299 ? 8.324 -1.285 -23.950 1.00 93.88 299 PHE A N 1
ATOM 2241 C CA . PHE A 1 299 ? 9.310 -1.780 -24.915 1.00 93.88 299 PHE A CA 1
ATOM 2242 C C . PHE A 1 299 ? 10.303 -0.715 -25.393 1.00 93.88 299 PHE A C 1
ATOM 2244 O O . PHE A 1 299 ? 11.347 -1.055 -25.944 1.00 93.88 299 PHE A O 1
ATOM 2251 N N . MET A 1 300 ? 10.009 0.568 -25.161 1.00 95.06 300 MET A N 1
ATOM 2252 C CA . MET A 1 300 ? 10.911 1.668 -25.498 1.00 95.06 300 MET A CA 1
ATOM 2253 C C . MET A 1 300 ? 11.828 2.076 -24.342 1.00 95.06 300 MET A C 1
ATOM 2255 O O . MET A 1 300 ? 12.807 2.787 -24.584 1.00 95.06 300 MET A O 1
ATOM 2259 N N . THR A 1 301 ? 11.537 1.662 -23.103 1.00 92.81 301 THR A N 1
ATOM 2260 C CA . THR A 1 301 ? 12.216 2.226 -21.926 1.00 92.81 301 THR A CA 1
ATOM 2261 C C . THR A 1 301 ? 12.833 1.224 -20.957 1.00 92.81 301 THR A C 1
ATOM 2263 O O . THR A 1 301 ? 13.650 1.632 -20.138 1.00 92.81 301 THR A O 1
ATOM 2266 N N . THR A 1 302 ? 12.447 -0.055 -20.980 1.00 91.75 302 THR A N 1
ATOM 2267 C CA . THR A 1 302 ? 12.812 -0.984 -19.895 1.00 91.75 302 THR A CA 1
ATOM 2268 C C . THR A 1 302 ? 13.947 -1.930 -20.248 1.00 91.75 302 THR A C 1
ATOM 2270 O O . THR A 1 302 ? 14.184 -2.270 -21.409 1.00 91.75 302 THR A O 1
ATOM 2273 N N . GLY A 1 303 ? 14.629 -2.425 -19.212 1.00 87.75 303 GLY A N 1
ATOM 2274 C CA . GLY A 1 303 ? 15.819 -3.265 -19.341 1.00 87.75 303 GLY A CA 1
ATOM 2275 C C . GLY A 1 303 ? 15.579 -4.616 -20.015 1.00 87.75 303 GLY A C 1
ATOM 2276 O O . GLY A 1 303 ? 16.538 -5.300 -20.349 1.00 87.75 303 GLY A O 1
ATOM 2277 N N . ARG A 1 304 ? 14.327 -5.015 -20.267 1.00 88.75 304 ARG A N 1
ATOM 2278 C CA . ARG A 1 304 ? 14.033 -6.179 -21.114 1.00 88.75 304 ARG A CA 1
ATOM 2279 C C . ARG A 1 304 ? 14.306 -5.916 -22.600 1.00 88.75 304 ARG A C 1
ATOM 2281 O O . ARG A 1 304 ? 14.606 -6.861 -23.323 1.00 88.75 304 ARG A O 1
ATOM 2288 N N . TYR A 1 305 ? 14.166 -4.671 -23.055 1.00 94.56 305 TYR A N 1
ATOM 2289 C CA . TYR A 1 305 ? 14.128 -4.335 -24.481 1.00 94.56 305 TYR A CA 1
ATOM 2290 C C . TYR A 1 305 ? 15.302 -3.469 -24.943 1.00 94.56 305 TYR A C 1
ATOM 2292 O O . TYR A 1 305 ? 15.611 -3.494 -26.129 1.00 94.56 305 TYR A O 1
ATOM 2300 N N . LEU A 1 306 ? 16.000 -2.758 -24.045 1.00 95.38 306 LEU A N 1
ATOM 2301 C CA . LEU A 1 306 ? 17.161 -1.937 -24.434 1.00 95.38 306 LEU A CA 1
ATOM 2302 C C . LEU A 1 306 ? 18.261 -2.770 -25.107 1.00 95.38 306 LEU A C 1
ATOM 2304 O O . LEU A 1 306 ? 18.765 -2.387 -26.162 1.00 95.38 306 LEU A O 1
ATOM 2308 N N . GLY A 1 307 ? 18.579 -3.941 -24.546 1.00 95.25 307 GLY A N 1
ATOM 2309 C CA . GLY A 1 307 ? 19.505 -4.886 -25.169 1.00 95.25 307 GLY A CA 1
ATOM 2310 C C . GLY A 1 307 ? 19.024 -5.394 -26.532 1.00 95.25 307 GLY A C 1
ATOM 2311 O O . GLY A 1 307 ? 19.813 -5.465 -27.470 1.00 95.25 307 GLY A O 1
ATOM 2312 N N . GLU A 1 308 ? 17.726 -5.665 -26.696 1.00 97.38 308 GLU A N 1
ATOM 2313 C CA . GLU A 1 308 ? 17.175 -6.103 -27.986 1.00 97.38 308 GLU A CA 1
ATOM 2314 C C . GLU A 1 308 ? 17.226 -4.997 -29.048 1.00 97.38 308 GLU A C 1
ATOM 2316 O O . GLU A 1 308 ? 17.550 -5.270 -30.201 1.00 97.38 308 GLU A O 1
ATOM 2321 N N . LEU A 1 309 ? 16.980 -3.741 -28.669 1.00 97.81 309 LEU A N 1
ATOM 2322 C CA . LEU A 1 309 ? 17.139 -2.600 -29.573 1.00 97.81 309 LEU A CA 1
ATOM 2323 C C . LEU A 1 309 ? 18.576 -2.498 -30.081 1.00 97.81 309 LEU A C 1
ATOM 2325 O O . LEU A 1 309 ? 18.788 -2.380 -31.288 1.00 97.81 309 LEU A O 1
ATOM 2329 N N . LEU A 1 310 ? 19.560 -2.608 -29.184 1.00 97.94 310 LEU A N 1
ATOM 2330 C CA . LEU A 1 310 ? 20.962 -2.595 -29.588 1.00 97.94 310 LEU A CA 1
ATOM 2331 C C . LEU A 1 310 ? 21.306 -3.811 -30.459 1.00 97.94 310 LEU A C 1
ATOM 2333 O O . LEU A 1 310 ? 21.997 -3.658 -31.463 1.00 97.94 310 LEU A O 1
ATOM 2337 N N . ARG A 1 311 ? 20.791 -5.003 -30.135 1.00 98.12 311 ARG A N 1
ATOM 2338 C CA . ARG A 1 311 ? 20.996 -6.210 -30.949 1.00 98.12 311 ARG A CA 1
ATOM 2339 C C . ARG A 1 311 ? 20.493 -6.002 -32.377 1.00 98.12 311 ARG A C 1
ATOM 2341 O O . ARG A 1 311 ? 21.205 -6.326 -33.320 1.00 98.12 311 ARG A O 1
ATOM 2348 N N . LEU A 1 312 ? 19.305 -5.425 -32.550 1.00 98.25 312 LEU A N 1
ATOM 2349 C CA . LEU A 1 312 ? 18.748 -5.147 -33.874 1.00 98.25 312 LEU A CA 1
ATOM 2350 C C . LEU A 1 312 ? 19.545 -4.077 -34.642 1.00 98.25 312 LEU A C 1
ATOM 2352 O O . LEU A 1 312 ? 19.685 -4.184 -35.860 1.00 98.25 312 LEU A O 1
ATOM 2356 N N . VAL A 1 313 ? 20.106 -3.078 -33.952 1.00 98.12 313 VAL A N 1
ATOM 2357 C CA . VAL A 1 313 ? 21.052 -2.116 -34.552 1.00 98.12 313 VAL A CA 1
ATOM 2358 C C . VAL A 1 313 ? 22.338 -2.822 -35.004 1.00 98.12 313 VAL A C 1
ATOM 2360 O O . VAL A 1 313 ? 22.833 -2.541 -36.093 1.00 98.12 313 VAL A O 1
ATOM 2363 N N . ILE A 1 314 ? 22.857 -3.772 -34.217 1.00 97.75 314 ILE A N 1
ATOM 2364 C CA . ILE A 1 314 ? 24.032 -4.580 -34.585 1.00 97.75 314 ILE A CA 1
ATOM 2365 C C . ILE A 1 314 ? 23.741 -5.442 -35.814 1.00 97.75 314 ILE A C 1
ATOM 2367 O O . ILE A 1 314 ? 24.558 -5.470 -36.730 1.00 97.75 314 ILE A O 1
ATOM 2371 N N . VAL A 1 315 ? 22.589 -6.118 -35.863 1.00 97.06 315 VAL A N 1
ATOM 2372 C CA . VAL A 1 315 ? 22.180 -6.924 -37.028 1.00 97.06 315 VAL A CA 1
ATOM 2373 C C . VAL A 1 315 ? 22.192 -6.071 -38.298 1.00 97.06 315 VAL A C 1
ATOM 2375 O O . VAL A 1 315 ? 22.814 -6.452 -39.286 1.00 97.06 315 VAL A O 1
ATOM 2378 N N . ASP A 1 316 ? 21.606 -4.875 -38.242 1.00 95.50 316 ASP A N 1
ATOM 2379 C CA . ASP A 1 316 ? 21.579 -3.940 -39.369 1.00 95.50 316 ASP A CA 1
ATOM 2380 C C . ASP A 1 316 ? 22.987 -3.463 -39.783 1.00 95.50 316 ASP A C 1
ATOM 2382 O O . ASP A 1 316 ? 23.313 -3.400 -40.972 1.00 95.50 316 ASP A O 1
ATOM 2386 N N . ALA A 1 317 ? 23.858 -3.190 -38.806 1.00 96.31 317 ALA A N 1
ATOM 2387 C CA . ALA A 1 317 ? 25.246 -2.805 -39.051 1.00 96.31 317 ALA A CA 1
ATOM 2388 C C . ALA A 1 317 ? 26.054 -3.930 -39.723 1.00 96.31 317 ALA A C 1
ATOM 2390 O O . ALA A 1 317 ? 26.855 -3.674 -40.627 1.00 96.31 317 ALA A O 1
ATOM 2391 N N . VAL A 1 318 ? 25.842 -5.181 -39.314 1.00 95.19 318 VAL A N 1
ATOM 2392 C CA . VAL A 1 318 ? 26.500 -6.351 -39.913 1.00 95.19 318 VAL A CA 1
ATOM 2393 C C . VAL A 1 318 ? 26.024 -6.547 -41.352 1.00 95.19 318 VAL A C 1
ATOM 2395 O O . VAL A 1 318 ? 26.849 -6.682 -42.259 1.00 95.19 318 VAL A O 1
ATOM 2398 N N . GLU A 1 319 ? 24.709 -6.512 -41.579 1.00 93.81 319 GLU A N 1
ATOM 2399 C CA . GLU A 1 319 ? 24.102 -6.759 -42.892 1.00 93.81 319 GLU A CA 1
ATOM 2400 C C . GLU A 1 319 ? 24.464 -5.687 -43.929 1.00 93.81 319 GLU A C 1
ATOM 2402 O O . GLU A 1 319 ? 24.665 -6.003 -45.107 1.00 93.81 319 GLU A O 1
ATOM 2407 N N . HIS A 1 320 ? 24.578 -4.422 -43.510 1.00 93.12 320 HIS A N 1
ATOM 2408 C CA . HIS A 1 320 ? 24.679 -3.296 -44.442 1.00 93.12 320 HIS A CA 1
ATOM 2409 C C . HIS A 1 320 ? 25.991 -2.506 -44.381 1.00 93.12 320 HIS A C 1
ATOM 2411 O O . HIS A 1 320 ? 26.301 -1.806 -45.351 1.00 93.12 320 HIS A O 1
ATOM 2417 N N . CYS A 1 321 ? 26.775 -2.628 -43.303 1.00 92.88 321 CYS A N 1
ATOM 2418 C CA . CYS A 1 321 ? 27.952 -1.787 -43.046 1.00 92.88 321 CYS A CA 1
ATOM 2419 C C . CYS A 1 321 ? 29.271 -2.549 -42.852 1.00 92.88 321 CYS A C 1
ATOM 2421 O O . CYS A 1 321 ? 30.260 -1.927 -42.475 1.00 92.88 321 CYS A O 1
ATOM 2423 N N . GLN A 1 322 ? 29.313 -3.861 -43.130 1.00 89.88 322 GLN A N 1
ATOM 2424 C CA . GLN A 1 322 ? 30.496 -4.717 -42.904 1.00 89.88 322 GLN A CA 1
ATOM 2425 C C . GLN A 1 322 ? 30.977 -4.723 -41.441 1.00 89.88 322 GLN A C 1
ATOM 2427 O O . GLN A 1 322 ? 32.131 -5.050 -41.173 1.00 89.88 322 GLN A O 1
ATOM 2432 N N . PHE A 1 323 ? 30.093 -4.392 -40.495 1.00 93.06 323 PHE A N 1
ATOM 2433 C CA . PHE A 1 323 ? 30.387 -4.448 -39.066 1.00 93.06 323 PHE A CA 1
ATOM 2434 C C . PHE A 1 323 ? 30.778 -5.876 -38.663 1.00 93.06 323 PHE A C 1
ATOM 2436 O O . PHE A 1 323 ? 30.171 -6.837 -39.144 1.00 93.06 323 PHE A O 1
ATOM 2443 N N . PHE A 1 324 ? 31.828 -6.025 -37.856 1.00 92.81 324 PHE A N 1
ATOM 2444 C CA . PHE A 1 324 ? 32.489 -7.298 -37.549 1.00 92.81 324 PHE A CA 1
ATOM 2445 C C . PHE A 1 324 ? 32.851 -8.121 -38.796 1.00 92.81 324 PHE A C 1
ATOM 2447 O O . PHE A 1 324 ? 32.693 -9.342 -38.840 1.00 92.81 324 PHE A O 1
ATOM 2454 N N . GLY A 1 325 ? 33.294 -7.444 -39.859 1.00 89.50 325 GLY A N 1
ATOM 2455 C CA . GLY A 1 325 ? 33.606 -8.079 -41.141 1.00 89.50 325 GLY A CA 1
ATOM 2456 C C . GLY A 1 325 ? 32.382 -8.664 -41.856 1.00 89.50 325 GLY A C 1
ATOM 2457 O O . GLY A 1 325 ? 32.532 -9.549 -42.696 1.00 89.50 325 GLY A O 1
ATOM 2458 N N . GLY A 1 326 ? 31.172 -8.209 -41.511 1.00 90.75 326 GLY A N 1
ATOM 2459 C CA . GLY A 1 326 ? 29.914 -8.702 -42.074 1.00 90.75 326 GLY A CA 1
ATOM 2460 C C . GLY A 1 326 ? 29.468 -10.059 -41.521 1.00 90.75 326 GLY A C 1
ATOM 2461 O O . GLY A 1 326 ? 28.609 -10.704 -42.122 1.00 90.75 326 GLY A O 1
ATOM 2462 N N . VAL A 1 327 ? 30.033 -10.506 -40.394 1.00 92.19 327 VAL A N 1
ATOM 2463 C CA . VAL A 1 327 ? 29.666 -11.767 -39.738 1.00 92.19 327 VAL A CA 1
ATOM 2464 C C . VAL A 1 327 ? 28.957 -11.477 -38.420 1.00 92.19 327 VAL A C 1
ATOM 2466 O O . VAL A 1 327 ? 29.554 -10.945 -37.487 1.00 92.19 327 VAL A O 1
ATOM 2469 N N . LEU A 1 328 ? 27.681 -11.860 -38.325 1.00 94.94 328 LEU A N 1
ATOM 2470 C CA . LEU A 1 328 ? 26.914 -11.707 -37.090 1.00 94.94 328 LEU A CA 1
ATOM 2471 C C . LEU A 1 328 ? 27.435 -12.707 -36.045 1.00 94.94 328 LEU A C 1
ATOM 2473 O O . LEU A 1 328 ? 27.453 -13.910 -36.329 1.00 94.94 328 LEU A O 1
ATOM 2477 N N . PRO A 1 329 ? 27.825 -12.259 -34.838 1.00 94.81 329 PRO A N 1
ATOM 2478 C CA . PRO A 1 329 ? 28.207 -13.168 -33.767 1.00 94.81 329 PRO A CA 1
ATOM 2479 C C . PRO A 1 329 ? 27.072 -14.158 -33.447 1.00 94.81 329 PRO A C 1
ATOM 2481 O O . PRO A 1 329 ? 25.938 -13.713 -33.249 1.00 94.81 329 PRO A O 1
ATOM 2484 N N . PRO A 1 330 ? 27.332 -15.479 -33.348 1.00 93.94 330 PR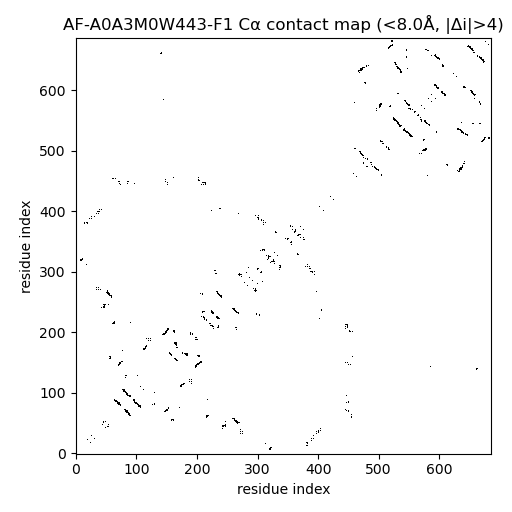O A N 1
ATOM 2485 C CA . PRO A 1 330 ? 26.283 -16.480 -33.124 1.00 93.94 330 PRO A CA 1
ATOM 2486 C C . PRO A 1 330 ? 25.426 -16.220 -31.881 1.00 93.94 330 PRO A C 1
ATOM 2488 O O . PRO A 1 330 ? 24.223 -16.465 -31.895 1.00 93.94 330 PRO A O 1
ATOM 2491 N N . VAL A 1 331 ? 26.021 -15.658 -30.826 1.00 94.44 331 VAL A N 1
ATOM 2492 C CA . VAL A 1 331 ? 25.309 -15.298 -29.591 1.00 94.44 331 VAL A CA 1
ATOM 2493 C C . VAL A 1 331 ? 24.277 -14.179 -29.784 1.00 94.44 331 VAL A C 1
ATOM 2495 O O . VAL A 1 331 ? 23.385 -14.038 -28.957 1.00 94.44 331 VAL A O 1
ATOM 2498 N N . LEU A 1 332 ? 24.346 -13.403 -30.873 1.00 95.94 332 LEU A N 1
ATOM 2499 C CA . LEU A 1 332 ? 23.398 -12.332 -31.218 1.00 95.94 332 LEU A CA 1
ATOM 2500 C C . LEU A 1 332 ? 22.362 -12.753 -32.276 1.00 95.94 332 LEU A C 1
ATOM 2502 O O . LEU A 1 332 ? 21.537 -11.930 -32.684 1.00 95.94 332 LEU A O 1
ATOM 2506 N N . ALA A 1 333 ? 22.403 -14.010 -32.736 1.00 93.94 333 ALA A N 1
ATOM 2507 C CA . ALA A 1 333 ? 21.519 -14.506 -33.790 1.00 93.94 333 ALA A CA 1
ATOM 2508 C C . ALA A 1 333 ? 20.051 -14.564 -33.344 1.00 93.94 333 ALA A C 1
ATOM 2510 O O . ALA A 1 333 ? 19.158 -14.186 -34.102 1.00 93.94 333 ALA A O 1
ATOM 2511 N N . GLU A 1 334 ? 19.810 -14.993 -32.106 1.00 95.12 334 GLU A N 1
ATOM 2512 C CA . GLU A 1 334 ? 18.462 -15.123 -31.555 1.00 95.12 334 GLU A CA 1
ATOM 2513 C C . GLU A 1 334 ? 17.987 -13.820 -30.882 1.00 95.12 334 GLU A C 1
ATOM 2515 O O . GLU A 1 334 ? 18.799 -13.078 -30.323 1.00 95.12 334 GLU A O 1
ATOM 2520 N N . PRO A 1 335 ? 16.675 -13.516 -30.901 1.00 94.69 335 PRO A N 1
ATOM 2521 C CA . PRO A 1 335 ? 16.115 -12.378 -30.175 1.00 94.69 335 PRO A CA 1
ATOM 2522 C C . PRO A 1 335 ? 16.365 -12.449 -28.661 1.00 94.69 335 PRO A C 1
ATOM 2524 O O . PRO A 1 335 ? 16.326 -13.524 -28.062 1.00 94.69 335 PRO A O 1
ATOM 2527 N N . TYR A 1 336 ? 16.527 -11.287 -28.026 1.00 93.06 336 TYR A N 1
ATOM 2528 C CA . TYR A 1 336 ? 16.672 -11.102 -26.576 1.00 93.06 336 TYR A CA 1
ATOM 2529 C C . TYR A 1 336 ? 17.901 -11.769 -25.940 1.00 93.06 336 TYR A C 1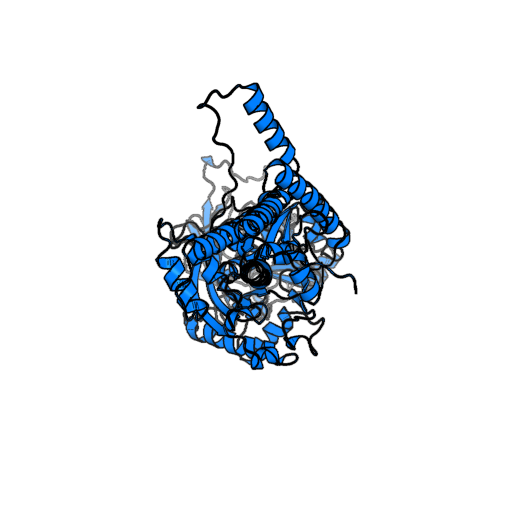
ATOM 2531 O O . TYR A 1 336 ? 17.919 -12.004 -24.731 1.00 93.06 336 TYR A O 1
ATOM 2539 N N . THR A 1 337 ? 18.943 -12.064 -26.719 1.00 94.06 337 THR A N 1
ATOM 2540 C CA . THR A 1 337 ? 20.193 -12.631 -26.187 1.00 94.06 337 THR A CA 1
ATOM 2541 C C . THR A 1 337 ? 21.153 -11.589 -25.616 1.00 94.06 337 THR A C 1
ATOM 2543 O O . THR A 1 337 ? 22.028 -11.935 -24.824 1.00 94.06 337 THR A O 1
ATOM 2546 N N . LEU A 1 338 ? 21.000 -10.316 -25.994 1.00 93.88 338 LEU A N 1
ATOM 2547 C CA . LEU A 1 338 ? 21.848 -9.231 -25.512 1.00 93.88 338 LEU A CA 1
ATOM 2548 C C . LEU A 1 338 ? 21.325 -8.678 -24.181 1.00 93.88 338 LEU A C 1
ATOM 2550 O O . LEU A 1 338 ? 20.275 -8.040 -24.132 1.00 93.88 338 LEU A O 1
ATOM 2554 N N . ASP A 1 339 ? 22.075 -8.915 -23.105 1.00 88.50 339 ASP A N 1
ATOM 2555 C CA . ASP A 1 339 ? 21.746 -8.430 -21.762 1.00 88.50 339 ASP A CA 1
ATOM 2556 C C . ASP A 1 339 ? 21.995 -6.916 -21.633 1.00 88.50 339 ASP A C 1
ATOM 2558 O O . ASP A 1 339 ? 23.066 -6.408 -21.976 1.00 88.50 339 ASP A O 1
ATOM 2562 N N . THR A 1 340 ? 21.029 -6.194 -21.065 1.00 89.88 340 THR A N 1
ATOM 2563 C CA . THR A 1 340 ? 21.134 -4.764 -20.735 1.00 89.88 340 THR A CA 1
ATOM 2564 C C . THR A 1 340 ? 22.294 -4.457 -19.776 1.00 89.88 340 THR A C 1
ATOM 2566 O O . THR A 1 340 ? 22.827 -3.350 -19.800 1.00 89.88 340 THR A O 1
ATOM 2569 N N . ALA A 1 341 ? 22.770 -5.425 -18.985 1.00 87.62 341 ALA A N 1
ATOM 2570 C CA . ALA A 1 341 ? 23.974 -5.253 -18.170 1.00 87.62 341 ALA A CA 1
ATOM 2571 C C . ALA A 1 341 ? 25.236 -4.957 -19.009 1.00 87.62 341 ALA A C 1
ATOM 2573 O O . ALA A 1 341 ? 26.136 -4.259 -18.542 1.00 87.62 341 ALA A O 1
ATOM 2574 N N . ILE A 1 342 ? 25.313 -5.455 -20.250 1.00 91.75 342 ILE A N 1
ATOM 2575 C CA . ILE A 1 342 ? 26.431 -5.158 -21.162 1.00 91.75 342 ILE A CA 1
ATOM 2576 C C . ILE A 1 342 ? 26.387 -3.684 -21.584 1.00 91.75 342 ILE A C 1
ATOM 2578 O O . ILE A 1 342 ? 27.427 -3.031 -21.604 1.00 91.75 342 ILE A O 1
ATOM 2582 N N . LEU A 1 343 ? 25.190 -3.149 -21.848 1.00 92.69 343 LEU A N 1
ATOM 2583 C CA . LEU A 1 343 ? 24.978 -1.743 -22.199 1.00 92.69 343 LEU A CA 1
ATOM 2584 C C . LEU A 1 343 ? 25.444 -0.817 -21.069 1.00 92.69 343 LEU A C 1
ATOM 2586 O O . LEU A 1 343 ? 26.244 0.083 -21.306 1.00 92.69 343 LEU A O 1
ATOM 2590 N N . ALA A 1 344 ? 25.009 -1.092 -19.835 1.00 88.19 344 ALA A N 1
ATOM 2591 C CA . ALA A 1 344 ? 25.393 -0.299 -18.666 1.00 88.19 344 ALA A CA 1
ATOM 2592 C C . ALA A 1 344 ? 26.921 -0.231 -18.494 1.00 88.19 344 ALA A C 1
ATOM 2594 O O . ALA A 1 344 ? 27.486 0.851 -18.357 1.00 88.19 344 ALA A O 1
ATOM 2595 N N . ARG A 1 345 ? 27.609 -1.376 -18.603 1.00 89.94 345 ARG A N 1
ATOM 2596 C CA . ARG A 1 345 ? 29.075 -1.440 -18.477 1.00 89.94 345 ARG A CA 1
ATOM 2597 C C . ARG A 1 345 ? 29.818 -0.727 -19.611 1.00 89.94 345 ARG A C 1
ATOM 2599 O O . ARG A 1 345 ? 30.918 -0.239 -19.377 1.00 89.94 345 ARG A O 1
ATOM 2606 N N . MET A 1 346 ? 29.249 -0.663 -20.818 1.00 91.44 346 MET A N 1
ATOM 2607 C CA . MET A 1 346 ? 29.820 0.137 -21.911 1.00 91.44 346 MET A CA 1
ATOM 2608 C C . MET A 1 346 ? 29.676 1.645 -21.669 1.00 91.44 346 MET A C 1
ATOM 2610 O O . MET A 1 346 ? 30.552 2.413 -22.055 1.00 91.44 346 MET A O 1
ATOM 2614 N N . GLU A 1 347 ? 28.586 2.093 -21.042 1.00 88.50 347 GLU A N 1
ATOM 2615 C CA . GLU A 1 347 ? 28.407 3.513 -20.706 1.00 88.50 347 GLU A CA 1
ATOM 2616 C C . GLU A 1 347 ? 29.278 3.965 -19.526 1.00 88.50 347 GLU A C 1
ATOM 2618 O O . GLU A 1 347 ? 29.713 5.119 -19.484 1.00 88.50 347 GLU A O 1
ATOM 2623 N N . GLU A 1 348 ? 29.581 3.057 -18.595 1.00 90.12 348 GLU A N 1
ATOM 2624 C CA . GLU A 1 348 ? 30.514 3.289 -17.484 1.00 90.12 348 GLU A CA 1
ATOM 2625 C C . GLU A 1 348 ? 31.965 3.489 -17.946 1.00 90.12 348 GLU A C 1
ATOM 2627 O O . GLU A 1 348 ? 32.758 4.111 -17.235 1.00 90.12 348 GLU A O 1
ATOM 2632 N N . ASP A 1 349 ? 32.326 2.988 -19.129 1.00 89.69 349 ASP A N 1
ATOM 2633 C CA . ASP A 1 349 ? 33.675 3.109 -19.670 1.00 89.69 349 ASP A CA 1
ATOM 2634 C C . ASP A 1 349 ? 33.950 4.535 -20.161 1.00 89.69 349 ASP A C 1
ATOM 2636 O O . ASP A 1 349 ? 33.497 4.957 -21.224 1.00 89.69 349 ASP A O 1
ATOM 2640 N N . GLN A 1 350 ? 34.703 5.293 -19.368 1.00 88.00 350 GLN A N 1
ATOM 2641 C CA . GLN A 1 350 ? 35.074 6.677 -19.662 1.00 88.00 350 GLN A CA 1
ATOM 2642 C C . GLN A 1 350 ? 36.492 6.811 -20.246 1.00 88.00 350 GLN A C 1
ATOM 2644 O O . GLN A 1 350 ? 36.991 7.933 -20.328 1.00 88.00 350 GLN A O 1
ATOM 2649 N N . THR A 1 351 ? 37.170 5.717 -20.627 1.00 92.94 351 THR A N 1
ATOM 2650 C CA . THR A 1 351 ? 38.519 5.816 -21.212 1.00 92.94 351 THR A CA 1
ATOM 2651 C C . THR A 1 351 ? 38.469 6.263 -22.675 1.00 92.94 351 THR A C 1
ATOM 2653 O O . THR A 1 351 ? 37.514 5.988 -23.399 1.00 92.94 351 THR A O 1
ATOM 2656 N N . ASP A 1 352 ? 39.512 6.952 -23.144 1.00 89.75 352 ASP A N 1
ATOM 2657 C CA . ASP A 1 352 ? 39.586 7.405 -24.544 1.00 89.75 352 ASP A CA 1
ATOM 2658 C C . ASP A 1 352 ? 39.776 6.239 -25.532 1.00 89.75 352 ASP A C 1
ATOM 2660 O O . ASP A 1 352 ? 39.365 6.312 -26.693 1.00 89.75 352 ASP A O 1
ATOM 2664 N N . ASP A 1 353 ? 40.419 5.160 -25.077 1.00 91.94 353 ASP A N 1
ATOM 2665 C CA . ASP A 1 353 ? 40.746 3.977 -25.876 1.00 91.94 353 ASP A CA 1
ATOM 2666 C C . ASP A 1 353 ? 39.679 2.875 -25.823 1.00 91.94 353 ASP A C 1
ATOM 2668 O O . ASP A 1 353 ? 39.782 1.900 -26.570 1.00 91.94 353 ASP A O 1
ATOM 2672 N N . LEU A 1 354 ? 38.670 3.024 -24.954 1.00 95.12 354 LEU A N 1
ATOM 2673 C CA . LEU A 1 354 ? 37.589 2.063 -24.717 1.00 95.12 354 LEU A CA 1
ATOM 2674 C C . LEU A 1 354 ? 38.096 0.631 -24.510 1.00 95.12 354 LEU A C 1
ATOM 2676 O O . LEU A 1 354 ? 37.467 -0.338 -24.951 1.00 95.12 354 LEU A O 1
ATOM 2680 N N . ALA A 1 355 ? 39.271 0.473 -23.895 1.00 94.94 355 ALA A N 1
ATOM 2681 C CA . ALA A 1 355 ? 39.866 -0.837 -23.667 1.00 94.94 355 ALA A CA 1
ATOM 2682 C C . ALA A 1 355 ? 38.966 -1.757 -22.811 1.00 94.94 355 ALA A C 1
ATOM 2684 O O . ALA A 1 355 ? 38.786 -2.911 -23.218 1.00 94.94 355 ALA A O 1
ATOM 2685 N N . PRO A 1 356 ? 38.336 -1.285 -21.709 1.00 96.06 356 PRO A N 1
ATOM 2686 C CA . PRO A 1 356 ? 37.381 -2.090 -20.944 1.00 96.06 356 PRO A CA 1
ATOM 2687 C C . PRO A 1 356 ? 36.183 -2.562 -21.779 1.00 96.06 356 PRO A C 1
ATOM 2689 O O . PRO A 1 356 ? 35.844 -3.747 -21.753 1.00 96.06 356 PRO A O 1
ATOM 2692 N N . SER A 1 357 ? 35.572 -1.668 -22.564 1.00 95.75 357 SER A N 1
ATOM 2693 C CA . SER A 1 357 ? 34.461 -2.015 -23.463 1.00 95.75 357 SER A CA 1
ATOM 2694 C C . SER A 1 357 ? 34.896 -2.993 -24.549 1.00 95.75 357 SER A C 1
ATOM 2696 O O . SER A 1 357 ? 34.176 -3.940 -24.857 1.00 95.75 357 SER A O 1
ATOM 2698 N N . THR A 1 358 ? 36.097 -2.817 -25.099 1.00 96.56 358 THR A N 1
ATOM 2699 C CA . THR A 1 358 ? 36.661 -3.715 -26.112 1.00 96.56 358 THR A CA 1
ATOM 2700 C C . THR A 1 358 ? 36.821 -5.133 -25.565 1.00 96.56 358 THR A C 1
ATOM 2702 O O . THR A 1 358 ? 36.427 -6.093 -26.227 1.00 96.56 358 THR A O 1
ATOM 2705 N N . GLU A 1 359 ? 37.367 -5.288 -24.355 1.00 96.31 359 GLU A N 1
ATOM 2706 C CA . GLU A 1 359 ? 37.510 -6.593 -23.698 1.00 96.31 359 GLU A CA 1
ATOM 2707 C C . GLU A 1 359 ? 36.142 -7.217 -23.391 1.00 96.31 359 GLU A C 1
ATOM 2709 O O . GLU A 1 359 ? 35.908 -8.390 -23.702 1.00 96.31 359 GLU A O 1
ATOM 2714 N N . LEU A 1 360 ? 35.224 -6.419 -22.834 1.00 95.75 360 LEU A N 1
ATOM 2715 C CA . LEU A 1 360 ? 33.864 -6.843 -22.519 1.00 95.75 360 LEU A CA 1
ATOM 2716 C C . LEU A 1 360 ? 33.146 -7.379 -23.760 1.00 95.75 360 LEU A C 1
ATOM 2718 O O . LEU A 1 360 ? 32.619 -8.486 -23.711 1.00 95.75 360 LEU A O 1
ATOM 2722 N N . ILE A 1 361 ? 33.151 -6.622 -24.860 1.00 96.31 361 ILE A N 1
ATOM 2723 C CA . ILE A 1 361 ? 32.477 -6.983 -26.111 1.00 96.31 361 ILE A CA 1
ATOM 2724 C C . ILE A 1 361 ? 33.139 -8.182 -26.779 1.00 96.31 361 ILE A C 1
ATOM 2726 O O . ILE A 1 361 ? 32.439 -9.108 -27.179 1.00 96.31 361 ILE A O 1
ATOM 2730 N N . THR A 1 362 ? 34.473 -8.225 -26.830 1.00 95.94 362 THR A N 1
ATOM 2731 C CA . THR A 1 362 ? 35.200 -9.381 -27.385 1.00 95.94 362 THR A CA 1
ATOM 2732 C C . THR A 1 362 ? 34.788 -10.670 -26.678 1.00 95.94 362 THR A C 1
ATOM 2734 O O . THR A 1 362 ? 34.514 -11.677 -27.327 1.00 95.94 362 THR A O 1
ATOM 2737 N N . LYS A 1 363 ? 34.691 -10.629 -25.343 1.00 95.69 363 LYS A N 1
ATOM 2738 C CA . LYS A 1 363 ? 34.286 -11.778 -24.533 1.00 95.69 363 LYS A CA 1
ATOM 2739 C C . LYS A 1 363 ? 32.796 -12.088 -24.660 1.00 95.69 363 LYS A C 1
ATOM 2741 O O . LYS A 1 363 ? 32.443 -13.244 -24.856 1.00 95.69 363 LYS A O 1
ATOM 2746 N N . ALA A 1 364 ? 31.933 -11.085 -24.514 1.00 94.31 364 ALA A N 1
ATOM 2747 C CA . ALA A 1 364 ? 30.485 -11.267 -24.502 1.00 94.31 364 ALA A CA 1
ATOM 2748 C C . ALA A 1 364 ? 29.948 -11.737 -25.857 1.00 94.31 364 ALA A C 1
ATOM 2750 O O . ALA A 1 364 ? 28.991 -12.503 -25.893 1.00 94.31 364 ALA A O 1
ATOM 2751 N N . PHE A 1 365 ? 30.556 -11.285 -26.959 1.00 95.19 365 PHE A N 1
ATOM 2752 C CA . PHE A 1 365 ? 30.148 -11.646 -28.318 1.00 95.19 365 PHE A CA 1
ATOM 2753 C C . PHE A 1 365 ? 30.968 -12.807 -28.898 1.00 95.19 365 PHE A C 1
ATOM 2755 O O . PHE A 1 365 ? 30.763 -13.175 -30.050 1.00 95.19 365 PHE A O 1
ATOM 2762 N N . GLU A 1 366 ? 31.888 -13.385 -28.118 1.00 95.06 366 GLU A N 1
ATOM 2763 C CA . GLU A 1 366 ? 32.753 -14.499 -28.536 1.00 95.06 366 GLU A CA 1
ATOM 2764 C C . GLU A 1 366 ? 33.519 -14.214 -29.848 1.00 95.06 366 GLU A C 1
ATOM 2766 O O . GLU A 1 366 ? 33.701 -15.087 -30.707 1.00 95.06 366 GLU A O 1
ATOM 2771 N N . LEU A 1 367 ? 33.969 -12.963 -30.015 1.00 92.88 367 LEU A N 1
ATOM 2772 C CA . LEU A 1 367 ? 34.634 -12.511 -31.237 1.00 92.88 367 LEU A CA 1
ATOM 2773 C C . LEU A 1 367 ? 35.998 -13.192 -31.393 1.00 92.88 367 LEU A C 1
ATOM 2775 O O . LEU A 1 367 ? 36.819 -13.212 -30.476 1.00 92.88 367 LEU A O 1
ATOM 2779 N N . GLN A 1 368 ? 36.260 -13.717 -32.590 1.00 88.50 368 GLN A N 1
ATOM 2780 C CA . GLN A 1 368 ? 37.534 -14.371 -32.919 1.00 88.50 368 GLN A CA 1
ATOM 2781 C C . GLN A 1 368 ? 38.664 -13.365 -33.169 1.00 88.50 368 GLN A C 1
ATOM 2783 O O . GLN A 1 368 ? 39.843 -13.685 -33.024 1.00 88.50 368 GLN A O 1
ATOM 2788 N N . THR A 1 369 ? 38.302 -12.144 -33.551 1.00 89.19 369 THR A N 1
ATOM 2789 C CA . THR A 1 369 ? 39.218 -11.035 -33.806 1.00 89.19 369 THR A CA 1
ATOM 2790 C C . THR A 1 369 ? 38.862 -9.869 -32.905 1.00 89.19 369 THR A C 1
ATOM 2792 O O . THR A 1 369 ? 37.686 -9.599 -32.665 1.00 89.19 369 THR A O 1
ATOM 2795 N N . LYS A 1 370 ? 39.886 -9.157 -32.423 1.00 91.44 370 LYS A N 1
ATOM 2796 C CA . LYS A 1 370 ? 39.683 -7.927 -31.659 1.00 91.44 370 LYS A CA 1
ATOM 2797 C C . LYS A 1 370 ? 38.929 -6.915 -32.542 1.00 91.44 370 LYS A C 1
ATOM 2799 O O . LYS A 1 370 ? 39.416 -6.657 -33.644 1.00 91.44 370 LYS A O 1
ATOM 2804 N N . PRO A 1 371 ? 37.795 -6.361 -32.083 1.00 93.81 371 PRO A N 1
ATOM 2805 C CA . PRO A 1 371 ? 37.040 -5.375 -32.845 1.00 93.81 371 PRO A CA 1
ATOM 2806 C C . PRO A 1 371 ? 37.824 -4.067 -32.982 1.00 93.81 371 PRO A C 1
ATOM 2808 O O . PRO A 1 371 ? 38.679 -3.739 -32.148 1.00 93.81 371 PRO A O 1
ATOM 2811 N N . GLU A 1 372 ? 37.542 -3.327 -34.047 1.00 93.56 372 GLU A N 1
ATOM 2812 C CA . GLU A 1 372 ? 38.168 -2.033 -34.296 1.00 93.56 372 GLU A CA 1
ATOM 2813 C C . GLU A 1 372 ? 37.631 -0.968 -33.329 1.00 93.56 372 GLU A C 1
ATOM 2815 O O . GLU A 1 372 ? 36.494 -1.028 -32.858 1.00 93.56 372 GLU A O 1
ATOM 2820 N N . LEU A 1 373 ? 38.442 0.054 -33.038 1.00 93.25 373 LEU A N 1
ATOM 2821 C CA . LEU A 1 373 ? 38.040 1.122 -32.116 1.00 93.25 373 LEU A CA 1
ATOM 2822 C C . LEU A 1 373 ? 36.772 1.850 -32.594 1.00 93.25 373 LEU A C 1
ATOM 2824 O O . LEU A 1 373 ? 35.933 2.222 -31.776 1.00 93.25 373 LEU A O 1
ATOM 2828 N N . ASP A 1 374 ? 36.612 2.035 -33.904 1.00 93.44 374 ASP A N 1
ATOM 2829 C CA . ASP A 1 374 ? 35.431 2.689 -34.471 1.00 93.44 374 ASP A CA 1
ATOM 2830 C C . ASP A 1 374 ? 34.167 1.824 -34.340 1.00 93.44 374 ASP A C 1
ATOM 2832 O O . ASP A 1 374 ? 33.075 2.365 -34.156 1.00 93.44 374 ASP A O 1
ATOM 2836 N N . GLU A 1 375 ? 34.303 0.493 -34.323 1.00 95.31 375 GLU A N 1
ATOM 2837 C CA . GLU A 1 375 ? 33.189 -0.418 -34.047 1.00 95.31 375 GLU A CA 1
ATOM 2838 C C . GLU A 1 375 ? 32.734 -0.314 -32.587 1.00 95.31 375 GLU A C 1
ATOM 2840 O O . GLU A 1 375 ? 31.538 -0.244 -32.303 1.00 95.31 375 GLU A O 1
ATOM 2845 N N . ILE A 1 376 ? 33.685 -0.229 -31.652 1.00 96.62 376 ILE A N 1
ATOM 2846 C CA . ILE A 1 376 ? 33.385 -0.050 -30.225 1.00 96.62 376 ILE A CA 1
ATOM 2847 C C . ILE A 1 376 ? 32.776 1.330 -29.952 1.00 96.62 376 ILE A C 1
ATOM 2849 O O . ILE A 1 376 ? 31.799 1.433 -29.208 1.00 96.62 376 ILE A O 1
ATOM 2853 N N . LYS A 1 377 ? 33.277 2.390 -30.599 1.00 95.31 377 LYS A N 1
ATOM 2854 C CA . LYS A 1 377 ? 32.664 3.729 -30.535 1.00 95.31 377 LYS A CA 1
ATOM 2855 C C . LYS A 1 377 ? 31.233 3.724 -31.062 1.00 95.31 377 LYS A C 1
ATOM 2857 O O . LYS A 1 377 ? 30.366 4.332 -30.442 1.00 95.31 377 LYS A O 1
ATOM 2862 N N . PHE A 1 378 ? 30.974 3.027 -32.169 1.00 96.94 378 PHE A N 1
ATOM 2863 C CA . PHE A 1 378 ? 29.622 2.875 -32.702 1.00 96.94 378 PHE A CA 1
ATOM 2864 C C . PHE A 1 378 ? 28.684 2.214 -31.684 1.00 96.94 378 PHE A C 1
ATOM 2866 O O . PHE A 1 378 ? 27.617 2.762 -31.408 1.00 96.94 378 PHE A O 1
ATOM 2873 N N . LEU A 1 379 ? 29.092 1.095 -31.069 1.00 96.94 379 LEU A N 1
ATOM 2874 C CA . LEU A 1 379 ? 28.289 0.419 -30.039 1.00 96.94 379 LEU A CA 1
ATOM 2875 C C . LEU A 1 379 ? 28.017 1.320 -28.837 1.00 96.94 379 LEU A C 1
ATOM 2877 O O . LEU A 1 379 ? 26.879 1.385 -28.373 1.00 96.94 379 LEU A O 1
ATOM 2881 N N . ARG A 1 380 ? 29.039 2.031 -28.346 1.00 94.88 380 ARG A N 1
ATOM 2882 C CA . ARG A 1 380 ? 28.900 2.951 -27.213 1.00 94.88 380 ARG A CA 1
ATOM 2883 C C . ARG A 1 380 ? 27.927 4.087 -27.531 1.00 94.88 380 ARG A C 1
ATOM 2885 O O . ARG A 1 380 ? 27.035 4.355 -26.732 1.00 94.88 380 ARG A O 1
ATOM 2892 N N . ASN A 1 381 ? 28.051 4.708 -28.703 1.00 94.94 381 ASN A N 1
ATOM 2893 C CA . ASN A 1 381 ? 27.170 5.801 -29.119 1.00 94.94 381 ASN A CA 1
ATOM 2894 C C . ASN A 1 381 ? 25.725 5.324 -29.307 1.00 94.94 381 ASN A C 1
ATOM 2896 O O . ASN A 1 381 ? 24.807 5.944 -28.779 1.00 94.94 381 ASN A O 1
ATOM 2900 N N . ALA A 1 382 ? 25.520 4.184 -29.976 1.00 97.44 382 ALA A N 1
ATOM 2901 C CA . ALA A 1 382 ? 24.194 3.592 -30.134 1.00 97.44 382 ALA A CA 1
ATOM 2902 C C . ALA A 1 382 ? 23.560 3.243 -28.777 1.00 97.44 382 ALA A C 1
ATOM 2904 O O . ALA A 1 382 ? 22.381 3.514 -28.554 1.00 97.44 382 ALA A O 1
ATOM 2905 N N . THR A 1 383 ? 24.355 2.698 -27.852 1.00 95.88 383 THR A N 1
ATOM 2906 C CA . THR A 1 383 ? 23.923 2.400 -26.480 1.00 95.88 383 THR A CA 1
ATOM 2907 C C . THR A 1 383 ? 23.465 3.663 -25.759 1.00 95.88 383 THR A C 1
ATOM 2909 O O . THR A 1 383 ? 22.340 3.701 -25.264 1.00 95.88 383 THR A O 1
ATOM 2912 N N . HIS A 1 384 ? 24.291 4.711 -25.784 1.00 93.62 384 HIS A N 1
ATOM 2913 C CA . HIS A 1 384 ? 23.966 6.002 -25.186 1.00 93.62 384 HIS A CA 1
ATOM 2914 C C . HIS A 1 384 ? 22.700 6.621 -25.797 1.00 93.62 384 HIS A C 1
ATOM 2916 O O . HIS A 1 384 ? 21.853 7.153 -25.082 1.00 93.62 384 HIS A O 1
ATOM 2922 N N . ALA A 1 385 ? 22.525 6.524 -27.117 1.00 96.31 385 ALA A N 1
ATOM 2923 C CA . ALA A 1 385 ? 21.337 7.036 -27.789 1.00 96.31 385 ALA A CA 1
ATOM 2924 C C . ALA A 1 385 ? 20.057 6.308 -27.336 1.00 96.31 385 ALA A C 1
ATOM 2926 O O . ALA A 1 385 ? 19.043 6.945 -27.031 1.00 96.31 385 ALA A O 1
ATOM 2927 N N . ILE A 1 386 ? 20.116 4.977 -27.234 1.00 96.56 386 ILE A N 1
ATOM 2928 C CA . ILE A 1 386 ? 19.012 4.129 -26.767 1.00 96.56 386 ILE A CA 1
ATOM 2929 C C . ILE A 1 386 ? 18.660 4.434 -25.303 1.00 96.56 386 ILE A C 1
ATOM 2931 O O . ILE A 1 386 ? 17.480 4.622 -24.984 1.00 96.56 386 ILE A O 1
ATOM 2935 N N . SER A 1 387 ? 19.656 4.504 -24.415 1.00 92.88 387 SER A N 1
ATOM 2936 C CA . SER A 1 387 ? 19.444 4.735 -22.981 1.00 92.88 387 SER A CA 1
ATOM 2937 C C . SER A 1 387 ? 18.972 6.160 -22.682 1.00 92.88 387 SER A C 1
ATOM 2939 O O . SER A 1 387 ? 18.032 6.345 -21.902 1.00 92.88 387 SER A O 1
ATOM 2941 N N . LEU A 1 388 ? 19.522 7.170 -23.366 1.00 91.31 388 LEU A N 1
ATOM 2942 C CA . LEU A 1 388 ? 19.089 8.559 -23.227 1.00 91.31 388 LEU A CA 1
ATOM 2943 C C . LEU A 1 388 ? 17.643 8.741 -23.699 1.00 91.31 388 LEU A C 1
ATOM 2945 O O . LEU A 1 388 ? 16.857 9.416 -23.030 1.00 91.31 388 LEU A O 1
ATOM 2949 N N . ARG A 1 389 ? 17.250 8.090 -24.804 1.00 96.25 389 ARG A N 1
ATOM 2950 C CA . ARG A 1 389 ? 15.847 8.063 -25.241 1.00 96.25 389 ARG A CA 1
ATOM 2951 C C . ARG A 1 389 ? 14.944 7.410 -24.201 1.00 96.25 389 ARG A C 1
ATOM 2953 O O . ARG A 1 389 ? 13.891 7.961 -23.881 1.00 96.25 389 ARG A O 1
ATOM 2960 N N . ALA A 1 390 ? 15.344 6.259 -23.663 1.00 93.31 390 ALA A N 1
ATOM 2961 C CA . ALA A 1 390 ? 14.581 5.570 -22.627 1.00 93.31 390 ALA A CA 1
ATOM 2962 C C . ALA A 1 390 ? 14.335 6.478 -21.408 1.00 93.31 390 ALA A C 1
ATOM 2964 O O . ALA A 1 390 ? 13.193 6.627 -20.962 1.00 93.31 390 ALA A O 1
ATOM 2965 N N . ALA A 1 391 ? 15.382 7.157 -20.929 1.00 88.75 391 ALA A N 1
ATOM 2966 C CA . ALA A 1 391 ? 15.297 8.117 -19.832 1.00 88.75 391 ALA A CA 1
ATOM 2967 C C . ALA A 1 391 ? 14.402 9.324 -20.170 1.00 88.75 391 ALA A C 1
ATOM 2969 O O . ALA A 1 391 ? 13.590 9.745 -19.340 1.00 88.75 391 ALA A O 1
ATOM 2970 N N . ALA A 1 392 ? 14.497 9.863 -21.388 1.00 89.50 392 ALA A N 1
ATOM 2971 C CA . ALA A 1 392 ? 13.665 10.975 -21.842 1.00 89.50 392 ALA A CA 1
ATOM 2972 C C . ALA A 1 392 ? 12.172 10.602 -21.883 1.00 89.50 392 ALA A C 1
ATOM 2974 O O . ALA A 1 392 ? 11.329 11.351 -21.385 1.00 89.50 392 ALA A O 1
ATOM 2975 N N . TYR A 1 393 ? 11.831 9.429 -22.422 1.00 95.50 393 TYR A N 1
ATOM 2976 C CA . TYR A 1 393 ? 10.439 8.977 -22.518 1.00 95.50 393 TYR A CA 1
ATOM 2977 C C . TYR A 1 393 ? 9.848 8.682 -21.135 1.00 95.50 393 TYR A C 1
ATOM 2979 O O . TYR A 1 393 ? 8.731 9.122 -20.848 1.00 95.50 393 TYR A O 1
ATOM 2987 N N . LEU A 1 394 ? 10.611 8.037 -20.241 1.00 91.00 394 LEU A N 1
ATOM 2988 C CA . LEU A 1 394 ? 10.216 7.866 -18.837 1.00 91.00 394 LEU A CA 1
ATOM 2989 C C . LEU A 1 394 ? 9.994 9.215 -18.148 1.00 91.00 394 LEU A C 1
ATOM 2991 O O . LEU A 1 394 ? 8.982 9.402 -17.476 1.00 91.00 394 LEU A O 1
ATOM 2995 N N . SER A 1 395 ? 10.887 10.183 -18.364 1.00 88.31 395 SER A N 1
ATOM 2996 C CA . SER A 1 395 ? 10.760 11.527 -17.790 1.00 88.31 395 SER A CA 1
ATOM 2997 C C . SER A 1 395 ? 9.489 12.236 -18.266 1.00 88.31 395 SER A C 1
ATOM 2999 O O . SER A 1 395 ? 8.773 12.818 -17.453 1.00 88.31 395 SER A O 1
ATOM 3001 N N . ALA A 1 396 ? 9.157 12.151 -19.559 1.00 90.75 396 ALA A N 1
ATOM 3002 C CA . ALA A 1 396 ? 7.924 12.724 -20.104 1.00 90.75 396 ALA A CA 1
ATOM 3003 C C . ALA A 1 396 ? 6.661 12.060 -19.519 1.00 90.75 396 ALA A C 1
ATOM 3005 O O . ALA A 1 396 ? 5.690 12.755 -19.195 1.00 90.75 396 ALA A O 1
ATOM 3006 N N . ALA A 1 397 ? 6.691 10.734 -19.342 1.00 93.31 397 ALA A N 1
ATOM 3007 C CA . ALA A 1 397 ? 5.605 9.956 -18.750 1.00 93.31 397 ALA A CA 1
ATOM 3008 C C . ALA A 1 397 ? 5.386 10.275 -17.266 1.00 93.31 397 ALA A C 1
ATOM 3010 O O . ALA A 1 397 ? 4.245 10.466 -16.846 1.00 93.31 397 ALA A O 1
ATOM 3011 N N . ILE A 1 398 ? 6.462 10.407 -16.489 1.00 89.19 398 ILE A N 1
ATOM 3012 C CA . ILE A 1 398 ? 6.402 10.759 -15.064 1.00 89.19 398 ILE A CA 1
ATOM 3013 C C . ILE A 1 398 ? 5.960 12.213 -14.891 1.00 89.19 398 ILE A C 1
ATOM 3015 O O . ILE A 1 398 ? 5.096 12.500 -14.064 1.00 89.19 398 ILE A O 1
ATOM 3019 N N . HIS A 1 399 ? 6.476 13.130 -15.714 1.00 87.81 399 HIS A N 1
ATOM 3020 C CA . HIS A 1 399 ? 6.039 14.525 -15.713 1.00 87.81 399 HIS A CA 1
ATOM 3021 C C . HIS A 1 399 ? 4.522 14.646 -15.955 1.00 87.81 399 HIS A C 1
ATOM 3023 O O . HIS A 1 399 ? 3.841 15.402 -15.263 1.00 87.81 399 HIS A O 1
ATOM 3029 N N . ALA A 1 400 ? 3.965 13.836 -16.861 1.00 89.00 400 ALA A N 1
ATOM 3030 C CA . ALA A 1 400 ? 2.523 13.784 -17.105 1.00 89.00 400 ALA A CA 1
ATOM 3031 C C . ALA A 1 400 ? 1.721 13.275 -15.886 1.00 89.00 400 ALA A C 1
ATOM 3033 O O . ALA A 1 400 ? 0.650 13.803 -15.584 1.00 89.00 400 ALA A O 1
ATOM 3034 N N . ILE A 1 401 ? 2.252 12.311 -15.124 1.00 87.50 401 ILE A N 1
ATOM 3035 C CA . ILE A 1 401 ? 1.636 11.844 -13.866 1.00 87.50 401 ILE A CA 1
ATOM 3036 C C . ILE A 1 401 ? 1.633 12.944 -12.799 1.00 87.50 401 ILE A C 1
ATOM 3038 O O . ILE A 1 401 ? 0.628 13.136 -12.109 1.00 87.50 401 ILE A O 1
ATOM 3042 N N . VAL A 1 402 ? 2.731 13.694 -12.672 1.00 80.81 402 VAL A N 1
ATOM 3043 C CA . VAL A 1 402 ? 2.834 14.806 -11.713 1.00 80.81 402 VAL A CA 1
ATOM 3044 C C . VAL A 1 402 ? 1.780 15.880 -12.005 1.00 80.81 402 VAL A C 1
ATOM 3046 O O . VAL A 1 402 ? 1.139 16.370 -11.073 1.00 80.81 402 VAL A O 1
ATOM 3049 N N . ILE A 1 403 ? 1.525 16.187 -13.284 1.00 76.81 403 ILE A N 1
ATOM 3050 C CA . ILE A 1 403 ? 0.462 17.122 -13.692 1.00 76.81 403 ILE A CA 1
ATOM 3051 C C . ILE A 1 403 ? -0.915 16.649 -13.206 1.00 76.81 403 ILE A C 1
ATOM 3053 O O . ILE A 1 403 ? -1.695 17.453 -12.698 1.00 76.81 403 ILE A O 1
ATOM 3057 N N . ILE A 1 404 ? -1.215 15.354 -13.319 1.00 73.81 404 ILE A N 1
ATOM 3058 C CA . ILE A 1 404 ? -2.506 14.786 -12.895 1.00 73.81 404 ILE A CA 1
ATOM 3059 C C . ILE A 1 404 ? -2.677 14.835 -11.384 1.00 73.81 404 ILE A C 1
ATOM 3061 O O . ILE A 1 404 ? -3.763 15.143 -10.891 1.00 73.81 404 ILE A O 1
ATOM 3065 N N . LYS A 1 405 ? -1.606 14.557 -10.638 1.00 72.25 405 LYS A N 1
ATOM 3066 C CA . LYS A 1 405 ? -1.623 14.645 -9.177 1.00 72.25 405 LYS A CA 1
ATOM 3067 C C . LYS A 1 405 ? -1.901 16.069 -8.692 1.00 72.25 405 LYS A C 1
ATOM 3069 O O . LYS A 1 405 ? -2.598 16.245 -7.688 1.00 72.25 405 LYS A O 1
ATOM 3074 N N . TYR A 1 406 ? -1.345 17.060 -9.384 1.00 60.84 406 TYR A N 1
ATOM 3075 C CA . TYR A 1 406 ? -1.413 18.467 -9.016 1.00 60.84 406 TYR A CA 1
ATOM 3076 C C . TYR A 1 406 ? -2.073 19.301 -10.124 1.00 60.84 406 TYR A C 1
ATOM 3078 O O . TYR A 1 406 ? -1.369 19.986 -10.873 1.00 60.84 406 TYR A O 1
ATOM 3086 N N . PRO A 1 407 ? -3.417 19.333 -10.201 1.00 57.12 407 PRO A N 1
ATOM 3087 C CA . PRO A 1 407 ? -4.123 20.240 -11.102 1.00 57.12 407 PRO A CA 1
ATOM 3088 C C . PRO A 1 407 ? -3.591 21.684 -10.971 1.00 57.12 407 PRO A C 1
ATOM 3090 O O . PRO A 1 407 ? -3.399 22.207 -9.867 1.00 57.12 407 PRO A O 1
ATOM 3093 N N . GLY A 1 408 ? -3.244 22.301 -12.104 1.00 50.00 408 GLY A N 1
ATOM 3094 C CA . GLY A 1 408 ? -2.599 23.621 -12.171 1.00 50.00 408 GLY A CA 1
ATOM 3095 C C . GLY A 1 408 ? -1.072 23.635 -11.994 1.00 50.00 408 GLY A C 1
ATOM 3096 O O . GLY A 1 408 ? -0.480 24.706 -12.057 1.00 50.00 408 GLY A O 1
ATOM 3097 N N . PHE A 1 409 ? -0.396 22.494 -11.793 1.00 54.00 409 PHE A N 1
ATOM 3098 C CA . PHE A 1 409 ? 1.078 22.426 -11.746 1.00 54.00 409 PHE A CA 1
ATOM 3099 C C . PHE A 1 409 ? 1.711 22.920 -13.047 1.00 54.00 409 PHE A C 1
ATOM 3101 O O . PHE A 1 409 ? 2.632 23.728 -13.010 1.00 54.00 409 PHE A O 1
ATOM 3108 N N . LYS A 1 410 ? 1.140 22.521 -14.191 1.00 50.28 410 LYS A N 1
ATOM 3109 C CA . LYS A 1 410 ? 1.532 23.023 -15.513 1.00 50.28 410 LYS A CA 1
ATOM 3110 C C . LYS A 1 410 ? 1.475 24.555 -15.578 1.00 50.28 410 LYS A C 1
ATOM 3112 O O . LYS A 1 410 ? 2.444 25.173 -16.009 1.00 50.28 410 LYS A O 1
ATOM 3117 N N . ASP A 1 411 ? 0.383 25.153 -15.102 1.00 52.38 411 ASP A N 1
ATOM 3118 C CA . ASP A 1 411 ? 0.195 26.608 -15.109 1.00 52.38 411 ASP A CA 1
ATOM 3119 C C . ASP A 1 411 ? 1.131 27.302 -14.113 1.00 52.38 411 ASP A C 1
ATOM 3121 O O . ASP A 1 411 ? 1.700 28.339 -14.429 1.00 52.38 411 ASP A O 1
ATOM 3125 N N . ARG A 1 412 ? 1.369 26.711 -12.933 1.00 50.56 412 ARG A N 1
ATOM 3126 C CA . ARG A 1 412 ? 2.339 27.219 -11.946 1.00 50.56 412 ARG A CA 1
ATOM 3127 C C . ARG A 1 412 ? 3.767 27.212 -12.491 1.00 50.56 412 ARG A C 1
ATOM 3129 O O . ARG A 1 412 ? 4.458 28.215 -12.351 1.00 50.56 412 ARG A O 1
ATOM 3136 N N . CYS A 1 413 ? 4.193 26.134 -13.150 1.00 47.31 413 CYS A N 1
ATOM 3137 C CA . CYS A 1 413 ? 5.499 26.066 -13.805 1.00 47.31 413 CYS A CA 1
ATOM 3138 C C . CYS A 1 413 ? 5.603 27.064 -14.962 1.00 47.31 413 CYS A C 1
ATOM 3140 O O . CYS A 1 413 ? 6.613 27.752 -15.072 1.00 47.31 413 CYS A O 1
ATOM 3142 N N . ALA A 1 414 ? 4.564 27.184 -15.795 1.00 46.06 414 ALA A N 1
ATOM 3143 C CA . ALA A 1 414 ? 4.531 28.162 -16.880 1.00 46.06 414 ALA A CA 1
ATOM 3144 C C . ALA A 1 414 ? 4.613 29.598 -16.343 1.00 46.06 414 ALA A C 1
ATOM 3146 O O . ALA A 1 414 ? 5.423 30.378 -16.829 1.00 46.06 414 ALA A O 1
ATOM 3147 N N . ASN A 1 415 ? 3.857 29.922 -15.292 1.00 47.03 415 ASN A N 1
ATOM 3148 C CA . ASN A 1 415 ? 3.890 31.230 -14.641 1.00 47.03 415 ASN A CA 1
ATOM 3149 C C . ASN A 1 415 ? 5.250 31.513 -13.989 1.00 47.03 415 ASN A C 1
ATOM 3151 O O . ASN A 1 415 ? 5.741 32.628 -14.107 1.00 47.03 415 ASN A O 1
ATOM 3155 N N . TYR A 1 416 ? 5.881 30.516 -13.358 1.00 43.28 416 TYR A N 1
ATOM 3156 C CA . TYR A 1 416 ? 7.224 30.644 -12.781 1.00 43.28 416 TYR A CA 1
ATOM 3157 C C . TYR A 1 416 ? 8.305 30.867 -13.851 1.00 43.28 416 TYR A C 1
ATOM 3159 O O . TYR A 1 416 ? 9.186 31.710 -13.697 1.00 43.28 416 TYR A O 1
ATOM 3167 N N . VAL A 1 417 ? 8.239 30.140 -14.970 1.00 40.50 417 VAL A N 1
ATOM 3168 C CA . VAL A 1 417 ? 9.157 30.338 -16.101 1.00 40.50 417 VAL A CA 1
ATOM 3169 C C . VAL A 1 417 ? 8.927 31.706 -16.745 1.00 40.50 417 VAL A C 1
ATOM 3171 O O . VAL A 1 417 ? 9.896 32.419 -16.998 1.00 40.50 417 VAL A O 1
ATOM 3174 N N . SER A 1 418 ? 7.672 32.119 -16.940 1.00 42.72 418 SER A N 1
ATOM 3175 C CA . SER A 1 418 ? 7.332 33.470 -17.399 1.00 42.72 418 SER A CA 1
ATOM 3176 C C . SER A 1 418 ? 7.848 34.542 -16.438 1.00 42.72 418 SER A C 1
ATOM 3178 O O . SER A 1 418 ? 8.457 35.499 -16.900 1.00 42.72 418 SER A O 1
ATOM 3180 N N . SER A 1 419 ? 7.724 34.358 -15.117 1.00 40.19 419 SER A N 1
ATOM 3181 C CA . SER A 1 419 ? 8.262 35.309 -14.136 1.00 40.19 419 SER A CA 1
ATOM 3182 C C . SER A 1 419 ? 9.791 35.359 -14.143 1.00 40.19 419 SER A C 1
ATOM 3184 O O . SER A 1 419 ? 10.360 36.436 -14.036 1.00 40.19 419 SER A O 1
ATOM 3186 N N . LEU A 1 420 ? 10.483 34.230 -14.344 1.00 40.28 420 LEU A N 1
ATOM 3187 C CA . LEU A 1 420 ? 11.946 34.207 -14.499 1.00 40.28 420 LEU A CA 1
ATOM 3188 C C . LEU A 1 420 ? 12.418 34.938 -15.768 1.00 40.28 420 LEU A C 1
ATOM 3190 O O . LEU A 1 420 ? 13.501 35.529 -15.777 1.00 40.28 420 LEU A O 1
ATOM 3194 N N . ILE A 1 421 ? 11.617 34.886 -16.836 1.00 42.75 421 ILE A N 1
ATOM 3195 C CA . ILE A 1 421 ? 11.870 35.591 -18.099 1.00 42.75 421 ILE A CA 1
ATOM 3196 C C . ILE A 1 421 ? 11.581 37.093 -17.945 1.00 42.75 421 ILE A C 1
ATOM 3198 O O . ILE A 1 421 ? 12.380 37.910 -18.401 1.00 42.75 421 ILE A O 1
ATOM 3202 N N . GLU A 1 422 ? 10.487 37.462 -17.274 1.00 43.97 422 GLU A N 1
ATOM 3203 C CA . GLU A 1 422 ? 10.098 38.855 -17.015 1.00 43.97 422 GLU A CA 1
ATOM 3204 C C . GLU A 1 422 ? 11.028 39.557 -16.009 1.00 43.97 422 GLU A C 1
ATOM 3206 O O . GLU A 1 422 ? 11.342 40.734 -16.184 1.00 43.97 422 GLU A O 1
ATOM 3211 N N . GLU A 1 423 ? 11.537 38.846 -14.997 1.00 45.22 423 GLU A N 1
ATOM 3212 C CA . GLU A 1 423 ? 12.438 39.403 -13.973 1.00 45.22 423 GLU A CA 1
ATOM 3213 C C . GLU A 1 423 ? 13.922 39.437 -14.383 1.00 45.22 423 GLU A C 1
ATOM 3215 O O . GLU A 1 423 ? 14.764 39.913 -13.617 1.00 45.22 423 GLU A O 1
ATOM 3220 N N . GLY A 1 424 ? 14.260 38.994 -15.599 1.00 40.59 424 GLY A N 1
ATOM 3221 C CA . GLY A 1 424 ? 15.579 39.187 -16.201 1.00 40.59 424 GLY A CA 1
ATOM 3222 C C . GLY A 1 424 ? 16.738 38.716 -15.320 1.00 40.59 424 GLY A C 1
ATOM 3223 O O . GLY A 1 424 ? 17.524 39.538 -14.862 1.00 40.59 424 GLY A O 1
ATOM 3224 N N . PHE A 1 425 ? 16.855 37.404 -15.085 1.00 41.75 425 PHE A N 1
ATOM 3225 C CA . PHE A 1 425 ? 18.065 36.733 -14.572 1.00 41.75 425 PHE A CA 1
ATOM 3226 C C . PHE A 1 425 ? 18.850 37.496 -13.476 1.00 41.75 425 PHE A C 1
ATOM 3228 O O . PHE A 1 425 ? 20.082 37.547 -13.487 1.00 41.75 425 PHE A O 1
ATOM 3235 N N . LYS A 1 426 ? 18.171 38.067 -12.473 1.00 42.31 426 LYS A N 1
ATOM 3236 C CA . LYS A 1 426 ? 18.838 38.427 -11.216 1.00 42.31 426 LYS A CA 1
ATOM 3237 C C . LYS A 1 426 ? 19.027 37.157 -10.398 1.00 42.31 426 LYS A C 1
ATOM 3239 O O . LYS A 1 426 ? 18.168 36.754 -9.621 1.00 42.31 426 LYS A O 1
ATOM 3244 N N . ALA A 1 427 ? 20.165 36.503 -10.606 1.00 44.25 427 ALA A N 1
ATOM 3245 C CA . ALA A 1 427 ? 20.601 35.402 -9.764 1.00 44.25 427 ALA A CA 1
ATOM 3246 C C . ALA A 1 427 ? 20.635 35.852 -8.289 1.00 44.25 427 ALA A C 1
ATOM 3248 O O . ALA A 1 427 ? 21.385 36.765 -7.945 1.00 44.25 427 ALA A O 1
ATOM 3249 N N . GLY A 1 428 ? 19.853 35.196 -7.420 1.00 46.56 428 GLY A N 1
ATOM 3250 C CA . GLY A 1 428 ? 20.232 35.066 -6.009 1.00 46.56 428 GLY A CA 1
ATOM 3251 C C . GLY A 1 428 ? 19.220 35.357 -4.895 1.00 46.56 428 GLY A C 1
ATOM 3252 O O . GLY A 1 428 ? 19.643 35.259 -3.749 1.00 46.56 428 GLY A O 1
ATOM 3253 N N . THR A 1 429 ? 17.941 35.688 -5.129 1.00 40.62 429 THR A N 1
ATOM 3254 C CA . THR A 1 429 ? 17.032 36.024 -3.994 1.00 40.62 429 THR A CA 1
ATOM 3255 C C . THR A 1 429 ? 15.660 35.341 -3.972 1.00 40.62 429 THR A C 1
ATOM 3257 O O . THR A 1 429 ? 14.853 35.659 -3.102 1.00 40.62 429 THR A O 1
ATOM 3260 N N . GLY A 1 430 ? 15.377 34.397 -4.872 1.00 46.94 430 GLY A N 1
ATOM 3261 C CA . GLY A 1 430 ? 14.157 33.579 -4.807 1.00 46.94 430 GLY A CA 1
ATOM 3262 C C . GLY A 1 430 ? 14.374 32.275 -4.026 1.00 46.94 430 GLY A C 1
ATOM 3263 O O . GLY A 1 430 ? 15.505 31.779 -4.006 1.00 46.94 430 GLY A O 1
ATOM 3264 N N . PRO A 1 431 ? 13.329 31.689 -3.403 1.00 42.59 431 PRO A N 1
ATOM 3265 C CA . PRO A 1 431 ? 13.414 30.316 -2.914 1.00 42.59 431 PRO A CA 1
ATOM 3266 C C . PRO A 1 431 ? 13.865 29.396 -4.064 1.00 42.59 431 PRO A C 1
ATOM 3268 O O . PRO A 1 431 ? 13.500 29.644 -5.220 1.00 42.59 431 PRO A O 1
ATOM 3271 N N . PRO A 1 432 ? 14.696 28.374 -3.791 1.00 44.12 432 PRO A N 1
ATOM 3272 C CA . PRO A 1 432 ? 15.145 27.456 -4.830 1.00 44.12 432 PRO A CA 1
ATOM 3273 C C . PRO A 1 432 ? 13.926 26.834 -5.528 1.00 44.12 432 PRO A C 1
ATOM 3275 O O . PRO A 1 432 ? 12.920 26.584 -4.861 1.00 44.12 432 PRO A O 1
ATOM 3278 N N . PRO A 1 433 ? 13.985 26.586 -6.850 1.00 49.06 433 PRO A N 1
ATOM 3279 C CA . PRO A 1 433 ? 12.880 25.944 -7.550 1.00 49.06 433 PRO A CA 1
ATOM 3280 C C . PRO A 1 433 ? 12.556 24.608 -6.875 1.00 49.06 433 PRO A C 1
ATOM 3282 O O . PRO A 1 433 ? 13.473 23.846 -6.557 1.00 49.06 433 PRO A O 1
ATOM 3285 N N . GLU A 1 434 ? 11.270 24.329 -6.659 1.00 55.28 434 GLU A N 1
ATOM 3286 C CA . GLU A 1 434 ? 10.808 23.007 -6.231 1.00 55.28 434 GLU A CA 1
ATOM 3287 C C . GLU A 1 434 ? 11.258 21.986 -7.287 1.00 55.28 434 GLU A C 1
ATOM 3289 O O . GLU A 1 434 ? 10.846 22.043 -8.448 1.00 55.28 434 GLU A O 1
ATOM 3294 N N . LYS A 1 435 ? 12.177 21.091 -6.913 1.00 67.19 435 LYS A N 1
ATOM 3295 C CA . LYS A 1 435 ? 12.709 20.053 -7.802 1.00 67.19 435 LYS A CA 1
ATOM 3296 C C . LYS A 1 435 ? 11.996 18.741 -7.517 1.00 67.19 435 LYS A C 1
ATOM 3298 O O . LYS A 1 435 ? 11.895 18.334 -6.365 1.00 67.19 435 LYS A O 1
ATOM 3303 N N . VAL A 1 436 ? 11.566 18.054 -8.572 1.00 70.69 436 VAL A N 1
ATOM 3304 C CA . VAL A 1 436 ? 11.225 16.630 -8.488 1.00 70.69 436 VAL A CA 1
ATOM 3305 C C . VAL A 1 436 ? 12.534 15.851 -8.548 1.00 70.69 436 VAL A C 1
ATOM 3307 O O . VAL A 1 436 ? 13.316 16.036 -9.481 1.00 70.69 436 VAL A O 1
ATOM 3310 N N . VAL A 1 437 ? 12.785 15.015 -7.545 1.00 78.75 437 VAL A N 1
ATOM 3311 C CA . VAL A 1 437 ? 13.999 14.199 -7.430 1.00 78.75 437 VAL A CA 1
ATOM 3312 C C . VAL A 1 437 ? 13.590 12.733 -7.342 1.00 78.75 437 VAL A C 1
ATOM 3314 O O . VAL A 1 437 ? 12.571 12.406 -6.735 1.00 78.75 437 VAL A O 1
ATOM 3317 N N . PHE A 1 438 ? 14.368 11.859 -7.979 1.00 80.75 438 PHE A N 1
ATOM 3318 C CA . PHE A 1 438 ? 14.235 10.418 -7.803 1.00 80.75 438 PHE A CA 1
ATOM 3319 C C . PHE A 1 438 ? 15.091 9.976 -6.626 1.00 80.75 438 PHE A C 1
ATOM 3321 O O . PHE A 1 438 ? 16.284 10.275 -6.582 1.00 80.75 438 PHE A O 1
ATOM 3328 N N . GLU A 1 439 ? 14.481 9.238 -5.710 1.00 83.75 439 GLU A N 1
ATOM 3329 C CA . GLU A 1 439 ? 15.178 8.582 -4.614 1.00 83.75 439 GLU A CA 1
ATOM 3330 C C . GLU A 1 439 ? 15.015 7.074 -4.750 1.00 83.75 439 GLU A C 1
ATOM 3332 O O . GLU A 1 439 ? 13.932 6.572 -5.065 1.00 83.75 439 GLU A O 1
ATOM 3337 N N . GLU A 1 440 ? 16.109 6.351 -4.536 1.00 84.50 440 GLU A N 1
ATOM 3338 C CA . GLU A 1 440 ? 16.075 4.899 -4.493 1.00 84.50 440 GLU A CA 1
ATOM 3339 C C . GLU A 1 440 ? 15.366 4.437 -3.218 1.00 84.50 440 GLU A C 1
ATOM 3341 O O . GLU A 1 440 ? 15.580 4.975 -2.130 1.00 84.50 440 GLU A O 1
ATOM 3346 N N . THR A 1 441 ? 14.530 3.413 -3.357 1.00 84.81 441 THR A N 1
ATOM 3347 C CA . THR A 1 441 ? 13.847 2.777 -2.235 1.00 84.81 441 THR A CA 1
ATOM 3348 C C . THR A 1 441 ? 14.328 1.338 -2.089 1.00 84.81 441 THR A C 1
ATOM 3350 O O . THR A 1 441 ? 14.559 0.639 -3.076 1.00 84.81 441 THR A O 1
ATOM 3353 N N . PHE A 1 442 ? 14.479 0.888 -0.848 1.00 86.31 442 PHE A N 1
ATOM 3354 C CA . PHE A 1 442 ? 14.991 -0.439 -0.523 1.00 86.31 442 PHE A CA 1
ATOM 3355 C C . PHE A 1 442 ? 13.852 -1.349 -0.063 1.00 86.31 442 PHE A C 1
ATOM 3357 O O . PHE A 1 442 ? 13.026 -0.934 0.745 1.00 86.31 442 PHE A O 1
ATOM 3364 N N . GLU A 1 443 ? 13.797 -2.579 -0.584 1.00 91.50 443 GLU A N 1
ATOM 3365 C CA . GLU A 1 443 ? 12.799 -3.608 -0.229 1.00 91.50 443 GLU A CA 1
ATOM 3366 C C . GLU A 1 443 ? 11.340 -3.115 -0.197 1.00 91.50 443 GLU A C 1
ATOM 3368 O O . GLU A 1 443 ? 10.498 -3.591 0.569 1.00 91.50 443 GLU A O 1
ATOM 3373 N N . ALA A 1 444 ? 11.031 -2.168 -1.085 1.00 93.31 444 ALA A N 1
ATOM 3374 C CA . ALA A 1 444 ? 9.758 -1.462 -1.155 1.00 93.31 444 ALA A CA 1
ATOM 3375 C C . ALA A 1 444 ? 8.530 -2.377 -1.189 1.00 93.31 444 ALA A C 1
ATOM 3377 O O . ALA A 1 444 ? 7.517 -2.071 -0.570 1.00 93.31 444 ALA A O 1
ATOM 3378 N N . ALA A 1 445 ? 8.616 -3.513 -1.883 1.00 95.38 445 ALA A N 1
ATOM 3379 C CA . ALA A 1 445 ? 7.508 -4.457 -1.973 1.00 95.38 445 ALA A CA 1
ATOM 3380 C C . ALA A 1 445 ? 7.110 -5.025 -0.599 1.00 95.38 445 ALA A C 1
ATOM 3382 O O . ALA A 1 445 ? 5.924 -5.168 -0.314 1.00 95.38 445 ALA A O 1
ATOM 3383 N N . LEU A 1 446 ? 8.083 -5.320 0.268 1.00 97.56 446 LEU A N 1
ATOM 3384 C CA . LEU A 1 446 ? 7.830 -5.886 1.594 1.00 97.56 446 LEU A CA 1
ATOM 3385 C C . LEU A 1 446 ? 7.471 -4.788 2.601 1.00 97.56 446 LEU A C 1
ATOM 3387 O O . LEU A 1 446 ? 6.456 -4.887 3.288 1.00 97.56 446 LEU A O 1
ATOM 3391 N N . PHE A 1 447 ? 8.246 -3.702 2.650 1.00 97.19 447 PHE A N 1
ATOM 3392 C CA . PHE A 1 447 ? 7.940 -2.590 3.554 1.00 97.19 447 PHE A CA 1
ATOM 3393 C C . PHE A 1 447 ? 6.612 -1.914 3.207 1.00 97.19 447 PHE A C 1
ATOM 3395 O O . PHE A 1 447 ? 5.807 -1.648 4.093 1.00 97.19 447 PHE A O 1
ATOM 3402 N N . GLY A 1 448 ? 6.331 -1.706 1.921 1.00 96.69 448 GLY A N 1
ATOM 3403 C CA . GLY A 1 448 ? 5.074 -1.129 1.455 1.00 96.69 448 GLY A CA 1
ATOM 3404 C C . GLY A 1 448 ? 3.866 -1.993 1.799 1.00 96.69 448 GLY A C 1
ATOM 3405 O O . GLY A 1 448 ? 2.833 -1.458 2.195 1.00 96.69 448 GLY A O 1
ATOM 3406 N N . ALA A 1 449 ? 4.002 -3.322 1.730 1.00 97.56 449 ALA A N 1
ATOM 3407 C CA . ALA A 1 449 ? 2.965 -4.245 2.183 1.00 97.56 449 ALA A CA 1
ATOM 3408 C C . ALA A 1 449 ? 2.702 -4.109 3.691 1.00 97.56 449 ALA A C 1
ATOM 3410 O O . ALA A 1 449 ? 1.544 -4.032 4.096 1.00 97.56 449 ALA A O 1
ATOM 3411 N N . ALA A 1 450 ? 3.751 -4.022 4.517 1.00 96.81 450 ALA A N 1
ATOM 3412 C CA . ALA A 1 450 ? 3.612 -3.809 5.959 1.00 96.81 450 ALA A CA 1
ATOM 3413 C C . ALA A 1 450 ? 2.958 -2.455 6.290 1.00 96.81 450 ALA A C 1
ATOM 3415 O O . ALA A 1 450 ? 2.039 -2.397 7.107 1.00 96.81 450 ALA A O 1
ATOM 3416 N N . VAL A 1 451 ? 3.370 -1.377 5.613 1.00 95.94 451 VAL A N 1
ATOM 3417 C CA . VAL A 1 451 ? 2.755 -0.047 5.757 1.00 95.94 451 VAL A CA 1
ATOM 3418 C C . VAL A 1 451 ? 1.279 -0.091 5.360 1.00 95.94 451 VAL A C 1
ATOM 3420 O O . VAL A 1 451 ? 0.436 0.420 6.091 1.00 95.94 451 VAL A O 1
ATOM 3423 N N . ALA A 1 452 ? 0.927 -0.761 4.260 1.00 95.56 452 ALA A N 1
ATOM 3424 C CA . ALA A 1 452 ? -0.468 -0.902 3.852 1.00 95.56 452 ALA A CA 1
ATOM 3425 C C . ALA A 1 452 ? -1.321 -1.647 4.894 1.00 95.56 452 ALA A C 1
ATOM 3427 O O . ALA A 1 452 ? -2.475 -1.281 5.101 1.00 95.56 452 ALA A O 1
ATOM 3428 N N . VAL A 1 453 ? -0.769 -2.650 5.589 1.00 93.94 453 VAL A N 1
ATOM 3429 C CA . VAL A 1 453 ? -1.464 -3.289 6.722 1.00 93.94 453 VAL A CA 1
ATOM 3430 C C . VAL A 1 453 ? -1.707 -2.288 7.841 1.00 93.94 453 VAL A C 1
ATOM 3432 O O . VAL A 1 453 ? -2.825 -2.202 8.345 1.00 93.94 453 VAL A O 1
ATOM 3435 N N . ALA A 1 454 ? -0.686 -1.518 8.221 1.00 90.69 454 ALA A N 1
ATOM 3436 C CA . ALA A 1 454 ? -0.810 -0.519 9.276 1.00 90.69 454 ALA A CA 1
ATOM 3437 C C . ALA A 1 454 ? -1.888 0.533 8.962 1.00 90.69 454 ALA A C 1
ATOM 3439 O O . ALA A 1 454 ? -2.649 0.910 9.849 1.00 90.69 454 ALA A O 1
ATOM 3440 N N . LEU A 1 455 ? -2.011 0.931 7.691 1.00 87.69 455 LEU A N 1
ATOM 3441 C CA . LEU A 1 455 ? -3.033 1.865 7.208 1.00 87.69 455 LEU A CA 1
ATOM 3442 C C . LEU A 1 455 ? -4.449 1.280 7.156 1.00 87.69 455 LEU A C 1
ATOM 3444 O O . LEU A 1 455 ? -5.421 2.037 7.211 1.00 87.69 455 LEU A O 1
ATOM 3448 N N . ALA A 1 456 ? -4.576 -0.042 7.027 1.00 82.06 456 ALA A N 1
ATOM 3449 C CA . ALA A 1 456 ? -5.863 -0.734 7.013 1.00 82.06 456 ALA A CA 1
ATOM 3450 C C . ALA A 1 456 ? -6.487 -0.837 8.413 1.00 82.06 456 ALA A C 1
ATOM 3452 O O . ALA A 1 456 ? -7.709 -0.939 8.548 1.00 82.06 456 ALA A O 1
ATOM 3453 N N . ILE A 1 457 ? -5.656 -0.813 9.457 1.00 74.69 457 ILE A N 1
ATOM 3454 C CA . ILE A 1 457 ? -6.097 -0.944 10.843 1.00 74.69 457 ILE A CA 1
ATOM 3455 C C . ILE A 1 457 ? -6.669 0.400 11.319 1.00 74.69 457 ILE A C 1
ATOM 3457 O O . ILE A 1 457 ? -5.970 1.412 11.278 1.00 74.69 457 ILE A O 1
ATOM 3461 N N . PRO A 1 458 ? -7.918 0.441 11.823 1.00 68.50 458 PRO A N 1
ATOM 3462 C CA . PRO A 1 458 ? -8.465 1.618 12.488 1.00 68.50 458 PRO A CA 1
ATOM 3463 C C . PRO A 1 458 ? -7.533 2.150 13.584 1.00 68.50 458 PRO A C 1
ATOM 3465 O O . PRO A 1 458 ? -7.333 1.487 14.603 1.00 68.50 458 PRO A O 1
ATOM 3468 N N . SER A 1 459 ? -6.993 3.357 13.407 1.00 68.06 459 SER A N 1
ATOM 3469 C CA . SER A 1 459 ? -6.319 4.050 14.506 1.00 68.06 459 SER A CA 1
ATOM 3470 C C . SER A 1 459 ? -7.349 4.490 15.563 1.00 68.06 459 SER A C 1
ATOM 3472 O O . SER A 1 459 ? -8.527 4.660 15.227 1.00 68.06 459 SER A O 1
ATOM 3474 N N . PRO A 1 460 ? -6.956 4.686 16.833 1.00 71.00 460 PRO A N 1
ATOM 3475 C CA . PRO A 1 460 ? -7.848 5.234 17.856 1.00 71.00 460 PRO A CA 1
ATOM 3476 C C . PRO A 1 460 ? -8.483 6.572 17.454 1.00 71.00 460 PRO A C 1
ATOM 3478 O O . PRO A 1 460 ? -9.673 6.777 17.673 1.00 71.00 460 PRO A O 1
ATOM 3481 N N . GLU A 1 461 ? -7.723 7.443 16.791 1.00 72.06 461 GLU A N 1
ATOM 3482 C CA . GLU A 1 461 ? -8.200 8.717 16.239 1.00 72.06 461 GLU A CA 1
ATOM 3483 C C . GLU A 1 461 ? -9.265 8.469 15.171 1.00 72.06 461 GLU A C 1
ATOM 3485 O O . GLU A 1 461 ? -10.341 9.053 15.205 1.00 72.06 461 GLU A O 1
ATOM 3490 N N . SER A 1 462 ? -9.023 7.507 14.277 1.00 69.38 462 SER A N 1
ATOM 3491 C CA . SER A 1 462 ? -9.997 7.112 13.265 1.00 69.38 462 SER A CA 1
ATOM 3492 C C . SER A 1 462 ? -11.264 6.493 13.864 1.00 69.38 462 SER A C 1
ATOM 3494 O O . SER A 1 462 ? -12.334 6.598 13.264 1.00 69.38 462 SER A O 1
ATOM 3496 N N . ILE A 1 463 ? -11.175 5.811 15.009 1.00 74.56 463 ILE A N 1
ATOM 3497 C CA . ILE A 1 463 ? -12.356 5.340 15.745 1.00 74.56 463 ILE A CA 1
ATOM 3498 C C . ILE A 1 463 ? -13.119 6.543 16.300 1.00 74.56 463 ILE A C 1
ATOM 3500 O O . ILE A 1 463 ? -14.328 6.620 16.108 1.00 74.56 463 ILE A O 1
ATOM 3504 N N . ALA A 1 464 ? -12.426 7.490 16.933 1.00 79.94 464 ALA A N 1
ATOM 3505 C CA . ALA A 1 464 ? -13.034 8.682 17.516 1.00 79.94 464 ALA A CA 1
ATOM 3506 C C . ALA A 1 464 ? -13.736 9.557 16.470 1.00 79.94 464 ALA A C 1
ATOM 3508 O O . ALA A 1 464 ? -14.899 9.906 16.656 1.00 79.94 464 ALA A O 1
ATOM 3509 N N . ASP A 1 465 ? -13.073 9.823 15.342 1.00 75.75 465 ASP A N 1
ATOM 3510 C CA . ASP A 1 465 ? -13.608 10.627 14.237 1.00 75.75 465 ASP A CA 1
ATOM 3511 C C . ASP A 1 465 ? -14.838 9.980 13.582 1.00 75.75 465 ASP A C 1
ATOM 3513 O O . ASP A 1 465 ? -15.726 10.671 13.079 1.00 75.75 465 ASP A O 1
ATOM 3517 N N . ARG A 1 466 ? -14.899 8.640 13.570 1.00 75.81 466 ARG A N 1
ATOM 3518 C CA . ARG A 1 466 ? -16.032 7.880 13.018 1.00 75.81 466 ARG A CA 1
ATOM 3519 C C . ARG A 1 466 ? -17.157 7.663 14.019 1.00 75.81 466 ARG A C 1
ATOM 3521 O O . ARG A 1 466 ? -18.294 7.447 13.603 1.00 75.81 466 ARG A O 1
ATOM 3528 N N . CYS A 1 467 ? -16.858 7.680 15.312 1.00 86.25 467 CYS A N 1
ATOM 3529 C CA . CYS A 1 467 ? -17.837 7.424 16.350 1.00 86.25 467 CYS A CA 1
ATOM 3530 C C . CYS A 1 467 ? -18.818 8.591 16.418 1.00 86.25 467 CYS A C 1
ATOM 3532 O O . CYS A 1 467 ? -18.465 9.692 16.831 1.00 86.25 467 CYS A O 1
ATOM 3534 N N . ARG A 1 468 ? -20.077 8.350 16.038 1.00 86.62 468 ARG A N 1
ATOM 3535 C CA . ARG A 1 468 ? -21.145 9.360 16.129 1.00 86.62 468 ARG A CA 1
ATOM 3536 C C . ARG A 1 468 ? -21.816 9.348 17.494 1.00 86.62 468 ARG A C 1
ATOM 3538 O O . ARG A 1 468 ? -22.256 10.389 17.981 1.00 86.62 468 ARG A O 1
ATOM 3545 N N . LYS A 1 469 ? -21.896 8.171 18.114 1.00 92.69 469 LYS A N 1
ATOM 3546 C CA . LYS A 1 469 ? -22.488 7.974 19.439 1.00 92.69 469 LYS A CA 1
ATOM 3547 C C . LYS A 1 469 ? -21.897 6.759 20.140 1.00 92.69 469 LYS A C 1
ATOM 3549 O O . LYS A 1 469 ? -21.543 5.764 19.511 1.00 92.69 469 LYS A O 1
ATOM 3554 N N . VAL A 1 470 ? -21.861 6.852 21.467 1.00 97.50 470 VAL A N 1
ATOM 3555 C CA . VAL A 1 470 ? -21.531 5.736 22.350 1.00 97.50 470 VAL A CA 1
ATOM 3556 C C . VAL A 1 470 ? -22.785 5.334 23.118 1.00 97.50 470 VAL A C 1
ATOM 3558 O O . VAL A 1 470 ? -23.363 6.150 23.841 1.00 97.50 470 VAL A O 1
ATOM 3561 N N . VAL A 1 471 ? -23.203 4.078 22.973 1.00 96.88 471 VAL A N 1
ATOM 3562 C CA . VAL A 1 471 ? -24.328 3.481 23.703 1.00 96.88 471 VAL A CA 1
ATOM 3563 C C . VAL A 1 471 ? -23.770 2.550 24.772 1.00 96.88 471 VAL A C 1
ATOM 3565 O O . VAL A 1 471 ? -23.141 1.552 24.446 1.00 96.88 471 VAL A O 1
ATOM 3568 N N . ALA A 1 472 ? -23.996 2.854 26.045 1.00 95.62 472 ALA A N 1
ATOM 3569 C CA . ALA A 1 472 ? -23.467 2.071 27.157 1.00 95.62 472 ALA A CA 1
ATOM 3570 C C . ALA A 1 472 ? -24.590 1.321 27.879 1.00 95.62 472 ALA A C 1
ATOM 3572 O O . ALA A 1 472 ? -25.597 1.915 28.283 1.00 95.62 472 ALA A O 1
ATOM 3573 N N . VAL A 1 473 ? -24.437 0.002 28.004 1.00 93.75 473 VAL A N 1
ATOM 3574 C CA . VAL A 1 473 ? -25.453 -0.888 28.572 1.00 93.75 473 VAL A CA 1
ATOM 3575 C C . VAL A 1 473 ? -25.260 -1.007 30.079 1.00 93.75 473 VAL A C 1
ATOM 3577 O O . VAL A 1 473 ? -24.297 -1.579 30.577 1.00 93.75 473 VAL A O 1
ATOM 3580 N N . GLY A 1 474 ? -26.242 -0.530 30.837 1.00 87.69 474 GLY A N 1
ATOM 3581 C CA . GLY A 1 474 ? -26.250 -0.690 32.283 1.00 87.69 474 GLY A CA 1
ATOM 3582 C C . GLY A 1 474 ? -26.757 -2.069 32.706 1.00 87.69 474 GLY A C 1
ATOM 3583 O O . GLY A 1 474 ? -27.713 -2.597 32.138 1.00 87.69 474 GLY A O 1
ATOM 3584 N N . ARG A 1 475 ? -26.195 -2.600 33.800 1.00 83.12 475 ARG A N 1
ATOM 3585 C CA . ARG A 1 475 ? -26.696 -3.801 34.503 1.00 83.12 475 ARG A CA 1
ATOM 3586 C C . ARG A 1 475 ? -26.728 -5.072 33.642 1.00 83.12 475 ARG A C 1
ATOM 3588 O O . ARG A 1 475 ? -27.682 -5.841 33.736 1.00 83.12 475 ARG A O 1
ATOM 3595 N N . ASN A 1 476 ? -25.690 -5.313 32.841 1.00 88.62 476 ASN A N 1
ATOM 3596 C CA . ASN A 1 476 ? -25.600 -6.526 32.022 1.00 88.62 476 ASN A CA 1
ATOM 3597 C C . ASN A 1 476 ? -24.846 -7.701 32.682 1.00 88.62 476 ASN A C 1
ATOM 3599 O O . ASN A 1 476 ? -24.710 -8.742 32.057 1.00 88.62 476 ASN A O 1
ATOM 3603 N N . TYR A 1 477 ? -24.391 -7.577 33.934 1.00 84.31 477 TYR A N 1
ATOM 3604 C CA . TYR A 1 477 ? -23.762 -8.667 34.697 1.00 84.31 477 TYR A CA 1
ATOM 3605 C C . TYR A 1 477 ? -24.609 -9.064 35.906 1.00 84.31 477 TYR A C 1
ATOM 3607 O O . TYR A 1 477 ? -25.079 -8.204 36.654 1.00 84.31 477 TYR A O 1
ATOM 3615 N N . ALA A 1 478 ? -24.767 -10.371 36.132 1.00 64.19 478 ALA A N 1
ATOM 3616 C CA . ALA A 1 478 ? -25.591 -10.908 37.218 1.00 64.19 478 ALA A CA 1
ATOM 3617 C C . ALA A 1 478 ? -25.112 -10.469 38.614 1.00 64.19 478 ALA A C 1
ATOM 3619 O O . ALA A 1 478 ? -25.919 -10.031 39.433 1.00 64.19 478 ALA A O 1
ATOM 3620 N N . GLU A 1 479 ? -23.807 -10.550 38.887 1.00 64.25 479 GLU A N 1
ATOM 3621 C CA . GLU A 1 479 ? -23.257 -10.232 40.212 1.00 64.25 479 GLU A CA 1
ATOM 3622 C C . GLU A 1 479 ? -23.167 -8.722 40.482 1.00 64.25 479 GLU A C 1
ATOM 3624 O O . GLU A 1 479 ? -23.353 -8.290 41.620 1.00 64.25 479 GLU A O 1
ATOM 3629 N N . HIS A 1 480 ? -22.992 -7.902 39.442 1.00 60.16 480 HIS A N 1
ATOM 3630 C CA . HIS A 1 480 ? -23.020 -6.441 39.565 1.00 60.16 480 HIS A CA 1
ATOM 3631 C C . HIS A 1 480 ? -24.422 -5.907 39.935 1.00 60.16 480 HIS A C 1
ATOM 3633 O O . HIS A 1 480 ? -24.563 -4.907 40.640 1.00 60.16 480 HIS A O 1
ATOM 3639 N N . ILE A 1 481 ? -25.496 -6.602 39.535 1.00 58.78 481 ILE A N 1
ATOM 3640 C CA . ILE A 1 481 ? -26.864 -6.266 39.972 1.00 58.78 481 ILE A CA 1
ATOM 3641 C C . ILE A 1 481 ? -27.032 -6.455 41.484 1.00 58.78 481 ILE A C 1
ATOM 3643 O O . ILE A 1 481 ? -27.674 -5.622 42.135 1.00 58.78 481 ILE A O 1
ATOM 3647 N N . SER A 1 482 ? -26.444 -7.522 42.033 1.00 59.78 482 SER A N 1
ATOM 3648 C CA . SER A 1 482 ? -26.465 -7.818 43.469 1.00 59.78 482 SER A CA 1
ATOM 3649 C C . SER A 1 482 ? -25.687 -6.772 44.274 1.00 59.78 482 SER A C 1
ATOM 3651 O O . SER A 1 482 ? -26.174 -6.324 45.309 1.00 59.78 482 SER A O 1
ATOM 3653 N N . GLU A 1 483 ? -24.535 -6.318 43.769 1.00 58.97 483 GLU A N 1
ATOM 3654 C CA . GLU A 1 483 ? -23.743 -5.219 44.350 1.00 58.97 483 GLU A CA 1
ATOM 3655 C C . GLU A 1 483 ? -24.551 -3.911 44.448 1.00 58.97 483 GLU A C 1
ATOM 3657 O O . GLU A 1 483 ? -24.532 -3.227 45.470 1.00 58.97 483 GLU A O 1
ATOM 3662 N N . LEU A 1 484 ? -25.347 -3.598 43.422 1.00 58.19 484 LEU A N 1
ATOM 3663 C CA . LEU A 1 484 ? -26.194 -2.402 43.375 1.00 58.19 484 LEU A CA 1
ATOM 3664 C C . LEU A 1 484 ? -27.559 -2.557 44.075 1.00 58.19 484 LEU A C 1
ATOM 3666 O O . LEU A 1 484 ? -28.413 -1.677 43.917 1.00 58.19 484 LEU A O 1
ATOM 3670 N N . SER A 1 485 ? -27.809 -3.662 44.794 1.00 60.22 485 SER A N 1
ATOM 3671 C CA . SER A 1 485 ? -29.092 -3.964 45.465 1.00 60.22 485 SER A CA 1
ATOM 3672 C C . SER A 1 485 ? -30.325 -3.726 44.572 1.00 60.22 485 SER A C 1
ATOM 3674 O O . SER A 1 485 ? -31.357 -3.222 45.015 1.00 60.22 485 SER A O 1
ATOM 3676 N N . SER A 1 486 ? -30.204 -4.021 43.276 1.00 61.03 486 SER A N 1
ATOM 3677 C CA . SER A 1 486 ? -31.207 -3.689 42.259 1.00 61.03 486 SER A CA 1
ATOM 3678 C C . SER A 1 486 ? -31.956 -4.939 41.782 1.00 61.03 486 SER A C 1
ATOM 3680 O O . SER A 1 486 ? -31.415 -6.039 41.789 1.00 61.03 486 SER A O 1
ATOM 3682 N N . ALA A 1 487 ? -33.205 -4.792 41.326 1.00 65.06 487 ALA A N 1
ATOM 3683 C CA . ALA A 1 487 ? -33.934 -5.894 40.691 1.00 65.06 487 ALA A CA 1
ATOM 3684 C C . ALA A 1 487 ? -33.333 -6.232 39.313 1.00 65.06 487 ALA A C 1
ATOM 3686 O O . ALA A 1 487 ? -32.920 -5.329 38.576 1.00 65.06 487 ALA A O 1
ATOM 3687 N N . ARG A 1 488 ? -33.319 -7.524 38.947 1.00 69.94 488 ARG A N 1
ATOM 3688 C CA . ARG A 1 488 ? -32.858 -7.978 37.625 1.00 69.94 488 ARG A CA 1
ATOM 3689 C C . ARG A 1 488 ? -33.759 -7.373 36.537 1.00 69.94 488 ARG A C 1
ATOM 3691 O O . ARG A 1 488 ? -34.973 -7.580 36.593 1.00 69.94 488 ARG A O 1
ATOM 3698 N N . PRO A 1 489 ? -33.215 -6.603 35.579 1.00 74.50 489 PRO A N 1
ATOM 3699 C CA . PRO A 1 489 ? -34.030 -5.936 34.575 1.00 74.50 489 PRO A CA 1
ATOM 3700 C C . PRO A 1 489 ? -34.622 -6.960 33.596 1.00 74.50 489 PRO A C 1
ATOM 3702 O O . PRO A 1 489 ? -33.962 -7.925 33.222 1.00 74.50 489 PRO A O 1
ATOM 3705 N N . ALA A 1 490 ? -35.874 -6.747 33.180 1.00 79.44 490 ALA A N 1
ATOM 3706 C CA . ALA A 1 490 ? -36.561 -7.610 32.211 1.00 79.44 490 ALA A CA 1
ATOM 3707 C C . ALA A 1 490 ? -36.147 -7.335 30.751 1.00 79.44 490 ALA A C 1
ATOM 3709 O O . ALA A 1 490 ? -36.370 -8.165 29.875 1.00 79.44 490 ALA A O 1
ATOM 3710 N N . GLN A 1 491 ? -35.553 -6.169 30.495 1.00 81.44 491 GLN 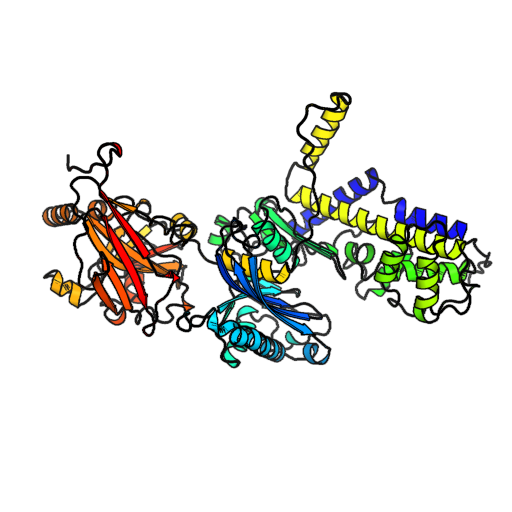A N 1
ATOM 3711 C CA . GLN A 1 491 ? -35.062 -5.723 29.192 1.00 81.44 491 GLN A CA 1
ATOM 3712 C C . GLN A 1 491 ? -33.746 -4.954 29.375 1.00 81.44 491 GLN A C 1
ATOM 3714 O O . GLN A 1 491 ? -33.545 -4.391 30.459 1.00 81.44 491 GLN A O 1
ATOM 3719 N N . PRO A 1 492 ? -32.868 -4.893 28.356 1.00 85.25 492 PRO A N 1
ATOM 3720 C CA . PRO A 1 492 ? -31.659 -4.087 28.430 1.00 85.25 492 PRO A CA 1
ATOM 3721 C C . PRO A 1 492 ? -31.995 -2.624 28.729 1.00 85.25 492 PRO A C 1
ATOM 3723 O O . PRO A 1 492 ? -32.978 -2.076 28.231 1.00 85.25 492 PRO A O 1
ATOM 3726 N N . PHE A 1 493 ? -31.170 -1.995 29.558 1.00 87.44 493 PHE A N 1
ATOM 3727 C CA . PHE A 1 493 ? -31.221 -0.567 29.840 1.00 87.44 493 PHE A CA 1
ATOM 3728 C C . PHE A 1 493 ? -29.899 0.044 29.390 1.00 87.44 493 PHE A C 1
ATOM 3730 O O . PHE A 1 493 ? -28.839 -0.515 29.662 1.00 87.44 493 PHE A O 1
ATOM 3737 N N . TRP A 1 494 ? -29.954 1.190 28.724 1.00 92.19 494 TRP A N 1
ATOM 3738 C CA . TRP A 1 494 ? -28.765 1.866 28.225 1.00 92.19 494 TRP A CA 1
ATOM 3739 C C . TRP A 1 494 ? -28.868 3.379 28.381 1.00 92.19 494 TRP A C 1
ATOM 3741 O O . TRP A 1 494 ? -29.950 3.950 28.535 1.00 92.19 494 TRP A O 1
ATOM 3751 N N . PHE A 1 495 ? -27.711 4.022 28.336 1.00 93.94 495 PHE A N 1
ATOM 3752 C CA . PHE A 1 495 ? -27.543 5.468 28.322 1.00 93.94 495 PHE A CA 1
ATOM 3753 C C . PHE A 1 495 ? -26.515 5.844 27.253 1.00 93.94 495 PHE A C 1
ATOM 3755 O O . PHE A 1 495 ? -25.814 4.989 26.714 1.00 93.94 495 PHE A O 1
ATOM 3762 N N . LEU A 1 496 ? -26.457 7.130 26.915 1.00 95.06 496 LEU A N 1
ATOM 3763 C CA . LEU A 1 496 ? -25.518 7.641 25.924 1.00 95.06 496 LEU A CA 1
ATOM 3764 C C . LEU A 1 496 ? -24.355 8.347 26.611 1.00 95.06 496 LEU A C 1
ATOM 3766 O O . LEU A 1 496 ? -24.568 9.097 27.569 1.00 95.06 496 LEU A O 1
ATOM 3770 N N . LYS A 1 497 ? -23.153 8.149 26.069 1.00 96.12 497 LYS A N 1
ATOM 3771 C CA . LYS A 1 497 ? -21.998 9.013 26.323 1.00 96.12 497 LYS A CA 1
ATOM 3772 C C . LYS A 1 497 ? -21.739 9.868 25.074 1.00 96.12 497 LYS A C 1
ATOM 3774 O O . LYS A 1 497 ? -21.823 9.345 23.959 1.00 96.12 497 LYS A O 1
ATOM 3779 N N . PRO A 1 498 ? -21.470 11.176 25.227 1.00 94.56 498 PRO A N 1
ATOM 3780 C CA . PRO A 1 498 ? -21.055 12.015 24.114 1.00 94.56 498 PRO A CA 1
ATOM 3781 C C . PRO A 1 498 ? -19.675 11.577 23.622 1.00 94.56 498 PRO A C 1
ATOM 3783 O O . PRO A 1 498 ? -18.834 11.131 24.403 1.00 94.56 498 PRO A O 1
ATOM 3786 N N . THR A 1 499 ? -19.420 11.743 22.331 1.00 93.31 499 THR A N 1
ATOM 3787 C CA . THR A 1 499 ? -18.136 11.388 21.710 1.00 93.31 499 THR A CA 1
ATOM 3788 C C . THR A 1 499 ? -16.985 12.251 22.226 1.00 93.31 499 THR A C 1
ATOM 3790 O O . THR A 1 499 ? -15.861 11.770 22.282 1.00 93.31 499 THR A O 1
ATOM 3793 N N . SER A 1 500 ? -17.265 13.463 22.729 1.00 92.06 500 SER A N 1
ATOM 3794 C CA . SER A 1 500 ? -16.278 14.313 23.419 1.00 92.06 500 SER A CA 1
ATOM 3795 C C . SER A 1 500 ? -15.715 13.694 24.706 1.00 92.06 500 SER A C 1
ATOM 3797 O O . SER A 1 500 ? -14.654 14.098 25.171 1.00 92.06 500 SER A O 1
ATOM 3799 N N . SER A 1 501 ? -16.388 12.687 25.278 1.00 95.94 501 SER A N 1
ATOM 3800 C CA . SER A 1 501 ? -15.868 11.965 26.445 1.00 95.94 501 SER A CA 1
ATOM 3801 C C . SER A 1 501 ? -14.739 10.987 26.105 1.00 95.94 501 SER A C 1
ATOM 3803 O O . SER A 1 501 ? -14.033 10.567 27.021 1.00 95.94 501 SER A O 1
ATOM 3805 N N . LEU A 1 502 ? -14.551 10.633 24.825 1.00 95.88 502 LEU A N 1
ATOM 3806 C CA . LEU A 1 502 ? -13.512 9.699 24.389 1.00 95.88 502 LEU A CA 1
ATOM 3807 C C . LEU A 1 502 ? -12.118 10.234 24.737 1.00 95.88 502 LEU A C 1
ATOM 3809 O O . LEU A 1 502 ? -11.729 11.318 24.309 1.00 95.88 502 LEU A O 1
ATOM 3813 N N . LEU A 1 503 ? -11.357 9.439 25.486 1.00 95.31 503 LEU A N 1
ATOM 3814 C CA . LEU A 1 503 ? -9.945 9.666 25.765 1.00 95.31 503 LEU A CA 1
ATOM 3815 C C . LEU A 1 503 ? -9.130 8.576 25.067 1.00 95.31 503 LEU A C 1
ATOM 3817 O O . LEU A 1 503 ? -9.276 7.388 25.360 1.00 95.31 503 LEU A O 1
ATOM 3821 N N . LEU A 1 504 ? -8.290 8.996 24.125 1.00 91.38 504 LEU A N 1
ATOM 3822 C CA . LEU A 1 504 ? -7.510 8.097 23.279 1.00 91.38 504 LEU A CA 1
ATOM 3823 C C . LEU A 1 504 ? -6.221 7.645 23.980 1.00 91.38 504 LEU A C 1
ATOM 3825 O O . LEU A 1 504 ? -5.671 8.393 24.795 1.00 91.38 504 LEU A O 1
ATOM 3829 N N . PRO A 1 505 ? -5.714 6.438 23.668 1.00 86.81 505 PRO A N 1
ATOM 3830 C CA . PRO A 1 505 ? -4.425 5.985 24.171 1.00 86.81 505 PRO A CA 1
ATOM 3831 C C . PRO A 1 505 ? -3.298 6.877 23.633 1.00 86.81 505 PRO A C 1
ATOM 3833 O O . PRO A 1 505 ? -3.425 7.492 22.576 1.00 86.81 505 PRO A O 1
ATOM 3836 N N . ALA A 1 506 ? -2.160 6.910 24.330 1.00 75.75 506 ALA A N 1
ATOM 3837 C CA . ALA A 1 506 ? -0.988 7.639 23.852 1.00 75.75 506 ALA A CA 1
ATOM 3838 C C . ALA A 1 506 ? -0.546 7.129 22.465 1.00 75.75 506 ALA A C 1
ATOM 3840 O O . ALA A 1 506 ? -0.489 5.914 22.229 1.00 75.75 506 ALA A O 1
ATOM 3841 N N . SER A 1 507 ? -0.202 8.058 21.564 1.00 58.47 507 SER A N 1
ATOM 3842 C CA . SER A 1 507 ? 0.158 7.773 20.167 1.00 58.47 507 SER A CA 1
ATOM 3843 C C . SER A 1 507 ? 1.325 6.781 20.066 1.00 58.47 507 SER A C 1
ATOM 3845 O O . SER A 1 507 ? 1.275 5.852 19.259 1.00 58.47 507 SER A O 1
ATOM 3847 N N . THR A 1 508 ? 2.304 6.877 20.976 1.00 53.75 508 THR A N 1
ATOM 3848 C CA . THR A 1 508 ? 3.424 5.934 21.115 1.00 53.75 508 THR A CA 1
ATOM 3849 C C . THR A 1 508 ? 3.402 5.223 22.478 1.00 53.75 508 THR A C 1
ATOM 3851 O O . THR A 1 508 ? 3.454 5.887 23.517 1.00 53.75 508 THR A O 1
ATOM 3854 N N . PRO A 1 509 ? 3.364 3.876 22.521 1.00 49.88 509 PRO A N 1
ATOM 3855 C CA . PRO A 1 509 ? 3.548 3.115 23.754 1.00 49.88 509 PRO A CA 1
ATOM 3856 C C . PRO A 1 509 ? 5.038 3.116 24.126 1.00 49.88 509 PRO A C 1
ATOM 3858 O O . PRO A 1 509 ? 5.767 2.158 23.893 1.00 49.88 509 PRO A O 1
ATOM 3861 N N . SER A 1 510 ? 5.513 4.239 24.654 1.00 48.25 510 SER A N 1
ATOM 3862 C CA . SER A 1 510 ? 6.844 4.365 25.242 1.00 48.25 510 SER A CA 1
ATOM 3863 C C . SER A 1 510 ? 6.720 4.358 26.760 1.00 48.25 510 SER A C 1
ATOM 3865 O O . SER A 1 510 ? 5.872 5.063 27.302 1.00 48.25 510 SER A O 1
ATOM 3867 N N . SER A 1 511 ? 7.619 3.661 27.461 1.00 48.47 511 SER A N 1
ATOM 3868 C CA . SER A 1 511 ? 7.726 3.737 28.927 1.00 48.47 511 SER A CA 1
ATOM 3869 C C . SER A 1 511 ? 8.089 5.138 29.447 1.00 48.47 511 SER A C 1
ATOM 3871 O O . SER A 1 511 ? 8.065 5.363 30.654 1.00 48.47 511 SER A O 1
ATOM 3873 N N . SER A 1 512 ? 8.435 6.077 28.556 1.00 50.59 512 SER A N 1
ATOM 3874 C CA . SER A 1 512 ? 8.770 7.466 28.886 1.00 50.59 512 SER A CA 1
ATOM 3875 C C . SER A 1 512 ? 7.645 8.479 28.646 1.00 50.59 512 SER A C 1
ATOM 3877 O O . SER A 1 512 ? 7.774 9.617 29.099 1.00 50.59 512 SER A O 1
ATOM 3879 N N . SER A 1 513 ? 6.563 8.109 27.951 1.00 56.19 513 SER A N 1
ATOM 3880 C CA . SER A 1 513 ? 5.428 9.012 27.721 1.00 56.19 513 SER A CA 1
ATOM 3881 C C . SER A 1 513 ? 4.440 8.884 28.883 1.00 56.19 513 SER A C 1
ATOM 3883 O O . SER A 1 513 ? 4.070 7.760 29.225 1.00 56.19 513 SER A O 1
ATOM 3885 N N . PRO A 1 514 ? 3.993 9.988 29.509 1.00 71.56 514 PRO A N 1
ATOM 3886 C CA . PRO A 1 514 ? 2.990 9.905 30.561 1.00 71.56 514 PRO A CA 1
ATOM 3887 C C . PRO A 1 514 ? 1.672 9.353 29.993 1.00 71.56 514 PRO A C 1
ATOM 3889 O O . PRO A 1 514 ? 1.325 9.672 28.850 1.00 71.56 514 PRO A O 1
ATOM 3892 N N . PRO A 1 515 ? 0.930 8.540 30.765 1.00 83.44 515 PRO A N 1
ATOM 3893 C CA . PRO A 1 515 ? -0.350 8.012 30.319 1.00 83.44 515 PRO A CA 1
ATOM 3894 C C . PRO A 1 515 ? -1.364 9.149 30.084 1.00 83.44 515 PRO A C 1
ATOM 3896 O O . PRO A 1 515 ? -1.251 10.219 30.699 1.00 83.44 515 PRO A O 1
ATOM 3899 N N . PRO A 1 516 ? -2.368 8.937 29.213 1.00 90.75 516 PRO A N 1
ATOM 3900 C CA . PRO A 1 516 ? -3.500 9.844 29.068 1.00 90.75 516 PRO A CA 1
ATOM 3901 C C . PRO A 1 516 ? -4.171 10.118 30.416 1.00 90.75 516 PRO A C 1
ATOM 3903 O O . PRO A 1 516 ? -4.185 9.267 31.308 1.00 90.75 516 PRO A O 1
ATOM 3906 N N . LYS A 1 517 ? -4.753 11.311 30.552 1.00 94.69 517 LYS A N 1
ATOM 3907 C CA . LYS A 1 517 ? -5.307 11.788 31.820 1.00 94.69 517 LYS A CA 1
ATOM 3908 C C . LYS A 1 517 ? -6.828 11.844 31.783 1.00 94.69 517 LYS A C 1
ATOM 3910 O O . LYS A 1 517 ? -7.398 12.503 30.915 1.00 94.69 517 LYS A O 1
ATOM 3915 N N . VAL A 1 518 ? -7.471 11.209 32.758 1.00 96.00 518 VAL A N 1
ATOM 3916 C CA . VAL A 1 518 ? -8.874 11.464 33.096 1.00 96.00 518 VAL A CA 1
ATOM 3917 C C . VAL A 1 518 ? -8.909 12.693 33.995 1.00 96.00 518 VAL A C 1
ATOM 3919 O O . VAL A 1 518 ? -8.439 12.642 35.131 1.00 96.00 518 VAL A O 1
ATOM 3922 N N . ILE A 1 519 ? -9.460 13.795 33.488 1.00 95.00 519 ILE A N 1
ATOM 3923 C CA . ILE A 1 519 ? -9.519 15.070 34.205 1.00 95.00 519 ILE A CA 1
ATOM 3924 C C . ILE A 1 519 ? -10.837 15.155 34.970 1.00 95.00 519 ILE A C 1
ATOM 3926 O O . ILE A 1 519 ? -11.912 15.297 34.384 1.00 95.00 519 ILE A O 1
ATOM 3930 N N . VAL A 1 520 ? -10.759 15.101 36.296 1.00 94.44 520 VAL A N 1
ATOM 3931 C CA . VAL A 1 520 ? -11.919 15.158 37.187 1.00 94.44 520 VAL A CA 1
ATOM 3932 C C . VAL A 1 520 ? -12.233 16.621 37.527 1.00 94.44 520 VAL A C 1
ATOM 3934 O O . VAL A 1 520 ? -11.415 17.291 38.166 1.00 94.44 520 VAL A O 1
ATOM 3937 N N . PRO A 1 521 ? -13.409 17.158 37.142 1.00 91.56 521 PRO A N 1
ATOM 3938 C CA . PRO A 1 521 ? -13.792 18.509 37.535 1.00 91.56 521 PRO A CA 1
ATOM 3939 C C . PRO A 1 521 ? -13.875 18.640 39.059 1.00 91.56 521 PRO A C 1
ATOM 3941 O O . PRO A 1 521 ? -14.312 17.724 39.762 1.00 91.56 521 PRO A O 1
ATOM 3944 N N . ARG A 1 522 ? -13.526 19.817 39.591 1.00 86.50 522 ARG A N 1
ATOM 3945 C CA . ARG A 1 522 ? -13.576 20.052 41.044 1.00 86.50 522 ARG A CA 1
ATOM 3946 C C . ARG A 1 522 ? -14.964 19.772 41.622 1.00 86.50 522 ARG A C 1
ATOM 3948 O O . ARG A 1 522 ? -15.947 20.357 41.173 1.00 86.50 522 ARG A O 1
ATOM 3955 N N . GLY A 1 523 ? -15.012 18.974 42.690 1.00 85.88 523 GLY A N 1
ATOM 3956 C CA . GLY A 1 523 ? -16.250 18.624 43.398 1.00 85.88 523 GLY A CA 1
ATOM 3957 C C . GLY A 1 523 ? -16.998 17.426 42.810 1.00 85.88 523 GLY A C 1
ATOM 3958 O O . GLY A 1 523 ? -18.095 17.111 43.272 1.00 85.88 523 GLY A O 1
ATOM 3959 N N . ILE A 1 524 ? -16.425 16.756 41.811 1.00 93.50 524 ILE A N 1
ATOM 3960 C CA . ILE A 1 524 ? -16.956 15.512 41.267 1.00 93.50 524 ILE A CA 1
ATOM 3961 C C . ILE A 1 524 ? -16.286 14.320 41.944 1.00 93.50 524 ILE A C 1
ATOM 3963 O O . ILE A 1 524 ? -15.066 14.255 42.054 1.00 93.50 524 ILE A O 1
ATOM 3967 N N . GLU A 1 525 ? -17.102 13.361 42.370 1.00 94.56 525 GLU A N 1
ATOM 3968 C CA . GLU A 1 525 ? -16.641 12.054 42.832 1.00 94.56 525 GLU A CA 1
ATOM 3969 C C . GLU A 1 525 ? -16.806 11.072 41.679 1.00 94.56 525 GLU A C 1
ATOM 3971 O O . GLU A 1 525 ? -17.921 10.891 41.184 1.00 94.56 525 GLU A O 1
ATOM 3976 N N . VAL A 1 526 ? -15.721 10.447 41.230 1.00 96.69 526 VAL A N 1
ATOM 3977 C CA . VAL A 1 526 ? -15.742 9.540 40.077 1.00 96.69 526 VAL A CA 1
ATOM 3978 C C . VAL A 1 526 ? -15.623 8.077 40.482 1.00 96.69 526 VAL A C 1
ATOM 3980 O O . VAL A 1 526 ? -15.080 7.749 41.533 1.00 96.69 526 VAL A O 1
ATOM 3983 N N . ALA A 1 527 ? -16.135 7.190 39.634 1.00 96.81 527 ALA A N 1
ATOM 3984 C CA . ALA A 1 527 ? -15.990 5.746 39.768 1.00 96.81 527 ALA A CA 1
ATOM 3985 C C . ALA A 1 527 ? -15.711 5.091 38.410 1.00 96.81 527 ALA A C 1
ATOM 3987 O O . ALA A 1 527 ? -16.172 5.600 37.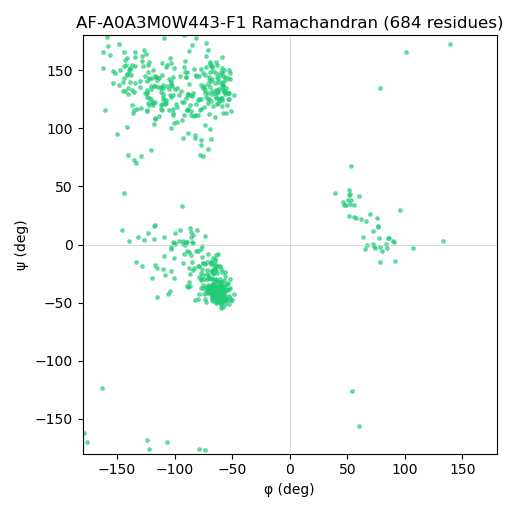385 1.00 96.81 527 ALA A O 1
ATOM 3988 N N . HIS A 1 528 ? -14.993 3.967 38.426 1.00 97.00 528 HIS A N 1
ATOM 3989 C CA . HIS A 1 528 ? -14.593 3.221 37.229 1.00 97.00 528 HIS A CA 1
ATOM 3990 C C . HIS A 1 528 ? -15.554 2.070 36.901 1.00 97.00 528 HIS A C 1
ATOM 3992 O O . HIS A 1 528 ? -16.055 1.396 37.800 1.00 97.00 528 HIS A O 1
ATOM 3998 N N . GLU A 1 529 ? -15.763 1.814 35.610 1.00 96.25 529 GLU A N 1
ATOM 3999 C CA . GLU A 1 529 ? -16.548 0.688 35.090 1.00 96.25 529 GLU A CA 1
ATOM 4000 C C . GLU A 1 529 ? -15.824 0.156 33.830 1.00 96.25 529 GLU A C 1
ATOM 4002 O O . GLU A 1 529 ? -15.881 0.792 32.784 1.00 96.25 529 GLU A O 1
ATOM 4007 N N . ILE A 1 530 ? -15.072 -0.956 33.910 1.00 97.56 530 ILE A N 1
ATOM 4008 C CA . ILE A 1 530 ? -14.442 -1.566 32.714 1.00 97.56 530 ILE A CA 1
ATOM 4009 C C . ILE A 1 530 ? -15.483 -2.303 31.871 1.00 97.56 530 ILE A C 1
ATOM 4011 O O . ILE A 1 530 ? -16.288 -3.065 32.414 1.00 97.56 530 ILE A O 1
ATOM 4015 N N . GLU A 1 531 ? -15.456 -2.110 30.554 1.00 97.38 531 GLU A N 1
ATOM 4016 C CA . GLU A 1 531 ? -16.410 -2.706 29.619 1.00 97.38 531 GLU A CA 1
ATOM 4017 C C . GLU A 1 531 ? -15.733 -3.152 28.319 1.00 97.38 531 GLU A C 1
ATOM 4019 O O . GLU A 1 531 ? -14.819 -2.496 27.814 1.00 97.38 531 GLU A O 1
ATOM 4024 N N . LEU A 1 532 ? -16.232 -4.251 27.744 1.00 97.50 532 LEU A N 1
ATOM 4025 C CA . LEU A 1 532 ? -15.968 -4.584 26.347 1.00 97.50 532 LEU A CA 1
ATOM 4026 C C . LEU A 1 532 ? -16.850 -3.689 25.464 1.00 97.50 532 LEU A C 1
ATOM 4028 O O . LEU A 1 532 ? -18.070 -3.637 25.619 1.00 97.50 532 LEU A O 1
ATOM 4032 N N . GLY A 1 533 ? -16.230 -2.968 24.543 1.00 96.94 533 GLY A N 1
ATOM 4033 C CA . GLY A 1 533 ? -16.879 -2.119 23.555 1.00 96.94 533 GLY A CA 1
ATOM 4034 C C . GLY A 1 533 ? -16.900 -2.773 22.179 1.00 96.94 533 GLY A C 1
ATOM 4035 O O . GLY A 1 533 ? -15.909 -3.345 21.730 1.00 96.94 533 GLY A O 1
ATOM 4036 N N . LEU A 1 534 ? -18.032 -2.671 21.492 1.00 95.25 534 LEU A N 1
ATOM 4037 C CA . LEU A 1 534 ? -18.229 -3.140 20.123 1.00 95.25 534 LEU A CA 1
ATOM 4038 C C . LEU A 1 534 ? -18.146 -1.947 19.176 1.00 95.25 534 LEU A C 1
ATOM 4040 O O . LEU A 1 534 ? -18.880 -0.984 19.378 1.00 95.25 534 LEU A O 1
ATOM 4044 N N . ILE A 1 535 ? -17.331 -2.028 18.126 1.00 91.94 535 ILE A N 1
ATOM 4045 C CA . ILE A 1 535 ? -17.335 -1.024 17.055 1.00 91.94 535 ILE A CA 1
ATOM 4046 C C . ILE A 1 535 ? -18.263 -1.514 15.947 1.00 91.94 535 ILE A C 1
ATOM 4048 O O . ILE A 1 535 ? -18.077 -2.604 15.407 1.00 91.94 535 ILE A O 1
ATOM 4052 N N . ILE A 1 536 ? -19.273 -0.728 15.594 1.00 84.81 536 ILE A N 1
ATOM 4053 C CA . ILE A 1 536 ? -20.298 -1.131 14.626 1.00 84.81 536 ILE A CA 1
ATOM 4054 C C . ILE A 1 536 ? -19.780 -1.038 13.177 1.00 84.81 536 ILE A C 1
ATOM 4056 O O . ILE A 1 536 ? -19.130 -0.063 12.803 1.00 84.81 536 ILE A O 1
ATOM 4060 N N . ALA A 1 537 ? -20.096 -2.044 12.349 1.00 71.38 537 ALA A N 1
ATOM 4061 C CA . ALA A 1 537 ? -19.961 -2.027 10.886 1.00 71.38 537 ALA A CA 1
ATOM 4062 C C . ALA A 1 537 ? -21.032 -2.928 10.249 1.00 71.38 537 ALA A C 1
ATOM 4064 O O . ALA A 1 537 ? -20.875 -4.147 10.166 1.00 71.38 537 ALA A O 1
ATOM 4065 N N . LEU A 1 538 ? -22.160 -2.334 9.852 1.00 49.84 538 LEU A N 1
ATOM 4066 C CA . LEU A 1 538 ? -23.366 -3.076 9.473 1.00 49.84 538 LEU A CA 1
ATOM 4067 C C . LEU A 1 538 ? -23.127 -4.059 8.306 1.00 49.84 538 LEU A C 1
ATOM 4069 O O . LEU A 1 538 ? -22.472 -3.694 7.333 1.00 49.84 538 LEU A O 1
ATOM 4073 N N . PRO A 1 539 ? -23.681 -5.292 8.366 1.00 45.16 539 PRO A N 1
ATOM 4074 C CA . PRO A 1 539 ? -24.631 -5.816 9.362 1.00 45.16 539 PRO A CA 1
ATOM 4075 C C . PRO A 1 539 ? -23.980 -6.404 10.633 1.00 45.16 539 PRO A C 1
ATOM 4077 O O . PRO A 1 539 ? -24.654 -7.077 11.410 1.00 45.16 539 PRO A O 1
ATOM 4080 N N . LEU A 1 540 ? -22.678 -6.205 10.841 1.00 64.06 540 LEU A N 1
ATOM 4081 C CA . LEU A 1 540 ? -21.886 -6.840 11.894 1.00 64.06 540 LEU A CA 1
ATOM 4082 C C . LEU A 1 540 ? -21.169 -5.803 12.788 1.00 64.06 540 LEU A C 1
ATOM 4084 O O . LEU A 1 540 ? -21.449 -4.607 12.802 1.00 64.06 540 LEU A O 1
ATOM 4088 N N . ILE A 1 541 ? -20.249 -6.309 13.599 1.00 81.44 541 ILE A N 1
ATOM 4089 C CA . ILE A 1 541 ? -19.242 -5.561 14.361 1.00 81.44 541 ILE A CA 1
ATOM 4090 C C . ILE A 1 541 ? -17.985 -5.459 13.468 1.00 81.44 541 ILE A C 1
ATOM 4092 O O . ILE A 1 541 ? -17.759 -6.375 12.684 1.00 81.44 541 ILE A O 1
ATOM 4096 N N . SER A 1 542 ? -17.164 -4.410 13.519 1.00 76.25 542 SER A N 1
ATOM 4097 C CA . SER A 1 542 ? -15.855 -4.367 12.823 1.00 76.25 542 SER A CA 1
ATOM 4098 C C . SER A 1 542 ? -14.732 -4.934 13.689 1.00 76.25 542 SER A C 1
ATOM 4100 O O . SER A 1 542 ? -13.864 -5.652 13.200 1.00 76.25 542 SER A O 1
ATOM 4102 N N . GLY A 1 543 ? -14.802 -4.677 14.989 1.00 87.81 543 GLY A N 1
ATOM 4103 C CA . GLY A 1 543 ? -13.882 -5.154 16.009 1.00 87.81 543 GLY A CA 1
ATOM 4104 C C . GLY A 1 543 ? -14.326 -4.665 17.380 1.00 87.81 543 GLY A C 1
ATOM 4105 O O . GLY A 1 543 ? -15.476 -4.257 17.566 1.00 87.81 543 GLY A O 1
ATOM 4106 N N . TYR A 1 544 ? -13.408 -4.704 18.331 1.00 94.81 544 TYR A N 1
ATOM 4107 C CA . TYR A 1 544 ? -13.671 -4.362 19.718 1.00 94.81 544 TYR A CA 1
ATOM 4108 C C . TYR A 1 544 ? -12.717 -3.277 20.208 1.00 94.81 544 TYR A C 1
ATOM 4110 O O . TYR A 1 544 ? -11.679 -3.011 19.604 1.00 94.81 544 TYR A O 1
ATOM 4118 N N . VAL A 1 545 ? -13.072 -2.671 21.327 1.00 96.62 545 VAL A N 1
ATOM 4119 C CA . VAL A 1 545 ? -12.207 -1.827 22.155 1.00 96.62 545 VAL A CA 1
ATOM 4120 C C . VAL A 1 545 ? -12.500 -2.164 23.605 1.00 96.62 545 VAL A C 1
ATOM 4122 O O . VAL A 1 545 ? -13.619 -2.548 23.929 1.00 96.62 545 VAL A O 1
ATOM 4125 N N . MET A 1 546 ? -11.532 -2.003 24.492 1.00 97.75 546 MET A N 1
ATOM 4126 C CA . MET A 1 546 ? -11.848 -1.851 25.907 1.00 97.75 546 MET A CA 1
ATOM 4127 C C . MET A 1 546 ? -12.238 -0.399 26.164 1.00 97.75 546 MET A C 1
ATOM 4129 O O . MET A 1 546 ? -11.696 0.509 25.532 1.00 97.75 546 MET A O 1
ATOM 4133 N N . GLY A 1 547 ? -13.175 -0.181 27.082 1.00 97.62 547 GLY A N 1
ATOM 4134 C CA . GLY A 1 547 ? -13.574 1.146 27.533 1.00 97.62 547 GLY A CA 1
ATOM 4135 C C . GLY A 1 547 ? -13.674 1.201 29.051 1.00 97.62 547 GLY A C 1
ATOM 4136 O O . GLY A 1 547 ? -14.176 0.265 29.668 1.00 97.62 547 GLY A O 1
ATOM 4137 N N . ILE A 1 548 ? -13.214 2.294 29.654 1.00 98.06 548 ILE A N 1
ATOM 4138 C CA . ILE A 1 548 ? -13.480 2.601 31.063 1.00 98.06 548 ILE A CA 1
ATOM 4139 C C . ILE A 1 548 ? -14.604 3.636 31.098 1.00 98.06 548 ILE A C 1
ATOM 4141 O O . ILE A 1 548 ? -14.390 4.810 30.814 1.00 98.06 548 ILE A O 1
ATOM 4145 N N . ASP A 1 549 ? -15.819 3.224 31.445 1.00 97.00 549 ASP A N 1
ATOM 4146 C CA . ASP A 1 549 ? -16.942 4.140 31.628 1.00 97.00 549 ASP A CA 1
ATOM 4147 C C . ASP A 1 549 ? -16.832 4.864 32.981 1.00 97.00 549 ASP A C 1
ATOM 4149 O O . ASP A 1 549 ? -17.388 4.466 34.011 1.00 97.00 549 ASP A O 1
ATOM 4153 N N . VAL A 1 550 ? -16.087 5.971 32.981 1.00 97.62 550 VAL A N 1
ATOM 4154 C CA . VAL A 1 550 ? -15.952 6.823 34.161 1.00 97.62 550 VAL A CA 1
ATOM 4155 C C . VAL A 1 550 ? -17.269 7.552 34.413 1.00 97.62 550 VAL A C 1
ATOM 4157 O O . VAL A 1 550 ? -17.865 8.172 33.528 1.00 97.62 550 VAL A O 1
ATOM 4160 N N . THR A 1 551 ? -17.726 7.486 35.661 1.00 96.19 551 THR A N 1
ATOM 4161 C CA . THR A 1 551 ? -19.008 8.053 36.086 1.00 96.19 551 THR A CA 1
ATOM 4162 C C . THR A 1 551 ? -18.811 9.067 37.197 1.00 96.19 551 THR A C 1
ATOM 4164 O O . THR A 1 551 ? -18.297 8.702 38.250 1.00 96.19 551 THR A O 1
ATOM 4167 N N . ALA A 1 552 ? -19.319 10.291 37.027 1.00 95.94 552 ALA A N 1
ATOM 4168 C CA . ALA A 1 552 ? -19.498 11.253 38.117 1.00 95.94 552 ALA A CA 1
ATOM 4169 C C . ALA A 1 552 ? -20.607 10.753 39.058 1.00 95.94 552 ALA A C 1
ATOM 4171 O O . ALA A 1 552 ? -21.802 10.977 38.838 1.00 95.94 552 ALA A O 1
ATOM 4172 N N . ARG A 1 553 ? -20.224 9.997 40.084 1.00 93.81 553 ARG A N 1
ATOM 4173 C CA . ARG A 1 553 ? -21.125 9.193 40.906 1.00 93.81 553 ARG A CA 1
ATOM 4174 C C . ARG A 1 553 ? -22.056 10.048 41.754 1.00 93.81 553 ARG A C 1
ATOM 4176 O O . ARG A 1 553 ? -23.246 9.741 41.827 1.00 93.81 553 ARG A O 1
ATOM 4183 N N . ASN A 1 554 ? -21.553 11.136 42.332 1.00 93.44 554 ASN A N 1
ATOM 4184 C CA . ASN A 1 554 ? -22.372 12.092 43.076 1.00 93.44 554 ASN A CA 1
ATOM 4185 C C . ASN A 1 554 ? -23.462 12.724 42.185 1.00 93.44 554 ASN A C 1
ATOM 4187 O O . ASN A 1 554 ? -24.633 12.742 42.568 1.00 93.44 554 ASN A O 1
ATOM 4191 N N . VAL A 1 555 ? -23.117 13.120 40.954 1.00 93.75 555 VAL A N 1
ATOM 4192 C CA . VAL A 1 555 ? -24.075 13.649 39.961 1.00 93.75 555 VAL A CA 1
ATOM 4193 C C . VAL A 1 555 ? -25.085 12.581 39.526 1.00 93.75 555 VAL A C 1
ATOM 4195 O O . VAL A 1 555 ? -26.277 12.859 39.388 1.00 93.75 555 VAL A O 1
ATOM 4198 N N . GLN A 1 556 ? -24.644 11.332 39.347 1.00 93.31 556 GLN A N 1
ATOM 4199 C CA . GLN A 1 556 ? -25.537 10.230 38.984 1.00 93.31 556 GLN A CA 1
ATOM 4200 C C . GLN A 1 556 ? -26.573 9.950 40.084 1.00 93.31 556 GLN A C 1
ATOM 4202 O O . GLN A 1 556 ? -27.742 9.693 39.781 1.00 93.31 556 GLN A O 1
ATOM 4207 N N . TRP A 1 557 ? -26.168 9.980 41.358 1.00 91.81 557 TRP A N 1
ATOM 4208 C CA . TRP A 1 557 ? -27.088 9.774 42.479 1.00 91.81 557 TRP A CA 1
ATOM 4209 C C . TRP A 1 557 ? -28.144 10.864 42.566 1.00 91.81 557 TRP A C 1
ATOM 4211 O O . TRP A 1 557 ? -29.325 10.568 42.769 1.00 91.81 557 TRP A O 1
ATOM 4221 N N . GLU A 1 558 ? -27.740 12.109 42.347 1.00 91.44 558 GLU A N 1
ATOM 4222 C CA . GLU A 1 558 ? -28.665 13.226 42.264 1.00 91.44 558 GLU A CA 1
ATOM 4223 C C . GLU A 1 558 ? -29.669 13.064 41.117 1.00 91.44 558 GLU A C 1
ATOM 4225 O O . GLU A 1 558 ? -30.878 13.169 41.350 1.00 91.44 558 GLU A O 1
ATOM 4230 N N . ALA A 1 559 ? -29.198 12.727 39.912 1.00 91.12 559 ALA A N 1
ATOM 4231 C CA . ALA A 1 559 ? -30.064 12.476 38.765 1.00 91.12 559 ALA A CA 1
ATOM 4232 C C . ALA A 1 559 ? -31.068 11.348 39.052 1.00 91.12 559 ALA A C 1
ATOM 4234 O O . ALA A 1 559 ? -32.262 11.512 38.809 1.00 91.12 559 ALA A O 1
ATOM 4235 N N . LYS A 1 560 ? -30.626 10.237 39.660 1.00 89.19 560 LYS A N 1
ATOM 4236 C CA . LYS A 1 560 ? -31.510 9.134 40.080 1.00 89.19 560 LYS A CA 1
ATOM 4237 C C . LYS A 1 560 ? -32.571 9.592 41.082 1.00 89.19 560 LYS A C 1
ATOM 4239 O O . LYS A 1 560 ? -33.739 9.261 40.905 1.00 89.19 560 LYS A O 1
ATOM 4244 N N . ARG A 1 561 ? -32.193 10.376 42.099 1.00 91.94 561 ARG A N 1
ATOM 4245 C CA . ARG A 1 561 ? -33.124 10.917 43.107 1.00 91.94 561 ARG A CA 1
ATOM 4246 C C . ARG A 1 561 ? -34.179 11.835 42.480 1.00 91.94 561 ARG A C 1
ATOM 4248 O O . ARG A 1 561 ? -35.327 11.812 42.912 1.00 91.94 561 ARG A O 1
ATOM 4255 N N . LYS A 1 562 ? -33.791 12.633 41.480 1.00 92.12 562 LYS A N 1
ATOM 4256 C CA . LYS A 1 562 ? -34.674 13.568 40.761 1.00 92.12 562 LYS A CA 1
ATOM 4257 C C . LYS A 1 562 ? -35.411 12.925 39.568 1.00 92.12 562 LYS A C 1
ATOM 4259 O O . LYS A 1 562 ? -36.262 13.578 38.976 1.00 92.12 562 LYS A O 1
ATOM 4264 N N . GLY A 1 563 ? -35.103 11.676 39.205 1.00 91.00 563 GLY A N 1
ATOM 4265 C CA . GLY A 1 563 ? -35.660 11.007 38.020 1.00 91.00 563 GLY A CA 1
ATOM 4266 C C . GLY A 1 563 ? -35.167 11.573 36.678 1.00 91.00 563 GLY A C 1
ATOM 4267 O O . GLY A 1 563 ? -35.880 11.483 35.683 1.00 91.00 563 GLY A O 1
ATOM 4268 N N . LEU A 1 564 ? -33.976 12.178 36.647 1.00 91.12 564 LEU A N 1
ATOM 4269 C CA . LEU A 1 564 ? -33.390 12.825 35.467 1.00 91.12 564 LEU A CA 1
ATOM 4270 C C . LEU A 1 564 ? -32.515 11.861 34.632 1.00 91.12 564 LEU A C 1
ATOM 4272 O O . LEU A 1 564 ? -31.998 10.874 35.171 1.00 91.12 564 LEU A O 1
ATOM 4276 N N . PRO A 1 565 ? -32.290 12.150 33.331 1.00 89.94 565 PRO A N 1
ATOM 4277 C CA . PRO A 1 565 ? -31.348 11.407 32.490 1.00 89.94 565 PRO A CA 1
ATOM 4278 C C . PRO A 1 565 ? -29.911 11.421 33.032 1.00 89.94 565 PRO A C 1
ATOM 4280 O O . PRO A 1 565 ? -29.480 12.373 33.677 1.00 89.94 565 PRO A O 1
ATOM 4283 N N . TRP A 1 566 ? -29.135 10.378 32.725 1.00 91.75 566 TRP A N 1
ATOM 4284 C CA . TRP A 1 566 ? -27.768 10.211 33.250 1.00 91.75 566 TRP A CA 1
ATOM 4285 C C . TRP A 1 566 ? -26.688 10.948 32.445 1.00 91.75 566 TRP A C 1
ATOM 4287 O O . TRP A 1 566 ? -25.509 10.856 32.787 1.00 91.75 566 TRP A O 1
ATOM 4297 N N . SER A 1 567 ? -27.076 11.689 31.402 1.00 89.12 567 SER A N 1
ATOM 4298 C CA . SER A 1 567 ? -26.171 12.296 30.418 1.00 89.12 567 SER A CA 1
ATOM 4299 C C . SER A 1 567 ? -25.066 13.142 31.050 1.00 89.12 567 SER A C 1
ATOM 4301 O O . SER A 1 567 ? -23.909 12.971 30.691 1.00 89.12 567 SER A O 1
ATOM 4303 N N . ILE A 1 568 ? -25.388 13.984 32.042 1.00 91.19 568 ILE A N 1
ATOM 4304 C CA . ILE A 1 568 ? -24.383 14.824 32.718 1.00 91.19 568 ILE A CA 1
ATOM 4305 C C . ILE A 1 568 ? -23.354 13.947 33.437 1.00 91.19 568 ILE A C 1
ATOM 4307 O O . ILE A 1 568 ? -22.155 14.106 33.250 1.00 91.19 568 ILE A O 1
ATOM 4311 N N . SER A 1 569 ? -23.816 12.963 34.216 1.00 94.06 569 SER A N 1
ATOM 4312 C CA . SER A 1 569 ? -22.921 12.114 35.012 1.00 94.06 569 SER A CA 1
ATOM 4313 C C . SER A 1 569 ? -21.978 11.235 34.187 1.00 94.06 569 SER A C 1
ATOM 4315 O O . SER A 1 569 ? -20.983 10.737 34.711 1.00 94.06 569 SER A O 1
ATOM 4317 N N . LYS A 1 570 ? -22.311 11.023 32.912 1.00 94.69 570 LYS A N 1
ATOM 4318 C CA . LYS A 1 570 ? -21.600 10.138 31.990 1.00 94.69 570 LYS A CA 1
ATOM 4319 C C . LYS A 1 570 ? -20.838 10.905 30.900 1.00 94.69 570 LYS A C 1
ATOM 4321 O O . LYS A 1 570 ? -20.064 10.278 30.184 1.00 94.69 570 LYS A O 1
ATOM 4326 N N . GLY A 1 571 ? -21.047 12.219 30.775 1.00 92.94 571 GLY A N 1
ATOM 4327 C CA . GLY A 1 571 ? -20.650 13.006 29.606 1.00 92.94 571 GLY A CA 1
ATOM 4328 C C . GLY A 1 571 ? -19.621 14.106 29.832 1.00 92.94 571 GLY A C 1
ATOM 4329 O O . GLY A 1 571 ? -19.513 14.977 28.978 1.00 92.94 571 GLY A O 1
ATOM 4330 N N . PHE A 1 572 ? -18.888 14.086 30.945 1.00 94.75 572 PHE A N 1
ATOM 4331 C CA . PHE A 1 572 ? -17.703 14.934 31.085 1.00 94.75 572 PHE A CA 1
ATOM 4332 C C . PHE A 1 572 ? -16.634 14.530 30.061 1.00 94.75 572 PHE A C 1
ATOM 4334 O O . PHE A 1 572 ? -16.502 13.351 29.718 1.00 94.75 572 PHE A O 1
ATOM 4341 N N . ASP A 1 573 ? -15.859 15.504 29.592 1.00 93.12 573 ASP A N 1
ATOM 4342 C CA . ASP A 1 573 ? -14.722 15.227 28.716 1.00 93.12 573 ASP A CA 1
ATOM 4343 C C . ASP A 1 573 ? -13.725 14.305 29.433 1.00 93.12 573 ASP A C 1
ATOM 4345 O O . ASP A 1 573 ? -13.598 14.340 30.659 1.00 93.12 573 ASP A O 1
ATOM 4349 N N . THR A 1 574 ? -13.033 13.455 28.674 1.00 95.19 574 THR A N 1
ATOM 4350 C CA . THR A 1 574 ? -12.101 12.411 29.153 1.00 95.19 574 THR A CA 1
ATOM 4351 C C . THR A 1 574 ? -12.705 11.239 29.948 1.00 95.19 574 THR A C 1
ATOM 4353 O O . THR A 1 574 ? -11.973 10.327 30.325 1.00 95.19 574 THR A O 1
ATOM 4356 N N . PHE A 1 575 ? -14.024 11.199 30.192 1.00 97.31 575 PHE A N 1
ATOM 4357 C CA . PHE A 1 575 ? -14.671 10.146 31.003 1.00 97.31 575 PHE A CA 1
ATOM 4358 C C . PHE A 1 575 ? -14.932 8.825 30.258 1.00 97.31 575 PHE A C 1
ATOM 4360 O O . PHE A 1 575 ? -15.682 7.969 30.741 1.00 97.31 575 PHE A O 1
ATOM 4367 N N . LEU A 1 576 ? -14.353 8.652 29.075 1.00 97.81 576 LEU A N 1
ATOM 4368 C CA . LEU A 1 576 ? -14.333 7.386 28.358 1.00 97.81 576 LEU A CA 1
ATOM 4369 C C . LEU A 1 576 ? -12.938 7.088 27.796 1.00 97.81 576 LEU A C 1
ATOM 4371 O O . LEU A 1 576 ? -12.738 7.169 26.582 1.00 97.81 576 LEU A O 1
ATOM 4375 N N . PRO A 1 577 ? -11.960 6.731 28.644 1.00 97.62 577 PRO A N 1
ATOM 4376 C CA . PRO A 1 577 ? -10.748 6.074 28.175 1.00 97.62 577 PRO A CA 1
ATOM 4377 C C . PRO A 1 577 ? -11.071 4.842 27.340 1.00 97.62 577 PRO A C 1
ATOM 4379 O O . PRO A 1 577 ? -11.844 3.990 27.786 1.00 97.62 577 PRO A O 1
ATOM 4382 N N . ILE A 1 578 ? -10.464 4.735 26.160 1.00 96.44 578 ILE A N 1
ATOM 4383 C CA . ILE A 1 578 ? -10.569 3.554 25.297 1.00 96.44 578 ILE A CA 1
ATOM 4384 C C . ILE A 1 578 ? -9.195 2.967 24.970 1.00 96.44 578 ILE A C 1
ATOM 4386 O O . ILE A 1 578 ? -8.181 3.664 24.982 1.00 96.44 578 ILE A O 1
ATOM 4390 N N . SER A 1 579 ? -9.161 1.670 24.666 1.00 94.62 579 SER A N 1
ATOM 4391 C CA . SER A 1 579 ? -7.957 0.995 24.174 1.00 94.62 579 SER A CA 1
ATOM 4392 C C . SER A 1 579 ? -7.708 1.269 22.688 1.00 94.62 579 SER A C 1
ATOM 4394 O O . SER A 1 579 ? -8.450 1.991 22.018 1.00 94.62 579 SER A O 1
ATOM 4396 N N . ARG A 1 580 ? -6.672 0.630 22.135 1.00 89.56 580 ARG A N 1
ATOM 4397 C CA . ARG A 1 580 ? -6.502 0.530 20.680 1.00 89.56 580 ARG A CA 1
ATOM 4398 C C . ARG A 1 580 ? -7.544 -0.427 20.089 1.00 89.56 580 ARG A C 1
ATOM 4400 O O . ARG A 1 580 ? -8.213 -1.164 20.815 1.00 89.56 580 ARG A O 1
ATOM 4407 N N . PHE A 1 581 ? -7.673 -0.406 18.762 1.00 88.06 581 PHE A N 1
ATOM 4408 C CA . PHE A 1 581 ? -8.546 -1.321 18.029 1.00 88.06 581 PHE A CA 1
ATOM 4409 C C . PHE A 1 581 ? -8.138 -2.780 18.257 1.00 88.06 581 PHE A C 1
ATOM 4411 O O . PHE A 1 581 ? -7.007 -3.173 17.960 1.00 88.06 581 PHE A O 1
ATOM 4418 N N . ILE A 1 582 ? -9.086 -3.592 18.711 1.00 87.44 582 ILE A N 1
ATOM 4419 C CA . ILE A 1 582 ? -8.941 -5.036 18.859 1.00 87.44 582 ILE A CA 1
ATOM 4420 C C . ILE A 1 582 ? -9.646 -5.695 17.675 1.00 87.44 582 ILE A C 1
ATOM 4422 O O . ILE A 1 582 ? -10.862 -5.580 17.507 1.00 87.44 582 ILE A O 1
ATOM 4426 N N . SER A 1 583 ? -8.897 -6.407 16.835 1.00 78.44 583 SER A N 1
ATOM 4427 C CA . SER A 1 583 ? -9.504 -7.112 15.702 1.00 78.44 583 SER A CA 1
ATOM 4428 C C . SER A 1 583 ? -10.384 -8.272 16.184 1.00 78.44 583 SER A C 1
ATOM 4430 O O . SER A 1 583 ? -10.117 -8.882 17.221 1.00 78.44 583 SER A O 1
ATOM 4432 N N . LYS A 1 584 ? -11.398 -8.655 15.398 1.00 81.12 584 LYS A N 1
ATOM 4433 C CA . LYS A 1 584 ? -12.241 -9.824 15.722 1.00 81.12 584 LYS A CA 1
ATOM 4434 C C . LYS A 1 584 ? -11.454 -11.105 15.944 1.00 81.12 584 LYS A C 1
ATOM 4436 O O . LYS A 1 584 ? -11.835 -11.930 16.759 1.00 81.12 584 LYS A O 1
ATOM 4441 N N . SER A 1 585 ? -10.363 -11.263 15.205 1.00 73.69 585 SER A N 1
ATOM 4442 C CA . SER A 1 585 ? -9.521 -12.449 15.284 1.00 73.69 585 SER A CA 1
ATOM 4443 C C . SER A 1 585 ? -8.830 -12.618 16.644 1.00 73.69 585 SER A C 1
ATOM 4445 O O . SER A 1 585 ? -8.455 -13.728 17.001 1.00 73.69 585 SER A O 1
ATOM 4447 N N . GLN A 1 586 ? -8.702 -11.532 17.411 1.00 81.44 586 GLN A N 1
ATOM 4448 C CA . GLN A 1 586 ? -8.112 -11.529 18.751 1.00 81.44 586 GLN A CA 1
ATOM 4449 C C . GLN A 1 586 ? -9.132 -11.832 19.849 1.00 81.44 586 GLN A C 1
ATOM 4451 O O . GLN A 1 586 ? -8.744 -12.252 20.931 1.00 81.44 586 GLN A O 1
ATOM 4456 N N . ILE A 1 587 ? -10.427 -11.654 19.569 1.00 85.81 587 ILE A N 1
ATOM 4457 C CA . ILE A 1 587 ? -11.528 -12.099 20.430 1.00 85.81 587 ILE A CA 1
ATOM 4458 C C . ILE A 1 587 ? -12.516 -12.889 19.553 1.00 85.81 587 ILE A C 1
ATOM 4460 O O . ILE A 1 587 ? -13.562 -12.356 19.156 1.00 85.81 587 ILE A O 1
ATOM 4464 N N . PRO A 1 588 ? -12.179 -14.149 19.198 1.00 77.06 588 PRO A N 1
ATOM 4465 C CA . PRO A 1 588 ? -12.995 -14.961 18.295 1.00 77.06 588 PRO A CA 1
ATOM 4466 C C . PRO A 1 588 ? -14.416 -15.177 18.823 1.00 77.06 588 PRO A C 1
ATOM 4468 O O . PRO A 1 588 ? -15.375 -15.141 18.052 1.00 77.06 588 PRO A O 1
ATOM 4471 N N . ASN A 1 589 ? -14.547 -15.359 20.142 1.00 85.69 589 ASN A N 1
ATOM 4472 C CA . ASN A 1 589 ? -15.820 -15.429 20.844 1.00 85.69 589 ASN A CA 1
ATOM 4473 C C . ASN A 1 589 ? -15.931 -14.279 21.866 1.00 85.69 589 ASN A C 1
ATOM 4475 O O . ASN A 1 589 ? -15.335 -14.360 22.940 1.00 85.69 589 ASN A O 1
ATOM 4479 N N . PRO A 1 590 ? -16.702 -13.212 21.584 1.00 89.69 590 PRO A N 1
ATOM 4480 C CA . PRO A 1 590 ? -16.848 -12.086 22.508 1.00 89.69 590 PRO A CA 1
ATOM 4481 C C . PRO A 1 590 ? -17.664 -12.417 23.766 1.00 89.69 590 PRO A C 1
ATOM 4483 O O . PRO A 1 590 ? -17.700 -11.612 24.696 1.00 89.69 590 PRO A O 1
ATOM 4486 N N . HIS A 1 591 ? -18.291 -13.595 23.826 1.00 90.62 591 HIS A N 1
ATOM 4487 C CA . HIS A 1 591 ? -18.979 -14.127 25.006 1.00 90.62 591 HIS A CA 1
ATOM 4488 C C . HIS A 1 591 ? -18.105 -15.070 25.838 1.00 90.62 591 HIS A C 1
ATOM 4490 O O . HIS A 1 591 ? -18.635 -15.784 26.681 1.00 90.62 591 HIS A O 1
ATOM 4496 N N . ASP A 1 592 ? -16.798 -15.114 25.587 1.00 92.12 592 ASP A N 1
ATOM 4497 C CA . ASP A 1 592 ? -15.843 -15.914 26.361 1.00 92.12 592 ASP A CA 1
ATOM 4498 C C . ASP A 1 592 ? -14.495 -15.191 26.509 1.00 92.12 592 ASP A C 1
ATOM 4500 O O . ASP A 1 592 ? -13.416 -15.741 26.307 1.00 92.12 592 ASP A O 1
ATOM 4504 N N . ALA A 1 593 ? -14.566 -13.899 26.815 1.00 94.69 593 ALA A N 1
ATOM 4505 C CA . ALA A 1 593 ? -13.409 -13.066 27.102 1.00 94.69 593 ALA A CA 1
ATOM 4506 C C . ALA A 1 593 ? -13.418 -12.681 28.584 1.00 94.69 593 ALA A C 1
ATOM 4508 O O . ALA A 1 593 ? -14.479 -12.470 29.168 1.00 94.69 593 ALA A O 1
ATOM 4509 N N . THR A 1 594 ? -12.251 -12.559 29.209 1.00 97.56 594 THR A N 1
ATOM 4510 C CA . THR A 1 594 ? -12.137 -12.090 30.596 1.00 97.56 594 THR A CA 1
ATOM 4511 C C . THR A 1 594 ? -11.701 -10.638 30.599 1.00 97.56 594 THR A C 1
ATOM 4513 O O . THR A 1 594 ? -10.580 -10.331 30.212 1.00 97.56 594 THR A O 1
ATOM 4516 N N . VAL A 1 595 ? -12.566 -9.733 31.050 1.00 97.75 595 VAL A N 1
ATOM 4517 C CA . VAL A 1 595 ? -12.216 -8.315 31.210 1.00 97.75 595 VAL A CA 1
ATOM 4518 C C . VAL A 1 595 ? -11.667 -8.079 32.609 1.00 97.75 595 VAL A C 1
ATOM 4520 O O . VAL A 1 595 ? -12.131 -8.693 33.573 1.00 97.75 595 VAL A O 1
ATOM 4523 N N . TRP A 1 596 ? -10.690 -7.188 32.743 1.00 98.00 596 TRP A N 1
ATOM 4524 C CA . TRP A 1 596 ? -10.065 -6.896 34.029 1.00 98.00 596 TRP A CA 1
ATOM 4525 C C . TRP A 1 596 ? -9.697 -5.418 34.176 1.00 98.00 596 TRP A C 1
ATOM 4527 O O . TRP A 1 596 ? -9.465 -4.717 33.194 1.00 98.00 596 TRP A O 1
ATOM 4537 N N . LEU A 1 597 ? -9.652 -4.944 35.424 1.00 98.38 597 LEU A N 1
ATOM 4538 C CA . LEU A 1 597 ? -9.197 -3.605 35.789 1.00 98.38 597 LEU A CA 1
ATOM 4539 C C . LEU A 1 597 ? -8.534 -3.609 37.170 1.00 98.38 597 LEU A C 1
ATOM 4541 O O . LEU A 1 597 ? -9.031 -4.204 38.136 1.00 98.38 597 LEU A O 1
ATOM 4545 N N . THR A 1 598 ? -7.416 -2.898 37.261 1.00 98.25 598 THR A N 1
ATOM 4546 C CA . THR A 1 598 ? -6.683 -2.606 38.489 1.00 98.25 598 THR A CA 1
ATOM 4547 C C . THR A 1 598 ? -6.621 -1.100 38.734 1.00 98.25 598 THR A C 1
ATOM 4549 O O . THR A 1 598 ? -6.610 -0.304 37.796 1.00 98.25 598 THR A O 1
ATOM 4552 N N . VAL A 1 599 ? -6.571 -0.716 40.006 1.00 97.94 599 VAL A N 1
ATOM 4553 C CA . VAL A 1 599 ? -6.297 0.659 40.439 1.00 97.94 599 VAL A CA 1
ATOM 4554 C C . VAL A 1 599 ? -5.078 0.603 41.348 1.00 97.94 599 VAL A C 1
ATOM 4556 O O . VAL A 1 599 ? -5.098 -0.114 42.352 1.00 97.94 599 VAL A O 1
ATOM 4559 N N . ASN A 1 600 ? -4.005 1.302 40.978 1.00 96.88 600 ASN A N 1
ATOM 4560 C CA . ASN A 1 600 ? -2.705 1.265 41.658 1.00 96.88 600 ASN A CA 1
ATOM 4561 C C . ASN A 1 600 ? -2.180 -0.172 41.857 1.00 96.88 600 ASN A C 1
ATOM 4563 O O . ASN A 1 600 ? -1.730 -0.547 42.941 1.00 96.88 600 ASN A O 1
ATOM 4567 N N . GLY A 1 601 ? -2.319 -1.013 40.825 1.00 95.44 601 GLY A N 1
ATOM 4568 C CA . GLY A 1 601 ? -1.914 -2.423 40.842 1.00 95.44 601 GLY A CA 1
ATOM 4569 C C . GLY A 1 601 ? -2.812 -3.355 41.667 1.00 95.44 601 GLY A C 1
ATOM 4570 O O . GLY A 1 601 ? -2.575 -4.561 41.698 1.00 95.44 601 GLY A O 1
ATOM 4571 N N . GLN A 1 602 ? -3.860 -2.845 42.324 1.00 97.44 602 GLN A N 1
ATOM 4572 C CA . GLN A 1 602 ? -4.831 -3.672 43.042 1.00 97.44 602 GLN A CA 1
ATOM 4573 C C . GLN A 1 602 ? -6.000 -4.037 42.129 1.00 97.44 602 GLN A C 1
ATOM 4575 O O . GLN A 1 602 ? -6.692 -3.153 41.626 1.00 97.44 602 GLN A O 1
ATOM 4580 N N . GLN A 1 603 ? -6.256 -5.333 41.944 1.00 97.56 603 GLN A N 1
ATOM 4581 C CA . GLN A 1 603 ? -7.378 -5.809 41.134 1.00 97.56 603 GLN A CA 1
ATOM 4582 C C . GLN A 1 603 ? -8.717 -5.374 41.741 1.00 97.56 603 GLN A C 1
ATOM 4584 O O . GLN A 1 603 ? -9.033 -5.715 42.882 1.00 97.56 603 GLN A O 1
ATOM 4589 N N . ARG A 1 604 ? -9.506 -4.628 40.961 1.00 97.12 604 ARG A N 1
ATOM 4590 C CA . ARG A 1 604 ? -10.848 -4.163 41.339 1.00 97.12 604 ARG A CA 1
ATOM 4591 C C . ARG A 1 604 ? -11.936 -4.930 40.610 1.00 97.12 604 ARG A C 1
ATOM 4593 O O . ARG A 1 604 ? -12.908 -5.336 41.236 1.00 97.12 604 ARG A O 1
ATOM 4600 N N . GLN A 1 605 ? -11.739 -5.174 39.318 1.00 97.06 605 GLN A N 1
ATOM 4601 C CA . GLN A 1 605 ? -12.692 -5.881 38.470 1.00 97.06 605 GLN A CA 1
ATOM 4602 C C . GLN A 1 605 ? -11.968 -6.994 37.713 1.00 97.06 605 GLN A C 1
ATOM 4604 O O . GLN A 1 605 ? -10.870 -6.781 37.201 1.00 97.06 605 GLN A O 1
ATOM 4609 N N . ARG A 1 606 ? -12.565 -8.186 37.666 1.00 96.12 606 ARG A N 1
ATOM 4610 C CA . ARG A 1 606 ? -12.137 -9.297 36.809 1.00 96.12 606 ARG A CA 1
ATOM 4611 C C . ARG A 1 606 ? -13.283 -10.279 36.663 1.00 96.12 606 ARG A C 1
ATOM 4613 O O . ARG A 1 606 ? -13.686 -10.862 37.668 1.00 96.12 606 ARG A O 1
ATOM 4620 N N . ASP A 1 607 ? -13.793 -10.451 35.452 1.00 95.00 607 ASP A N 1
ATOM 4621 C CA . ASP A 1 607 ? -14.843 -11.436 35.199 1.00 95.00 607 ASP A CA 1
ATOM 4622 C C . ASP A 1 607 ? -14.983 -11.791 33.715 1.00 95.00 607 ASP A C 1
ATOM 4624 O O . ASP A 1 607 ? -14.460 -11.087 32.848 1.00 95.00 607 ASP A O 1
ATOM 4628 N N . SER A 1 608 ? -15.699 -12.880 33.433 1.00 94.81 608 SER A N 1
ATOM 4629 C CA . SER A 1 608 ? -15.950 -13.363 32.072 1.00 94.81 608 SER A CA 1
ATOM 4630 C C . SER A 1 608 ? -17.189 -12.722 31.444 1.00 94.81 608 SER A C 1
ATOM 4632 O O . SER A 1 608 ? -18.254 -12.648 32.063 1.00 94.81 608 SER A O 1
ATOM 4634 N N . THR A 1 609 ? -17.093 -12.351 30.167 1.00 93.44 609 THR A N 1
ATOM 4635 C CA . THR A 1 609 ? -18.221 -11.898 29.342 1.00 93.44 609 THR A CA 1
ATOM 4636 C C . THR A 1 609 ? -19.268 -12.992 29.102 1.00 93.44 609 THR A C 1
ATOM 4638 O O . THR A 1 609 ? -20.399 -12.683 28.726 1.00 93.44 609 THR A O 1
ATOM 4641 N N . ALA A 1 610 ? -18.969 -14.259 29.412 1.00 90.62 610 ALA A N 1
ATOM 4642 C CA . ALA A 1 610 ? -19.954 -15.345 29.435 1.00 90.62 610 ALA A CA 1
ATOM 4643 C C . ALA A 1 610 ? -21.082 -15.106 30.456 1.00 90.62 610 ALA A C 1
ATOM 4645 O O . ALA A 1 610 ? -22.152 -15.709 30.365 1.00 90.62 610 ALA A O 1
ATOM 4646 N N . LEU A 1 611 ? -20.857 -14.215 31.429 1.00 90.31 611 LEU A N 1
ATOM 4647 C CA . LEU A 1 611 ? -21.834 -13.839 32.449 1.00 90.31 611 LEU A CA 1
ATOM 4648 C C . LEU A 1 611 ? -22.783 -12.712 32.015 1.00 90.31 611 LEU A C 1
ATOM 4650 O O . LEU A 1 611 ? -23.577 -12.238 32.840 1.00 90.31 611 LEU A O 1
ATOM 4654 N N . PHE A 1 612 ? -22.729 -12.284 30.748 1.00 90.56 612 PHE A N 1
ATOM 4655 C CA . PHE A 1 612 ? -23.699 -11.342 30.206 1.00 90.56 612 PHE A CA 1
ATOM 4656 C C . PHE A 1 612 ? -25.132 -11.854 30.387 1.00 90.56 612 PHE A C 1
ATOM 4658 O O . PHE A 1 612 ? -25.480 -12.984 30.047 1.00 90.56 612 PHE A O 1
ATOM 4665 N N . LEU A 1 613 ? -25.994 -10.986 30.906 1.00 89.06 613 LEU A N 1
ATOM 4666 C CA . LEU A 1 613 ? -27.416 -11.268 31.086 1.00 89.06 613 LEU A CA 1
ATOM 4667 C C . LEU A 1 613 ? -28.180 -11.202 29.768 1.00 89.06 613 LEU A C 1
ATOM 4669 O O . LEU A 1 613 ? -29.109 -11.981 29.552 1.00 89.06 613 LEU A O 1
ATOM 4673 N N . PHE A 1 614 ? -27.791 -10.259 28.917 1.00 88.38 614 PHE A N 1
ATOM 4674 C CA . PHE A 1 614 ? -28.262 -10.098 27.557 1.00 88.38 614 PHE A CA 1
ATOM 4675 C C . PHE A 1 614 ? -27.063 -10.225 26.624 1.00 88.38 614 PHE A C 1
ATOM 4677 O O . PHE A 1 614 ? -26.079 -9.491 26.749 1.00 88.38 614 PHE A O 1
ATOM 4684 N N . ASP A 1 615 ? -27.149 -11.169 25.694 1.00 87.12 615 ASP A N 1
ATOM 4685 C CA . ASP A 1 615 ? -26.098 -11.402 24.718 1.00 87.12 615 ASP A CA 1
ATOM 4686 C C . ASP A 1 615 ? -25.985 -10.241 23.711 1.00 87.12 615 ASP A C 1
ATOM 4688 O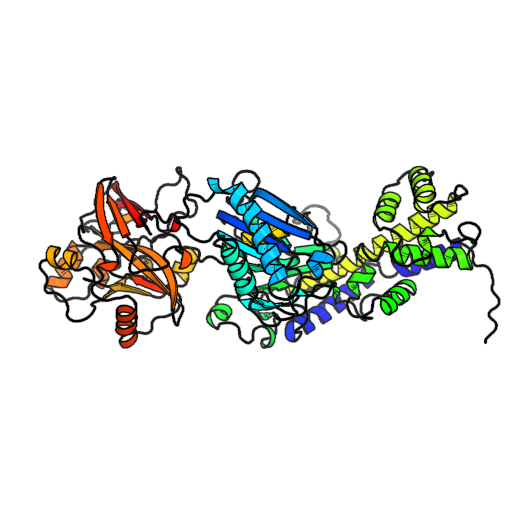 O . ASP A 1 615 ? -26.916 -9.464 23.491 1.00 87.12 615 ASP A O 1
ATOM 4692 N N . ILE A 1 616 ? -24.811 -10.109 23.092 1.00 90.00 616 ILE A N 1
ATOM 4693 C CA . ILE A 1 616 ? -24.527 -9.066 22.101 1.00 90.00 616 ILE A CA 1
ATOM 4694 C C . ILE A 1 616 ? -25.595 -8.983 20.988 1.00 90.00 616 ILE A C 1
ATOM 4696 O O . ILE A 1 616 ? -26.080 -7.875 20.744 1.00 90.00 616 ILE A O 1
ATOM 4700 N N . PRO A 1 617 ? -26.035 -10.085 20.340 1.00 84.62 617 PRO A N 1
ATOM 4701 C CA . PRO A 1 617 ? -27.109 -10.013 19.349 1.00 84.62 617 PRO A CA 1
ATOM 4702 C C . PRO A 1 617 ? -28.401 -9.407 19.905 1.00 84.62 617 PRO A C 1
ATOM 4704 O O . PRO A 1 617 ? -29.026 -8.575 19.241 1.00 84.62 617 PRO A O 1
ATOM 4707 N N . ARG A 1 618 ? -28.796 -9.772 21.133 1.00 86.69 618 ARG A N 1
ATOM 4708 C CA . ARG A 1 618 ? -29.975 -9.204 21.784 1.00 86.69 618 ARG A CA 1
ATOM 4709 C C . ARG A 1 618 ? -29.807 -7.718 22.070 1.00 86.69 618 ARG A C 1
ATOM 4711 O O . ARG A 1 618 ? -30.751 -6.970 21.810 1.00 86.69 618 ARG A O 1
ATOM 4718 N N . LEU A 1 619 ? -28.645 -7.299 22.573 1.00 89.56 619 LEU A N 1
ATOM 4719 C CA . LEU A 1 619 ? -28.339 -5.892 22.846 1.00 89.56 619 LEU A CA 1
ATOM 4720 C C . LEU A 1 619 ? -28.461 -5.047 21.577 1.00 89.56 619 LEU A C 1
ATOM 4722 O O . LEU A 1 619 ? -29.224 -4.083 21.554 1.00 89.56 619 LEU A O 1
ATOM 4726 N N . LEU A 1 620 ? -27.772 -5.446 20.504 1.00 87.12 620 LEU A N 1
ATOM 4727 C CA . LEU A 1 620 ? -27.787 -4.719 19.233 1.00 87.12 620 LEU A CA 1
ATOM 4728 C C . LEU A 1 620 ? -29.201 -4.645 18.639 1.00 87.12 620 LEU A C 1
ATOM 4730 O O . LEU A 1 620 ? -29.607 -3.592 18.155 1.00 87.12 620 LEU A O 1
ATOM 4734 N N . ASN A 1 621 ? -29.974 -5.733 18.727 1.00 84.31 621 ASN A N 1
ATOM 4735 C CA . ASN A 1 621 ? -31.362 -5.779 18.263 1.00 84.31 621 ASN A CA 1
ATOM 4736 C C . ASN A 1 621 ? -32.315 -4.895 19.083 1.00 84.31 621 ASN A C 1
ATOM 4738 O O . ASN A 1 621 ? -33.276 -4.360 18.539 1.00 84.31 621 ASN A O 1
ATOM 4742 N N . ASP A 1 622 ? -32.120 -4.769 20.394 1.00 86.19 622 ASP A N 1
ATOM 4743 C CA . ASP A 1 622 ? -32.978 -3.905 21.209 1.00 86.19 622 ASP A CA 1
ATOM 4744 C C . ASP A 1 622 ? -32.628 -2.426 21.048 1.00 86.19 622 ASP A C 1
ATOM 4746 O O . ASP A 1 622 ? -33.538 -1.601 20.959 1.00 86.19 622 ASP A O 1
ATOM 4750 N N . ILE A 1 623 ? -31.339 -2.098 20.928 1.00 89.50 623 ILE A N 1
ATOM 4751 C CA . ILE A 1 623 ? -30.895 -0.732 20.635 1.00 89.50 623 ILE A CA 1
ATOM 4752 C C . ILE A 1 623 ? -31.417 -0.298 19.258 1.00 89.50 623 ILE A C 1
ATOM 4754 O O . ILE A 1 623 ? -31.983 0.791 19.140 1.00 89.50 623 ILE A O 1
ATOM 4758 N N . SER A 1 624 ? -31.318 -1.167 18.243 1.00 85.38 624 SER A N 1
ATOM 4759 C CA . SER A 1 624 ? -31.727 -0.854 16.865 1.00 85.38 624 SER A CA 1
ATOM 4760 C C . SER A 1 624 ? -33.230 -0.612 16.684 1.00 85.38 624 SER A C 1
ATOM 4762 O O . SER A 1 624 ? -33.635 0.067 15.742 1.00 85.38 624 SER A O 1
ATOM 4764 N N . LYS A 1 625 ? -34.075 -1.099 17.605 1.00 85.25 625 LYS A N 1
ATOM 4765 C CA . LYS A 1 625 ? -35.516 -0.776 17.638 1.00 85.25 625 LYS A CA 1
ATOM 4766 C C . LYS A 1 625 ? -35.803 0.654 18.086 1.00 85.25 625 LYS A C 1
ATOM 4768 O O . LYS A 1 625 ? -36.899 1.150 17.837 1.00 85.25 625 LYS A O 1
ATOM 4773 N N . VAL A 1 626 ? -34.868 1.283 18.796 1.00 87.50 626 VAL A N 1
ATOM 4774 C CA . VAL A 1 626 ? -35.026 2.631 19.357 1.00 87.50 626 VAL A CA 1
ATOM 4775 C C . VAL A 1 626 ? -34.255 3.662 18.539 1.00 87.50 626 VAL A C 1
ATOM 4777 O O . VAL A 1 626 ? -34.761 4.759 18.320 1.00 87.50 626 VAL A O 1
ATOM 4780 N N . MET A 1 627 ? -33.049 3.325 18.078 1.00 86.81 627 MET A N 1
ATOM 4781 C CA . MET A 1 627 ? -32.208 4.212 17.274 1.00 86.81 627 MET A CA 1
ATOM 4782 C C . MET A 1 627 ? -31.370 3.429 16.266 1.00 86.81 627 MET A C 1
ATOM 4784 O O . MET A 1 627 ? -30.957 2.307 16.538 1.00 86.81 627 MET A O 1
ATOM 4788 N N . SER A 1 628 ? -31.055 4.040 15.125 1.00 84.56 628 SER A N 1
ATOM 4789 C CA . SER A 1 628 ? -30.133 3.445 14.157 1.00 84.56 628 SER A CA 1
ATOM 4790 C C . SER A 1 628 ? -28.726 3.328 14.743 1.00 84.56 628 SER A C 1
ATOM 4792 O O . SER A 1 628 ? -28.180 4.312 15.242 1.00 84.56 628 SER A O 1
ATOM 4794 N N . LEU A 1 629 ? -28.130 2.142 14.633 1.00 82.44 629 LEU A N 1
ATOM 4795 C CA . LEU A 1 629 ? -26.692 1.952 14.806 1.00 82.44 629 LEU A CA 1
ATOM 4796 C C . LEU A 1 629 ? -26.007 2.252 13.472 1.00 82.44 629 LEU A C 1
ATOM 4798 O O . LEU A 1 629 ? -26.416 1.727 12.441 1.00 82.44 629 LEU A O 1
ATOM 4802 N N . GLU A 1 630 ? -25.005 3.118 13.489 1.00 80.06 630 GLU A N 1
ATOM 4803 C CA . GLU A 1 630 ? -24.251 3.577 12.323 1.00 80.06 630 GLU A CA 1
ATOM 4804 C C . GLU A 1 630 ? -22.824 3.017 12.377 1.00 80.06 630 GLU A C 1
ATOM 4806 O O . GLU A 1 630 ? -22.321 2.669 13.446 1.00 80.06 630 GLU A O 1
ATOM 4811 N N . GLU A 1 631 ? -22.161 2.900 11.225 1.00 77.00 631 GLU A N 1
ATOM 4812 C CA . GLU A 1 631 ? -20.759 2.474 11.192 1.00 77.00 631 GLU A CA 1
ATOM 4813 C C . GLU A 1 631 ? -19.889 3.412 12.042 1.00 77.00 631 GLU A C 1
ATOM 4815 O O . GLU A 1 631 ? -19.973 4.632 11.915 1.00 77.00 631 GLU A O 1
ATOM 4820 N N . GLY A 1 632 ? -19.036 2.831 12.885 1.00 82.25 632 GLY A N 1
ATOM 4821 C CA . GLY A 1 632 ? -18.150 3.564 13.787 1.00 82.25 632 GLY A CA 1
ATOM 4822 C C . GLY A 1 632 ? -18.732 3.830 15.173 1.00 82.25 632 GLY A C 1
ATOM 4823 O O . GLY A 1 632 ? -17.960 4.137 16.077 1.00 82.25 632 GLY A O 1
ATOM 4824 N N . ASP A 1 633 ? -20.043 3.664 15.380 1.00 89.94 633 ASP A N 1
ATOM 4825 C CA . ASP A 1 633 ? -20.624 3.737 16.723 1.00 89.94 633 ASP A CA 1
ATOM 4826 C C . ASP A 1 633 ? -19.976 2.727 17.670 1.00 89.94 633 ASP A C 1
ATOM 4828 O O . ASP A 1 633 ? -19.585 1.628 17.259 1.00 89.94 633 ASP A O 1
ATOM 4832 N N . ILE A 1 634 ? -19.934 3.082 18.955 1.00 96.69 634 ILE A N 1
ATOM 4833 C CA . ILE A 1 634 ? -19.435 2.202 20.011 1.00 96.69 634 ILE A CA 1
ATOM 4834 C C . ILE A 1 634 ? -20.599 1.750 20.890 1.00 96.69 634 ILE A C 1
ATOM 4836 O O . ILE A 1 634 ? -21.371 2.570 21.389 1.00 96.69 634 ILE A O 1
ATOM 4840 N N . VAL A 1 635 ? -20.706 0.443 21.122 1.00 97.12 635 VAL A N 1
ATOM 4841 C CA . VAL A 1 635 ? -21.645 -0.137 22.091 1.00 97.12 635 VAL A CA 1
ATOM 4842 C C . VAL A 1 635 ? -20.862 -0.775 23.234 1.00 97.12 635 VAL A C 1
ATOM 4844 O O . VAL A 1 635 ? -20.217 -1.797 23.022 1.00 97.12 635 VAL A O 1
ATOM 4847 N N . LEU A 1 636 ? -20.914 -0.195 24.435 1.00 97.62 636 LEU A N 1
ATOM 4848 C CA . LEU A 1 636 ? -20.320 -0.785 25.639 1.00 97.62 636 LEU A CA 1
ATOM 4849 C C . LEU A 1 636 ? -21.302 -1.789 26.258 1.00 97.62 636 LEU A C 1
ATOM 4851 O O . LEU A 1 636 ? -22.493 -1.499 26.407 1.00 97.62 636 LEU A O 1
ATOM 4855 N N . THR A 1 637 ? -20.825 -2.996 26.557 1.00 95.50 637 THR A N 1
ATOM 4856 C CA . THR A 1 637 ? -21.688 -4.155 26.846 1.00 95.50 637 THR A CA 1
ATOM 4857 C C . THR A 1 637 ? -22.059 -4.334 28.319 1.00 95.50 637 THR A C 1
ATOM 4859 O O . THR A 1 637 ? -22.731 -5.308 28.660 1.00 95.50 637 THR A O 1
ATOM 4862 N N . GLY A 1 638 ? -21.632 -3.433 29.197 1.00 93.25 638 GLY A N 1
ATOM 4863 C CA . GLY A 1 638 ? -21.782 -3.504 30.645 1.00 93.25 638 GLY A CA 1
ATOM 4864 C C . GLY A 1 638 ? -20.514 -3.956 31.367 1.00 93.25 638 GLY A C 1
ATOM 4865 O O . GLY A 1 638 ? -19.583 -4.498 30.768 1.00 93.25 638 GLY A O 1
ATOM 4866 N N . THR A 1 639 ? -20.515 -3.750 32.687 1.00 94.44 639 THR A N 1
ATOM 4867 C CA . THR A 1 639 ? -19.349 -3.923 33.567 1.00 94.44 639 THR A CA 1
ATOM 4868 C C . THR A 1 639 ? -19.552 -5.028 34.619 1.00 94.44 639 THR A C 1
ATOM 4870 O O . THR A 1 639 ? -20.680 -5.195 35.110 1.00 94.44 639 THR A O 1
ATOM 4873 N N . PRO A 1 640 ? -18.501 -5.791 34.985 1.00 93.06 640 PRO A N 1
ATOM 4874 C CA . PRO A 1 640 ? -18.560 -6.760 36.080 1.00 93.06 640 PRO A CA 1
ATOM 4875 C C . PRO A 1 640 ? -18.583 -6.084 37.461 1.00 93.06 640 PRO A C 1
ATOM 4877 O O . PRO A 1 640 ? -18.415 -4.870 37.590 1.00 93.06 640 PRO A O 1
ATOM 4880 N N . LYS A 1 641 ? -18.767 -6.879 38.523 1.00 91.00 641 LYS A N 1
ATOM 4881 C CA . LYS A 1 641 ? -18.740 -6.385 39.912 1.00 91.00 641 LYS A CA 1
ATOM 4882 C C . LYS A 1 641 ? -17.408 -5.715 40.272 1.00 91.00 641 LYS A C 1
ATOM 4884 O O . LYS A 1 641 ? -16.380 -6.005 39.657 1.00 91.00 641 LYS A O 1
ATOM 4889 N N . GLY A 1 642 ? -17.414 -4.911 41.333 1.00 90.69 642 GLY A N 1
ATOM 4890 C CA . GLY A 1 642 ? -16.210 -4.259 41.857 1.00 90.69 642 GLY A CA 1
ATOM 4891 C C . GLY A 1 642 ? -16.019 -2.838 41.336 1.00 90.69 642 GLY A C 1
ATOM 4892 O O . GLY A 1 642 ? -14.890 -2.369 41.205 1.00 90.69 642 GLY A O 1
ATOM 4893 N N . VAL A 1 643 ? -17.126 -2.161 41.031 1.00 93.38 643 VAL A N 1
ATOM 4894 C CA . VAL A 1 643 ? -17.148 -0.741 40.671 1.00 93.38 643 VAL A CA 1
ATOM 4895 C C . VAL A 1 643 ? -16.743 0.078 41.895 1.00 93.38 643 VAL A C 1
ATOM 4897 O O . VAL A 1 643 ? -17.408 0.037 42.930 1.00 93.38 643 VAL A O 1
ATOM 4900 N N . GLY A 1 644 ? -15.647 0.825 41.786 1.00 93.50 644 GLY A N 1
ATOM 4901 C CA . GLY A 1 644 ? -15.040 1.543 42.906 1.00 93.50 644 GLY A CA 1
ATOM 4902 C C . GLY A 1 644 ? -14.787 3.021 42.612 1.00 93.50 644 GLY A C 1
ATOM 4903 O O . GLY A 1 644 ? -14.804 3.428 41.447 1.00 93.50 644 GLY A O 1
ATOM 4904 N N . PRO A 1 645 ? -14.575 3.840 43.660 1.00 96.56 645 PRO A N 1
ATOM 4905 C CA . PRO A 1 645 ? -14.202 5.239 43.498 1.00 96.56 645 PRO A CA 1
ATOM 4906 C C . PRO A 1 645 ? -12.794 5.370 42.903 1.00 96.56 645 PRO A C 1
ATOM 4908 O O . PRO A 1 645 ? -11.948 4.501 43.115 1.00 96.56 645 PRO A O 1
ATOM 4911 N N . LEU A 1 646 ? -12.553 6.480 42.210 1.00 97.00 646 LEU A N 1
ATOM 4912 C CA . LEU A 1 646 ? -11.228 6.925 41.781 1.00 97.00 646 LEU A CA 1
ATOM 4913 C C . LEU A 1 646 ? -10.888 8.252 42.463 1.00 97.00 646 LEU A C 1
ATOM 4915 O O . LEU A 1 646 ? -11.770 9.095 42.659 1.00 97.00 646 LEU A O 1
ATOM 4919 N N . VAL A 1 647 ? -9.619 8.437 42.815 1.00 95.69 647 VAL A N 1
ATOM 4920 C CA . VAL A 1 647 ? -9.101 9.667 43.424 1.00 95.69 647 VAL A CA 1
ATOM 4921 C C . VAL A 1 647 ? -7.902 10.215 42.654 1.00 95.69 647 VAL A C 1
ATOM 4923 O O . VAL A 1 647 ? -7.335 9.558 41.787 1.00 95.69 647 VAL A O 1
ATOM 4926 N N . ASP A 1 648 ? -7.535 11.453 42.972 1.00 95.94 648 ASP A N 1
ATOM 4927 C CA . ASP A 1 648 ? -6.383 12.139 42.388 1.00 95.94 648 ASP A CA 1
ATOM 4928 C C . ASP A 1 648 ? -5.094 11.322 42.527 1.00 95.94 648 ASP A C 1
ATOM 4930 O O . ASP A 1 648 ? -4.760 10.857 43.620 1.00 95.94 648 ASP A O 1
ATOM 4934 N N . GLY A 1 649 ? -4.371 11.164 41.420 1.00 95.56 649 GLY A N 1
ATOM 4935 C CA . GLY A 1 649 ? -3.131 10.398 41.347 1.00 95.56 649 GLY A CA 1
ATOM 4936 C C . GLY A 1 649 ? -3.307 8.891 41.147 1.00 95.56 649 GLY A C 1
ATOM 4937 O O . GLY A 1 649 ? -2.297 8.200 41.010 1.00 95.56 649 GLY A O 1
ATOM 4938 N N . ASP A 1 650 ? -4.539 8.367 41.107 1.00 97.69 650 ASP A N 1
ATOM 4939 C CA . ASP A 1 650 ? -4.765 6.950 40.815 1.00 97.69 650 ASP A CA 1
ATOM 4940 C C . ASP A 1 650 ? -4.311 6.600 39.393 1.00 97.69 650 ASP A C 1
ATOM 4942 O O . ASP A 1 650 ? -4.669 7.264 38.418 1.00 97.69 650 ASP A O 1
ATOM 4946 N N . VAL A 1 651 ? -3.571 5.499 39.274 1.00 96.50 651 VAL A N 1
ATOM 4947 C CA . VAL A 1 651 ? -3.237 4.872 37.993 1.00 96.50 651 VAL A CA 1
ATOM 4948 C C . VAL A 1 651 ? -4.205 3.723 37.759 1.00 96.50 651 VAL A C 1
ATOM 4950 O O . VAL A 1 651 ? -4.256 2.766 38.541 1.00 96.50 651 VAL A O 1
ATOM 4953 N N . VAL A 1 652 ? -4.986 3.819 36.687 1.00 97.44 652 VAL A N 1
ATOM 4954 C CA . VAL A 1 652 ? -6.003 2.831 36.326 1.00 97.44 652 VAL A CA 1
ATOM 4955 C C . VAL A 1 652 ? -5.532 2.066 35.105 1.00 97.44 652 VAL A C 1
ATOM 4957 O O . VAL A 1 652 ? -5.320 2.643 34.040 1.00 97.44 652 VAL A O 1
ATOM 4960 N N . GLN A 1 653 ? -5.408 0.752 35.260 1.00 97.06 653 GLN A N 1
ATOM 4961 C CA . GLN A 1 653 ? -5.005 -0.142 34.181 1.00 97.06 653 GLN A CA 1
ATOM 4962 C C . GLN A 1 653 ? -6.095 -1.171 33.939 1.00 97.06 653 GLN A C 1
ATOM 4964 O O . GLN A 1 653 ? -6.603 -1.762 34.890 1.00 97.06 653 GLN A O 1
ATOM 4969 N N . GLY A 1 654 ? -6.447 -1.408 32.682 1.00 96.94 654 GLY A N 1
ATOM 4970 C CA . GLY A 1 654 ? -7.465 -2.384 32.312 1.00 96.94 654 GLY A CA 1
ATOM 4971 C C . GLY A 1 654 ? -7.130 -3.104 31.020 1.00 96.94 654 GLY A C 1
ATOM 4972 O O . GLY A 1 654 ? -6.253 -2.680 30.268 1.00 96.94 654 GLY A O 1
ATOM 4973 N N . GLY A 1 655 ? -7.835 -4.196 30.763 1.00 97.25 655 GLY A N 1
ATOM 4974 C CA . GLY A 1 655 ? -7.590 -5.007 29.584 1.00 97.25 655 GLY A CA 1
ATOM 4975 C C . GLY A 1 655 ? -8.573 -6.153 29.431 1.00 97.25 655 GLY A C 1
ATOM 4976 O O . GLY A 1 655 ? -9.593 -6.240 30.123 1.00 97.25 655 GLY A O 1
ATOM 4977 N N . VAL A 1 656 ? -8.243 -7.027 28.487 1.00 97.44 656 VAL A N 1
ATOM 4978 C CA . VAL A 1 656 ? -9.001 -8.234 28.183 1.00 97.44 656 VAL A CA 1
ATOM 4979 C C . VAL A 1 656 ? -8.055 -9.395 27.925 1.00 97.44 656 VAL A C 1
ATOM 4981 O O . VAL A 1 656 ? -7.022 -9.237 27.275 1.00 97.44 656 VAL A O 1
ATOM 4984 N N . GLU A 1 657 ? -8.435 -10.559 28.431 1.00 96.88 657 GLU A N 1
ATOM 4985 C CA . GLU A 1 657 ? -7.779 -11.836 28.200 1.00 96.88 657 GLU A CA 1
ATOM 4986 C C . GLU A 1 657 ? -8.706 -12.766 27.408 1.00 96.88 657 GLU A C 1
ATOM 4988 O O . GLU A 1 657 ? -9.917 -12.808 27.641 1.00 96.88 657 GLU A O 1
ATOM 4993 N N . VAL A 1 658 ? -8.127 -13.558 26.511 1.00 91.75 658 VAL A N 1
ATOM 4994 C CA . VAL A 1 658 ? -8.793 -14.648 25.787 1.00 91.75 658 VAL A CA 1
ATOM 4995 C C . VAL A 1 658 ? -7.982 -15.916 26.015 1.00 91.75 658 VAL A C 1
ATOM 4997 O O . VAL A 1 658 ? -6.757 -15.892 25.912 1.00 91.75 658 VAL A O 1
ATOM 5000 N N . ASP A 1 659 ? -8.643 -17.006 26.412 1.00 88.12 659 ASP A N 1
ATOM 5001 C CA . ASP A 1 659 ? -7.990 -18.271 26.792 1.00 88.12 659 ASP A CA 1
ATOM 5002 C C . ASP A 1 659 ? -6.873 -18.100 27.848 1.00 88.12 659 ASP A C 1
ATOM 5004 O O . ASP A 1 659 ? -5.844 -18.779 27.830 1.00 88.12 659 ASP A O 1
ATOM 5008 N N . GLY A 1 660 ? -7.064 -17.149 28.772 1.00 86.06 660 GLY A N 1
ATOM 5009 C CA . GLY A 1 660 ? -6.099 -16.807 29.823 1.00 86.06 660 GLY A CA 1
ATOM 5010 C C . GLY A 1 660 ? -4.856 -16.053 29.336 1.00 86.06 660 GLY A C 1
ATOM 5011 O O . GLY A 1 660 ? -3.894 -15.925 30.093 1.00 86.06 660 GLY A O 1
ATOM 5012 N N . LYS A 1 661 ? -4.850 -15.570 28.088 1.00 87.31 661 LYS A N 1
ATOM 5013 C CA . LYS A 1 661 ? -3.765 -14.776 27.505 1.00 87.31 661 LYS A CA 1
ATOM 5014 C C . LYS A 1 661 ? -4.224 -13.346 27.259 1.00 87.31 661 LYS A C 1
ATOM 5016 O O . LYS A 1 661 ? -5.303 -13.114 26.723 1.00 87.31 661 LYS A O 1
ATOM 5021 N N . ASP A 1 662 ? -3.383 -12.399 27.644 1.00 89.31 662 ASP A N 1
ATOM 5022 C CA . ASP A 1 662 ? -3.655 -10.967 27.541 1.00 89.31 662 ASP A CA 1
ATOM 5023 C C . ASP A 1 662 ? -3.698 -10.516 26.071 1.00 89.31 662 ASP A C 1
ATOM 5025 O O . ASP A 1 662 ? -2.878 -10.955 25.264 1.00 89.31 662 ASP A O 1
ATOM 5029 N N . VAL A 1 663 ? -4.627 -9.624 25.719 1.00 88.19 663 VAL A N 1
ATOM 5030 C CA . VAL A 1 663 ? -4.717 -9.013 24.383 1.00 88.19 663 VAL A CA 1
ATOM 5031 C C . VAL A 1 663 ? -4.050 -7.631 24.426 1.00 88.19 663 VAL A C 1
ATOM 5033 O O . VAL A 1 663 ? -4.648 -6.693 24.964 1.00 88.19 663 VAL A O 1
ATOM 5036 N N . PRO A 1 664 ? -2.832 -7.454 23.870 1.00 84.19 664 PRO A N 1
ATOM 5037 C CA . PRO A 1 664 ? -2.052 -6.227 24.052 1.00 84.19 664 PRO A CA 1
ATOM 5038 C C . PRO A 1 664 ? -2.762 -4.952 23.582 1.00 84.19 664 PRO A C 1
ATOM 5040 O O . PRO A 1 664 ? -2.705 -3.931 24.261 1.00 84.19 664 PRO A O 1
ATOM 5043 N N . GLU A 1 665 ? -3.474 -5.004 22.455 1.00 83.81 665 GLU A N 1
ATOM 5044 C CA . GLU A 1 665 ? -4.224 -3.872 21.898 1.00 83.81 665 GLU A CA 1
ATOM 5045 C C . GLU A 1 665 ? -5.401 -3.440 22.778 1.00 83.81 665 GLU A C 1
ATOM 5047 O O . GLU A 1 665 ? -5.829 -2.289 22.702 1.00 83.81 665 GLU A O 1
ATOM 5052 N N . GLY A 1 666 ? -5.903 -4.343 23.625 1.00 91.31 666 GLY A N 1
ATOM 5053 C CA . GLY A 1 666 ? -6.974 -4.064 24.575 1.00 91.31 666 GLY A CA 1
ATOM 5054 C C . GLY A 1 666 ? -6.509 -3.389 25.861 1.00 91.31 666 GLY A C 1
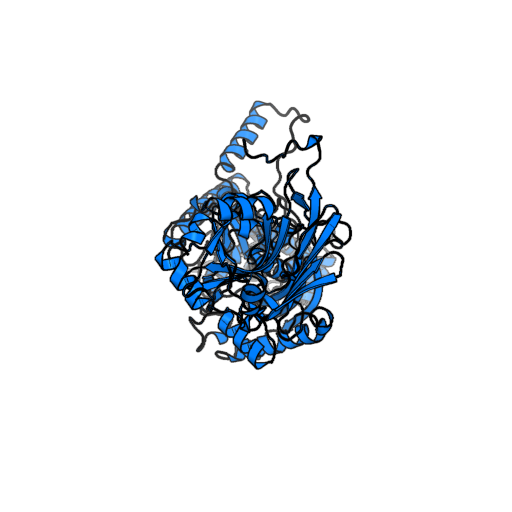ATOM 5055 O O . GLY A 1 666 ? -7.354 -3.009 26.669 1.00 91.31 666 GLY A O 1
ATOM 5056 N N . ARG A 1 667 ? -5.197 -3.222 26.071 1.00 92.88 667 ARG A N 1
ATOM 5057 C CA . ARG A 1 667 ? -4.675 -2.579 27.279 1.00 92.88 667 ARG A CA 1
ATOM 5058 C C . ARG A 1 667 ? -5.008 -1.088 27.307 1.00 92.88 667 ARG A C 1
ATOM 5060 O O . ARG A 1 667 ? -4.825 -0.370 26.324 1.00 92.88 667 ARG A O 1
ATOM 5067 N N . ILE A 1 668 ? -5.455 -0.635 28.471 1.00 94.06 668 ILE A N 1
ATOM 5068 C CA . ILE A 1 668 ? -5.686 0.766 28.820 1.00 94.06 668 ILE A CA 1
ATOM 5069 C C . ILE A 1 668 ? -4.804 1.089 30.017 1.00 94.06 668 ILE A C 1
ATOM 5071 O O . ILE A 1 668 ? -4.748 0.307 30.965 1.00 94.06 668 ILE A O 1
ATOM 5075 N N . ASP A 1 669 ? -4.157 2.246 29.975 1.00 92.75 669 ASP A N 1
ATOM 5076 C CA . ASP A 1 669 ? -3.413 2.821 31.091 1.00 92.75 669 ASP A CA 1
ATOM 5077 C C . ASP A 1 669 ? -3.737 4.316 31.147 1.00 92.75 669 ASP A C 1
ATOM 5079 O O . ASP A 1 669 ? -3.539 5.014 30.150 1.00 92.75 669 ASP A O 1
ATOM 5083 N N . VAL A 1 670 ? -4.301 4.790 32.260 1.00 95.00 670 VAL A N 1
ATOM 5084 C CA . VAL A 1 670 ? -4.670 6.199 32.453 1.00 95.00 670 VAL A CA 1
ATOM 5085 C C . VAL A 1 670 ? -4.357 6.689 33.860 1.00 95.00 670 VAL A C 1
ATOM 5087 O O . VAL A 1 670 ? -4.486 5.955 34.840 1.00 95.00 670 VAL A O 1
ATOM 5090 N N . LEU A 1 671 ? -4.006 7.971 33.954 1.00 95.75 671 LEU A N 1
ATOM 5091 C CA . LEU A 1 671 ? -3.838 8.689 35.214 1.00 95.75 671 LEU A CA 1
ATOM 5092 C C . LEU A 1 671 ? -5.099 9.495 35.534 1.00 95.75 671 LEU A C 1
ATOM 5094 O O . LEU A 1 671 ? -5.632 10.194 34.673 1.00 95.75 671 LEU A O 1
ATOM 5098 N N . VAL A 1 672 ? -5.559 9.432 36.777 1.00 96.75 672 VAL A N 1
ATOM 5099 C CA . VAL A 1 672 ? -6.646 10.276 37.279 1.00 96.75 672 VAL A CA 1
ATOM 5100 C C . VAL A 1 672 ? -6.052 11.555 37.853 1.00 96.75 672 VAL A C 1
ATOM 5102 O O . VAL A 1 672 ? -5.181 11.500 38.719 1.00 96.75 672 VAL A O 1
ATOM 5105 N N . GLU A 1 673 ? -6.528 12.707 37.389 1.00 94.69 673 GLU A N 1
ATOM 5106 C CA . GLU A 1 673 ? -6.049 14.012 37.846 1.00 94.69 673 GLU A CA 1
ATOM 5107 C C . GLU A 1 673 ? -7.222 14.957 38.100 1.00 94.69 673 GLU A C 1
ATOM 5109 O O . GLU A 1 673 ? -8.117 15.116 37.268 1.00 94.69 673 GLU A O 1
ATOM 5114 N N . ASN A 1 674 ? -7.230 15.604 39.258 1.00 91.38 674 ASN A N 1
ATOM 5115 C CA . ASN A 1 674 ? -8.193 16.653 39.556 1.00 91.38 674 ASN A CA 1
ATOM 5116 C C . ASN A 1 674 ? -7.848 17.941 38.801 1.00 91.38 674 ASN A C 1
ATOM 5118 O O . ASN A 1 674 ? -6.712 18.407 38.828 1.00 91.38 674 ASN A O 1
ATOM 5122 N N . ALA A 1 675 ? -8.860 18.593 38.227 1.00 85.69 675 ALA A N 1
ATOM 5123 C CA . ALA A 1 675 ? -8.695 19.893 37.586 1.00 85.69 675 ALA A CA 1
ATOM 5124 C C . ALA A 1 675 ? -8.164 20.955 38.573 1.00 85.69 675 ALA A C 1
ATOM 5126 O O . ALA A 1 675 ? -8.776 21.249 39.615 1.00 85.69 675 ALA A O 1
ATOM 5127 N N . THR A 1 676 ? -7.051 21.591 38.217 1.00 78.94 676 THR A N 1
ATOM 5128 C CA . THR A 1 676 ? -6.389 22.633 39.005 1.00 78.94 676 THR A CA 1
ATOM 5129 C C . THR A 1 676 ? -7.164 23.950 38.973 1.00 78.94 676 THR A C 1
ATOM 5131 O O . THR A 1 676 ? -8.039 24.179 38.131 1.00 78.94 676 THR A O 1
ATOM 5134 N N . ALA A 1 677 ? -6.873 24.853 39.919 1.00 63.38 677 ALA A N 1
ATOM 5135 C CA . ALA A 1 677 ? -7.499 26.179 39.992 1.00 63.38 677 ALA A CA 1
ATOM 5136 C C . ALA A 1 677 ? -7.382 26.970 38.675 1.00 63.38 677 ALA A C 1
ATOM 5138 O O . ALA A 1 677 ? -8.322 27.688 38.331 1.00 63.38 677 ALA A O 1
ATOM 5139 N N . GLU A 1 678 ? -6.279 26.780 37.949 1.00 62.94 678 GLU A N 1
ATOM 5140 C CA . GLU A 1 678 ? -5.945 27.453 36.692 1.00 62.94 678 GLU A CA 1
ATOM 5141 C C . GLU A 1 678 ? -6.691 26.867 35.483 1.00 62.94 678 GLU A C 1
ATOM 5143 O O . GLU A 1 678 ? -7.025 27.616 34.569 1.00 62.94 678 GLU A O 1
ATOM 5148 N N . ASP A 1 679 ? -7.067 25.582 35.519 1.00 64.12 679 ASP A N 1
ATOM 5149 C CA . ASP A 1 679 ? -7.767 24.907 34.410 1.00 64.12 679 ASP A CA 1
ATOM 5150 C C . ASP A 1 679 ? -9.199 25.418 34.184 1.00 64.12 679 ASP A C 1
ATOM 5152 O O . ASP A 1 679 ? -9.826 25.115 33.171 1.00 64.12 679 ASP A O 1
ATOM 5156 N N . GLY A 1 680 ? -9.774 26.152 35.145 1.00 61.16 680 GLY A N 1
ATOM 5157 C CA . GLY A 1 680 ? -11.131 26.710 35.046 1.00 61.16 680 GLY A CA 1
ATOM 5158 C C . GLY A 1 680 ? -12.275 25.679 34.986 1.00 61.16 680 GLY A C 1
ATOM 5159 O O . GLY A 1 680 ? -13.441 26.069 35.021 1.00 61.16 680 GLY A O 1
ATOM 5160 N N . TYR A 1 681 ? -11.976 24.376 34.954 1.00 74.06 681 TYR A N 1
ATOM 5161 C CA . TYR A 1 681 ? -12.948 23.294 34.792 1.00 74.06 681 TYR A CA 1
ATOM 5162 C C . TYR A 1 681 ? -13.622 22.927 36.126 1.00 74.06 681 TYR A C 1
ATOM 5164 O O . TYR A 1 681 ? -13.131 22.132 36.933 1.00 74.06 681 TYR A O 1
ATOM 5172 N N . VAL A 1 682 ? -14.762 23.571 36.391 1.00 71.06 682 VAL A N 1
ATOM 5173 C CA . VAL A 1 682 ? -15.575 23.389 37.602 1.00 71.06 682 VAL A CA 1
ATOM 5174 C C . VAL A 1 682 ? -16.993 23.014 37.208 1.00 71.06 682 VAL A C 1
ATOM 5176 O O . VAL A 1 682 ? -17.626 23.733 36.441 1.00 71.06 682 VAL A O 1
ATOM 5179 N N . TYR A 1 683 ? -17.527 21.952 37.811 1.00 77.62 683 TYR A N 1
ATOM 5180 C CA . TYR A 1 683 ? -18.956 21.664 37.758 1.00 77.62 683 TYR A CA 1
ATOM 5181 C C . TYR A 1 683 ? -19.589 21.935 39.120 1.00 77.62 683 TYR A C 1
ATOM 5183 O O . TYR A 1 683 ? -19.192 21.369 40.137 1.00 77.62 683 TYR A O 1
ATOM 5191 N N . ARG A 1 684 ? -20.584 22.818 39.140 1.00 69.00 684 ARG A N 1
ATOM 5192 C CA . ARG A 1 684 ? -21.473 23.046 40.281 1.00 69.00 684 ARG A CA 1
ATOM 5193 C C . ARG A 1 684 ? -22.882 23.162 39.724 1.00 69.00 684 ARG A C 1
ATOM 5195 O O . ARG A 1 684 ? -23.074 23.862 38.733 1.00 69.00 684 ARG A O 1
ATOM 5202 N N . GLU A 1 685 ? -23.839 22.472 40.337 1.00 59.84 685 GLU A N 1
ATOM 5203 C CA . GLU A 1 685 ? -25.252 22.706 40.032 1.00 59.84 685 GLU A CA 1
ATOM 5204 C C . GLU A 1 685 ? -25.557 24.170 40.402 1.00 59.84 685 GLU A C 1
ATOM 5206 O O . GLU A 1 685 ? -25.203 24.614 41.499 1.00 59.84 685 GLU A O 1
ATOM 5211 N N . THR A 1 686 ? -26.092 24.936 39.452 1.00 49.34 686 THR A N 1
ATOM 5212 C CA . THR A 1 686 ? -26.443 26.357 39.623 1.00 49.34 686 THR A CA 1
ATOM 5213 C C . THR A 1 686 ? -27.867 26.535 40.091 1.00 49.34 686 THR A C 1
ATOM 5215 O O . THR A 1 686 ? -28.729 25.781 39.581 1.00 49.34 686 THR A O 1
#

Sequence (686 aa):
MASVTNGQRSLASLAEEVDKAFLEPCTIPRMLAMSAGLTEQYHDRLQNSSACMLPSFCYTFPTGEETGHFLALDVGGSTFRIALVELAGRAQKEKGMVMHHMIAHKIGEPVRKLEGTQFFDWMGARIKEVVDATSSLHEDRGGAPLRLGLTWSFPIEQTSHRSGKLQGMGKGFKASDGTLGIELADLLESACARQGVAVAVEAVINDGAATLLSQAYLDASTSVGLIVGTGCNTAVYVPTSVIGSSKLAGRDPAWLEKASRVVINTEMSMFGLGVLPRTRWDEIINVNTGKPDFQPLEFMTTGRYLGELLRLVIVDAVEHCQFFGGVLPPVLAEPYTLDTAILARMEEDQTDDLAPSTELITKAFELQTKPELDEIKFLRNATHAISLRAAAYLSAAIHAIVIIKYPGFKDRCANYVSSLIEEGFKAGTGPPPEKVVFEETFEAALFGAAVAVALAIPSPESIADRCRKVVAVGRNYAEHISELSSARPAQPFWFLKPTSSLLLPASTPSSSSPPPKVIVPRGIEVAHEIELGLIIALPLISGYVMGIDVTARNVQWEAKRKGLPWSISKGFDTFLPISRFISKSQIPNPHDATVWLTVNGQQRQRDSTALFLFDIPRLLNDISKVMSLEEGDIVLTGTPKGVGPLVDGDVVQGGVEVDGKDVPEGRIDVLVENATAEDGYVYRET

Secondary structure (DSSP, 8-state):
------PPPPHHHHHHHHHHHHHGGGSHHHHHHHHHHHHHHHHHHHHH-SSSSEE-S------S--EEEEEEEEE-SSEEEEEEEEEE-TTSGGGGEEEEEEEEEE--HHHHT--THHHHHHHHHHHHHHHHHTGGGTTTSTTPPEEEEEEE-S-EEE-SSS-EEE----TT--TTTTTTTSBHHHHHHHHHHHTT--EEEEEEE-HHHHHHHHHHHH-TT--EEEEESSSEEEEEEEEGGGS-GGGGTT--HHHHHH-SEEEEE--GGG--TTTS---HHHHHHHHHSSSTTS-HHHHHHSTTTHHHHHHHHHHHHHHHH-GGGG---GGGSSTT-S-HHHHHHHHH---SS-HHHHHHHHHHTT-SSPPPHHHHHHHHHHHHHHHHHHHHHHHHHHHHHHHHHSTTHHHHHHHHHHHHHHTT--TTSSPPP--------SSHHHHHHHHHHHHHS--HHHHHHH---EEEEES-BHHHHHHTT-PPPSS-EEEEE-GGGEEPPPSS--TTSPPPEEEEPBT--EE--EEEEEEEETTEEEEEEEEE--EEHHHHHHHHHHT--SHHHH-STT-EEB-PPEEGGGSS-TTSEEEEEEETTEEEEEEEGGGBSS-HHHHHHHHHTTS---TT-EEE----S---EE-TT-EEEEEEEETTEE-GGG-EEEEEEEPPGGG--B----

Foldseek 3Di:
DDDDDQDFDALVVLLVVLLCQQPVCLDPVNLLQLLVQLLVVLLVCLADNPPFQAFALQLDAAPQLFFDWAWFWEDDLFKIKIFTWTAQGCVDPPSRIDTPDMDMDTCDLVLLPDAALRNLLVVLVVNVVRCVVCVVVCVQLQLFAHEYFYADAADFQAQHQQWGFDDDRPSSHNNCHHRGGPIPQCSNQVSNVVVVHHHGRLGYDHLQLLQQRLVCSSPVVRAKRWDAALFIWIKGKAACVSGHVVSCPNPDPVSVVSRRITITGGLLQQDQVVSQRDDPQLVVCQVVVVHHSRGSLGCLAHQQNLQQSLLVSQLCCLCRHCFLPSDQQPQSPDGSSGGSVLLVQLLVDPDPQSPVNQVSCCVSSVRPDRGDSVSSVSSNSSSCSSNSSSVSSVVSSVSSVVCRRDPCPVVVVVVVVVVCVVVPPPPDDDDPPDDDDDDDDDPSSRSSSVSSSSSSFQWQVNLLVLAQWEKEWEPFFPVQCVVVVHDRDPAIDIAIEGSLQEFEFDSHPDPPDATAEDEAAPPFWKKWFWFWKFFDDPPGTQFIKIKIQIFSVVVQVVCVVVVHGRHVRRYDGNRIYIFTTGGCSSVVDQQAKWKWKDKPNHTQFIDGSVRGPADPVRVQVVVCVVDDDDGSHMYTRTGGPRIDIDDAQIWMWIFMGHPNRTNVRRIHIYGYHYDDPVNPRHDDDD

Nearest PDB structures (foldseek):
  3o5b-assembly1_A  TM=8.299E-01  e=1.150E-29  Kluyveromyces lactis
  1ig8-assembly1_A  TM=8.255E-01  e=8.437E-29  Saccharomyces cerevisiae
  6sbi-assembly2_C  TM=9.001E-01  e=4.869E-22  Mus musculus
  6sbj-assembly1_A  TM=8.793E-01  e=9.424E-21  Mus musculus
  6sbj-assembly2_C  TM=8.927E-01  e=2.485E-20  Mus musculus

Mean predicted aligned error: 12.0 Å

Solvent-accessible surface area (backbone atoms only — not comparable to full-atom values): 36144 Å² total; per-residue (Å²): 141,77,94,72,84,85,70,81,43,55,56,68,62,51,49,52,49,48,44,48,61,34,44,63,60,59,40,70,72,49,32,52,51,34,15,53,48,41,34,52,54,51,51,55,31,27,35,73,42,92,86,29,42,41,69,54,65,49,46,71,77,61,85,22,65,55,62,50,75,24,37,13,26,29,44,58,90,49,39,39,36,43,30,44,33,35,33,62,12,35,91,39,76,76,56,14,57,44,78,79,45,76,51,79,43,78,46,47,71,75,56,28,60,26,51,20,66,52,36,34,38,54,48,19,55,57,50,44,56,57,51,65,76,43,40,88,83,55,68,74,48,60,82,36,46,46,43,24,8,32,15,43,71,53,56,55,55,73,74,45,42,31,29,20,26,32,36,77,56,50,96,71,44,28,34,38,53,88,37,57,65,40,48,47,34,62,50,42,37,55,20,17,46,76,65,76,36,61,50,39,58,42,15,53,41,38,50,24,43,10,35,29,42,32,45,17,28,70,34,77,81,58,64,64,8,78,41,80,41,71,51,44,34,28,11,38,64,28,52,43,87,71,42,25,67,76,73,56,58,91,57,55,68,73,52,63,74,66,34,64,29,31,34,24,42,33,51,50,21,51,39,39,77,97,46,58,89,75,44,77,61,50,50,58,50,35,70,67,66,83,53,59,78,55,41,44,39,27,64,61,51,15,54,61,28,55,17,35,49,52,46,52,52,50,53,51,34,16,78,40,33,49,36,77,80,45,51,76,43,75,66,64,71,54,87,70,55,45,57,36,69,58,50,54,55,37,70,68,51,82,57,96,77,39,59,70,40,49,54,50,48,33,62,74,45,65,49,94,58,85,77,54,70,67,58,52,49,48,52,42,51,51,44,51,26,50,52,52,31,16,53,41,54,50,49,20,52,51,52,19,50,53,37,68,55,35,79,61,45,64,56,51,52,49,51,50,53,49,48,52,63,74,62,59,79,69,84,84,83,72,81,77,78,92,72,92,77,91,76,93,75,78,65,21,35,36,47,7,11,33,47,43,28,54,67,60,50,66,46,51,66,56,42,56,77,40,26,78,43,31,43,37,31,53,79,24,21,66,65,28,30,60,74,67,76,48,81,85,71,94,61,92,44,72,51,57,31,52,57,69,8,57,26,63,61,59,91,62,96,45,99,83,55,79,62,36,65,33,57,38,37,44,90,60,46,36,27,50,32,56,23,56,24,38,29,32,34,83,100,49,66,66,28,33,30,29,31,35,52,32,28,31,47,60,55,38,51,50,24,60,76,72,73,47,77,58,45,70,24,34,39,45,55,29,26,27,39,31,21,36,61,29,53,45,67,64,47,78,51,74,55,60,28,36,41,36,32,25,50,72,85,41,80,46,31,73,43,53,41,60,50,42,71,63,51,67,72,57,50,55,56,57,48,49,74,76,44,86,82,50,61,35,19,35,39,31,60,27,35,60,43,56,69,42,78,59,53,73,73,38,41,40,37,34,34,36,24,36,96,88,27,61,42,77,44,22,44,35,61,34,34,30,39,61,45,50,88,85,69,70,47,68,66,74,94,127

pLDDT: mean 87.25, std 13.66, range [31.39, 98.38]